Protein AF-A0A182QJS8-F1 (afdb_monomer)

Secondary structure (DSSP, 8-state):
-----PPPP-------------------TTHHHHHHHHHHHHHHHHHHHHHHHHHHT---PPPP-HHHHHHHHHHHHHHHHHHHHHSSS--TTT-HHHHHHHHHHHHHHHHHHT-TTTGGGSSSSSS-HHHHHHHHHHHHHHHTTHHHHHHSHHHHHHHHHHHHHHHHHHHH-SSHHHHSHHHHHHHHHHHHHHHHHTTSGGGS-HHHHHHHHHHHHIIIIIS-TTHHHHHHHHHHHHHHHHHHHHHHHHHHHHHHHHHHHHHHHHHHHHHHTT------------------------------------------------------------------------------------------------------------

pLDDT: mean 70.99, std 24.36, range [30.59, 97.75]

Structure (mmCIF, N/CA/C/O backbone):
data_AF-A0A182QJS8-F1
#
_entry.id   AF-A0A182QJS8-F1
#
loop_
_atom_site.group_PDB
_atom_site.id
_atom_site.type_symbol
_atom_site.label_atom_id
_atom_site.label_alt_id
_atom_site.label_comp_id
_atom_site.label_asym_id
_atom_site.label_entity_id
_atom_site.label_seq_id
_atom_site.pdbx_PDB_ins_code
_atom_site.Cartn_x
_atom_site.Cartn_y
_atom_site.Cartn_z
_atom_site.occupancy
_atom_site.B_iso_or_equiv
_atom_site.auth_seq_id
_atom_site.auth_comp_id
_atom_site.auth_asym_id
_atom_site.auth_atom_id
_atom_site.pdbx_PDB_model_num
ATOM 1 N N . PRO A 1 1 ? -0.386 37.431 39.420 1.00 40.31 1 PRO A N 1
ATOM 2 C CA . PRO A 1 1 ? -1.457 38.268 40.014 1.00 40.31 1 PRO A CA 1
ATOM 3 C C . PRO A 1 1 ? -2.480 37.374 40.727 1.00 40.31 1 PRO A C 1
ATOM 5 O O . PRO A 1 1 ? -3.356 36.795 40.098 1.00 40.31 1 PRO A O 1
ATOM 8 N N . TRP A 1 2 ? -2.277 37.187 42.030 1.00 32.00 2 TRP A N 1
ATOM 9 C CA . TRP A 1 2 ? -3.110 36.366 42.906 1.00 32.00 2 TRP A CA 1
ATOM 10 C C . TRP A 1 2 ? -4.123 37.265 43.612 1.00 32.00 2 TRP A C 1
ATOM 12 O O . TRP A 1 2 ? -3.716 38.256 44.216 1.00 32.00 2 TRP A O 1
ATOM 22 N N . VAL A 1 3 ? -5.414 36.928 43.568 1.00 43.00 3 VAL A N 1
ATOM 23 C CA . VAL A 1 3 ? -6.429 37.569 44.415 1.00 43.00 3 VAL A CA 1
ATOM 24 C C . VAL A 1 3 ? -7.316 36.495 45.037 1.00 43.00 3 VAL A C 1
ATOM 26 O O . VAL A 1 3 ? -8.079 35.806 44.369 1.00 43.00 3 VAL A O 1
ATOM 29 N N . VAL A 1 4 ? -7.154 36.381 46.350 1.00 40.16 4 VAL A N 1
ATOM 30 C CA . VAL A 1 4 ? -7.962 35.643 47.319 1.00 40.16 4 VAL A CA 1
ATOM 31 C C . VAL A 1 4 ? -9.145 36.527 47.718 1.00 40.16 4 VAL A C 1
ATOM 33 O O . VAL A 1 4 ? -8.927 37.700 48.015 1.00 40.16 4 VAL A O 1
ATOM 36 N N . TYR A 1 5 ? -10.361 35.981 47.833 1.00 42.91 5 TYR A N 1
ATOM 37 C CA . TYR A 1 5 ? -11.413 36.618 48.635 1.00 42.91 5 TYR A CA 1
ATOM 38 C C . TYR A 1 5 ? -12.118 35.637 49.576 1.00 42.91 5 TYR A C 1
ATOM 40 O O . TYR A 1 5 ? -12.741 34.660 49.172 1.00 42.91 5 TYR A O 1
ATOM 48 N N . ASN A 1 6 ? -11.986 35.976 50.859 1.00 37.62 6 ASN A N 1
ATOM 49 C CA . ASN A 1 6 ? -12.667 35.451 52.035 1.00 37.62 6 ASN A CA 1
ATOM 50 C C . ASN A 1 6 ? -14.138 35.897 52.074 1.00 37.62 6 ASN A C 1
ATOM 52 O O . ASN A 1 6 ? -14.419 37.082 51.878 1.00 37.62 6 ASN A O 1
ATOM 56 N N . PHE A 1 7 ? -15.045 35.000 52.472 1.00 39.88 7 PHE A N 1
ATOM 57 C CA . PHE A 1 7 ? -16.388 35.364 52.930 1.00 39.88 7 PHE A CA 1
ATOM 58 C C . PHE A 1 7 ? -16.421 35.509 54.457 1.00 39.88 7 PHE A C 1
ATOM 60 O O . PHE A 1 7 ? -15.935 34.667 55.207 1.00 39.88 7 PHE A O 1
ATOM 67 N N . ARG A 1 8 ? -16.980 36.638 54.898 1.00 41.59 8 ARG A N 1
ATOM 68 C CA . ARG A 1 8 ? -17.007 37.144 56.274 1.00 41.59 8 ARG A CA 1
ATOM 69 C C . ARG A 1 8 ? -18.348 36.796 56.933 1.00 41.59 8 ARG A C 1
ATOM 71 O O . ARG A 1 8 ? -19.386 37.276 56.489 1.00 41.59 8 ARG A O 1
ATOM 78 N N . VAL A 1 9 ? -18.305 36.023 58.017 1.00 40.47 9 VAL A N 1
ATOM 79 C CA . VAL A 1 9 ? -19.420 35.790 58.955 1.00 40.47 9 VAL A CA 1
ATOM 80 C C . VAL A 1 9 ? -19.578 37.011 59.872 1.00 40.47 9 VAL A C 1
ATOM 82 O O . VAL A 1 9 ? -18.584 37.621 60.270 1.00 40.47 9 VAL A O 1
ATOM 85 N N . LYS A 1 10 ? -20.818 37.394 60.201 1.00 41.81 10 LYS A N 1
ATOM 86 C CA . LYS A 1 10 ? -21.123 38.474 61.152 1.00 41.81 10 LYS A CA 1
ATOM 87 C C . LYS A 1 10 ? -22.191 38.014 62.150 1.00 41.81 10 LYS A C 1
ATOM 89 O O . LYS A 1 10 ? -23.371 37.970 61.823 1.00 41.81 10 LYS A O 1
ATOM 94 N N . GLU A 1 11 ? -21.750 37.702 63.366 1.00 41.56 11 GLU A N 1
ATOM 95 C CA . GLU A 1 11 ? -22.569 37.637 64.582 1.00 41.56 11 GLU A CA 1
ATOM 96 C C . GLU A 1 11 ? -22.900 39.048 65.093 1.00 41.56 11 GLU A C 1
ATOM 98 O O . GLU A 1 11 ? -22.079 39.966 64.995 1.00 41.56 11 GLU A O 1
ATOM 103 N N . LYS A 1 12 ? -24.068 39.202 65.730 1.00 43.66 12 LYS A N 1
ATOM 104 C CA . LYS A 1 12 ? -24.303 40.206 66.778 1.00 43.66 12 LYS A CA 1
ATOM 105 C C . LYS A 1 12 ? -25.217 39.629 67.860 1.00 43.66 12 LYS A C 1
ATOM 107 O O . LYS A 1 12 ? -26.319 39.175 67.572 1.00 43.66 12 LYS A O 1
ATOM 112 N N . ASN A 1 13 ? -24.728 39.718 69.094 1.00 42.34 13 ASN A N 1
ATOM 113 C CA . ASN A 1 13 ? -25.372 39.320 70.341 1.00 42.34 13 ASN A CA 1
ATOM 114 C C . ASN A 1 13 ? -26.102 40.490 71.035 1.00 42.34 13 ASN A C 1
ATOM 116 O O . ASN A 1 13 ? -25.700 41.642 70.889 1.00 42.34 13 ASN A O 1
ATOM 120 N N . HIS A 1 14 ? -27.079 40.102 71.870 1.00 40.94 14 HIS A N 1
ATOM 121 C CA . HIS A 1 14 ? -27.550 40.684 73.146 1.00 40.94 14 HIS A CA 1
ATOM 122 C C . HIS A 1 14 ? -28.120 42.118 73.229 1.00 40.94 14 HIS A C 1
ATOM 124 O O . HIS A 1 14 ? -27.458 43.088 72.890 1.00 40.94 14 HIS A O 1
ATOM 130 N N . CYS A 1 15 ? -29.269 42.285 73.911 1.00 32.28 15 CYS A N 1
ATOM 131 C CA . CYS A 1 15 ? -29.310 42.491 75.374 1.00 32.28 15 CYS A CA 1
ATOM 132 C C . CYS A 1 15 ? -30.749 42.485 75.952 1.00 32.28 15 CYS A C 1
ATOM 134 O O . CYS A 1 15 ? -31.733 42.589 75.230 1.00 32.28 15 CYS A O 1
ATOM 136 N N . SER A 1 16 ? -30.818 42.335 77.275 1.00 40.53 16 SER A N 1
ATOM 137 C CA . SER A 1 16 ? -31.942 42.011 78.168 1.00 40.53 16 SER A CA 1
ATOM 138 C C . SER A 1 16 ? -32.596 43.243 78.824 1.00 40.53 16 SER A C 1
ATOM 140 O O . SER A 1 16 ? -31.878 44.197 79.121 1.00 40.53 16 SER A O 1
ATOM 142 N N . ARG A 1 17 ? -33.901 43.194 79.171 1.00 36.81 17 ARG A N 1
ATOM 143 C CA . ARG A 1 17 ? -34.431 43.741 80.449 1.00 36.81 17 ARG A CA 1
ATOM 144 C C . ARG A 1 17 ? -35.856 43.265 80.793 1.00 36.81 17 ARG A C 1
ATOM 146 O O . ARG A 1 17 ? -36.649 42.943 79.920 1.00 36.81 17 ARG A O 1
ATOM 153 N N . SER A 1 18 ? -36.115 43.229 82.101 1.00 37.47 18 SER A N 1
ATOM 154 C CA . SER A 1 18 ? -37.189 42.567 82.858 1.00 37.47 18 SER A CA 1
ATOM 155 C C . SER A 1 18 ? -38.224 43.551 83.454 1.00 37.47 18 SER A C 1
ATOM 157 O O . SER A 1 18 ? -37.940 44.748 83.494 1.00 37.47 18 SER A O 1
ATOM 159 N N . GLN A 1 19 ? -39.302 42.973 84.031 1.00 40.16 19 GLN A N 1
ATOM 160 C CA . GLN A 1 19 ? -40.322 43.473 84.995 1.00 40.16 19 GLN A CA 1
ATOM 161 C C . GLN A 1 19 ? -41.682 43.922 84.402 1.00 40.16 19 GLN A C 1
ATOM 163 O O . GLN A 1 19 ? -41.690 44.606 83.392 1.00 40.16 19 GLN A O 1
ATOM 168 N N . HIS A 1 20 ? -42.881 43.688 84.976 1.00 35.94 20 HIS A N 1
ATOM 169 C CA . HIS A 1 20 ? -43.450 42.755 85.978 1.00 35.94 20 HIS A CA 1
ATOM 170 C C . HIS A 1 20 ? -45.004 42.995 86.026 1.00 35.94 20 HIS A C 1
ATOM 172 O O . HIS A 1 20 ? -45.427 44.135 85.889 1.00 35.94 20 HIS A O 1
ATOM 178 N N . ILE A 1 21 ? -45.805 41.945 86.312 1.00 38.50 21 ILE A N 1
ATOM 179 C CA . ILE A 1 21 ? -47.176 41.888 86.929 1.00 38.50 21 ILE A CA 1
ATOM 180 C C . ILE A 1 21 ? -48.408 42.472 86.178 1.00 38.50 21 ILE A C 1
ATOM 182 O O . ILE A 1 21 ? -48.592 43.678 86.136 1.00 38.50 21 ILE A O 1
ATOM 186 N N . GLN A 1 22 ? -49.368 41.617 85.774 1.00 34.94 22 GLN A N 1
ATOM 187 C CA . GLN A 1 22 ? -50.683 41.459 86.447 1.00 34.94 22 GLN A CA 1
ATOM 188 C C . GLN A 1 22 ? -51.555 40.358 85.820 1.00 34.94 22 GLN A C 1
ATOM 190 O O . GLN A 1 22 ? -51.659 40.204 84.607 1.00 34.94 22 GLN A O 1
ATOM 195 N N . SER A 1 23 ? -52.154 39.579 86.715 1.00 40.09 23 SER A N 1
ATOM 196 C CA . SER A 1 23 ? -52.915 38.355 86.500 1.00 40.09 23 SER A CA 1
ATOM 197 C C . SER A 1 23 ? -54.391 38.641 86.216 1.00 40.09 23 SER A C 1
ATOM 199 O O . SER A 1 23 ? -55.023 39.328 87.010 1.00 40.09 23 SER A O 1
ATOM 201 N N . TYR A 1 24 ? -54.962 38.008 85.187 1.00 40.00 24 TYR A N 1
ATOM 202 C CA . TYR A 1 24 ? -56.395 37.696 85.121 1.00 40.00 24 TYR A CA 1
ATOM 203 C C . TYR A 1 24 ? -56.581 36.280 84.563 1.00 40.00 24 TYR A C 1
ATOM 205 O O . TYR A 1 24 ? -56.183 35.964 83.445 1.00 40.00 24 TYR A O 1
ATOM 213 N N . PHE A 1 25 ? -57.145 35.418 85.405 1.00 41.78 25 PHE A N 1
ATOM 214 C CA . PHE A 1 25 ? -57.534 34.040 85.120 1.00 41.78 25 PHE A CA 1
ATOM 215 C C . PHE A 1 25 ? -58.857 34.042 84.337 1.00 41.78 25 PHE A C 1
ATOM 217 O O . PHE A 1 25 ? -59.861 34.540 84.842 1.00 41.78 25 PHE A O 1
ATOM 224 N N . VAL A 1 26 ? -58.879 33.440 83.144 1.00 49.09 26 VAL A N 1
ATOM 225 C CA . VAL A 1 26 ? -60.112 33.033 82.445 1.00 49.09 26 VAL A CA 1
ATOM 226 C C . VAL A 1 26 ? -59.910 31.596 81.939 1.00 49.09 26 VAL A C 1
ATOM 228 O O . VAL A 1 26 ? -58.908 31.328 81.272 1.00 49.09 26 VAL A O 1
ATOM 231 N N . PRO A 1 27 ? -60.806 30.643 82.253 1.00 47.09 27 PRO A N 1
ATOM 232 C CA . PRO A 1 27 ? -60.629 29.245 81.891 1.00 47.09 27 PRO A CA 1
ATOM 233 C C . PRO A 1 27 ? -61.106 29.021 80.450 1.00 47.09 27 PRO A C 1
ATOM 235 O O . PRO A 1 27 ? -62.300 28.987 80.181 1.00 47.09 27 PRO A O 1
ATOM 238 N N . CYS A 1 28 ? -60.178 28.846 79.508 1.00 44.00 28 CYS A N 1
ATOM 239 C CA . CYS A 1 28 ? -60.490 28.456 78.127 1.00 44.00 28 CYS A CA 1
ATOM 240 C C . CYS A 1 28 ? -59.743 27.159 77.771 1.00 44.00 28 CYS A C 1
ATOM 242 O O . CYS A 1 28 ? -58.882 27.119 76.896 1.00 44.00 28 CYS A O 1
ATOM 244 N N . SER A 1 29 ? -60.002 26.096 78.541 1.00 54.66 29 SER A N 1
ATOM 245 C CA . SER A 1 29 ? -59.193 24.863 78.530 1.00 54.66 29 SER A CA 1
ATOM 246 C C . SER A 1 29 ? -59.692 23.765 77.578 1.00 54.66 29 SER A C 1
ATOM 248 O O . SER A 1 29 ? -59.092 22.702 77.517 1.00 54.66 29 SER A O 1
ATOM 250 N N . THR A 1 30 ? -60.744 23.990 76.786 1.00 52.28 30 THR A N 1
ATOM 251 C CA . THR A 1 30 ? -61.268 22.955 75.863 1.00 52.28 30 THR A CA 1
ATOM 252 C C . THR A 1 30 ? -61.242 23.360 74.388 1.00 52.28 30 THR A C 1
ATOM 254 O O . THR A 1 30 ? -61.037 22.504 73.531 1.00 52.28 30 THR A O 1
ATOM 257 N N . ALA A 1 31 ? -61.324 24.654 74.062 1.00 52.06 31 ALA A N 1
ATOM 258 C CA . ALA A 1 31 ? -61.231 25.129 72.675 1.00 52.06 31 ALA A CA 1
ATOM 259 C C . ALA A 1 31 ? -59.788 25.119 72.122 1.00 52.06 31 ALA A C 1
ATOM 261 O O . ALA A 1 31 ? -59.573 24.916 70.927 1.00 52.06 31 ALA A O 1
ATOM 262 N N . CYS A 1 32 ? -58.781 25.282 72.987 1.00 49.44 32 CYS A N 1
ATOM 263 C CA . CYS A 1 32 ? -57.377 25.352 72.5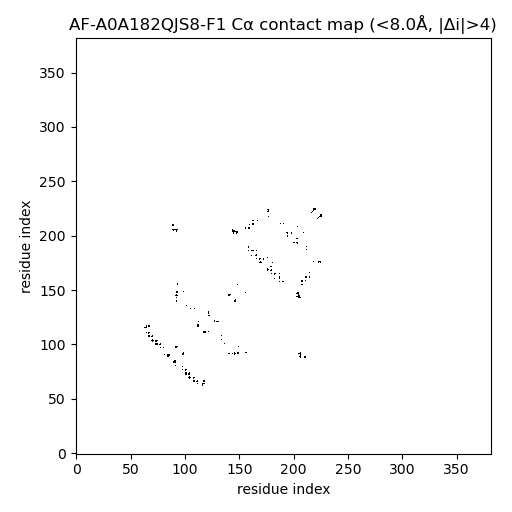66 1.00 49.44 32 CYS A CA 1
ATOM 264 C C . CYS A 1 32 ? -56.795 23.969 72.194 1.00 49.44 32 CYS A C 1
ATOM 266 O O . CYS A 1 32 ? -56.005 23.854 71.259 1.00 49.44 32 CYS A O 1
ATOM 268 N N . LEU A 1 33 ? -57.253 22.895 72.852 1.00 52.44 33 LEU A N 1
ATOM 269 C CA . LEU A 1 33 ? -56.851 21.509 72.554 1.00 52.44 33 LEU A CA 1
ATOM 270 C C . LEU A 1 33 ? -57.423 20.994 71.217 1.00 52.44 33 LEU A C 1
ATOM 272 O O . LEU A 1 33 ? -56.751 20.246 70.505 1.00 52.44 33 LEU A O 1
ATOM 276 N N . LEU A 1 34 ? -58.619 21.444 70.821 1.00 54.69 34 LEU A N 1
ATOM 277 C CA . LEU A 1 34 ? -59.205 21.136 69.505 1.00 54.69 34 LEU A CA 1
ATOM 278 C C . LEU A 1 34 ? -58.522 21.911 68.360 1.00 54.69 34 LEU A C 1
ATOM 280 O O . LEU A 1 34 ? -58.351 21.384 67.265 1.00 54.69 34 LEU A O 1
ATOM 284 N N . SER A 1 35 ? -58.061 23.136 68.624 1.00 57.69 35 SER A N 1
ATOM 285 C CA . SER A 1 35 ? -57.258 23.932 67.681 1.00 57.69 35 SER A CA 1
ATOM 286 C C . SER A 1 35 ? -55.878 23.307 67.428 1.00 57.69 35 SER A C 1
ATOM 288 O O . SER A 1 35 ? -55.468 23.123 66.281 1.00 57.69 35 SER A O 1
ATOM 290 N N . LEU A 1 36 ? -55.179 22.900 68.493 1.00 58.09 36 LEU A N 1
ATOM 291 C CA . LEU A 1 36 ? -53.841 22.312 68.392 1.00 58.09 36 LEU A CA 1
ATOM 292 C C . LEU A 1 36 ? -53.846 20.949 67.687 1.00 58.09 36 LEU A C 1
ATOM 294 O O . LEU A 1 36 ? -52.950 20.676 66.892 1.00 58.09 36 LEU A O 1
ATOM 298 N N . THR A 1 37 ? -54.869 20.118 67.903 1.00 64.56 37 THR A N 1
ATOM 299 C CA . THR A 1 37 ? -55.010 18.829 67.198 1.00 64.56 37 THR A CA 1
ATOM 300 C C . THR A 1 37 ? -55.298 19.010 65.704 1.00 64.56 37 THR A C 1
ATOM 302 O O . THR A 1 37 ? -54.734 18.287 64.883 1.00 64.56 37 THR A O 1
ATOM 305 N N . ALA A 1 38 ? -56.076 20.029 65.322 1.00 68.56 38 ALA A N 1
ATOM 306 C CA . ALA A 1 38 ? -56.316 20.369 63.918 1.00 68.56 38 ALA A CA 1
ATOM 307 C C . ALA A 1 38 ? -55.063 20.932 63.214 1.00 68.56 38 ALA A C 1
ATOM 309 O O . ALA A 1 38 ? -54.799 20.599 62.057 1.00 68.56 38 ALA A O 1
ATOM 310 N N . ILE A 1 39 ? -54.266 21.753 63.906 1.00 74.06 39 ILE A N 1
ATOM 311 C CA . ILE A 1 39 ? -53.011 22.312 63.375 1.00 74.06 39 ILE A CA 1
ATOM 312 C C . ILE A 1 39 ? -51.949 21.215 63.224 1.00 74.06 39 ILE A C 1
ATOM 314 O O . ILE A 1 39 ? -51.302 21.132 62.181 1.00 74.06 39 ILE A O 1
ATOM 318 N N . MET A 1 40 ? -51.826 20.325 64.214 1.00 73.62 40 MET A N 1
ATOM 319 C CA . MET A 1 40 ? -50.929 19.164 64.157 1.00 73.62 40 MET A CA 1
ATOM 320 C C . MET A 1 40 ? -51.317 18.200 63.027 1.00 73.62 40 MET A C 1
ATOM 322 O O . MET A 1 40 ? -50.444 17.721 62.308 1.00 73.62 40 MET A O 1
ATOM 326 N N . GLY A 1 41 ? -52.617 17.973 62.800 1.00 77.81 41 GLY A N 1
ATOM 327 C CA . GLY A 1 41 ? -53.102 17.165 61.676 1.00 77.81 41 GLY A CA 1
ATOM 328 C C . GLY A 1 41 ? -52.755 17.767 60.309 1.00 77.81 41 GLY A C 1
ATOM 329 O O . GLY A 1 41 ? -52.288 17.056 59.422 1.00 77.81 41 GLY A O 1
ATOM 330 N N . ARG A 1 42 ? -52.900 19.089 60.141 1.00 81.44 42 ARG A N 1
ATOM 331 C CA . ARG A 1 42 ? -52.512 19.783 58.898 1.00 81.44 42 ARG A CA 1
ATOM 332 C C . ARG A 1 42 ? -50.999 19.774 58.678 1.00 81.44 42 ARG A C 1
ATOM 334 O O . ARG A 1 42 ? -50.563 19.561 57.552 1.00 81.44 42 ARG A O 1
ATOM 341 N N . LEU A 1 43 ? -50.206 19.942 59.738 1.00 79.06 43 LEU A N 1
ATOM 342 C CA . LEU A 1 43 ? -48.745 19.837 59.675 1.00 79.06 43 LEU A CA 1
ATOM 343 C C . LEU A 1 43 ? -48.285 18.429 59.285 1.00 79.06 43 LEU A C 1
ATOM 345 O O . LEU A 1 43 ? -47.375 18.308 58.472 1.00 79.06 43 LEU A O 1
ATOM 349 N N . LEU A 1 44 ? -48.936 17.378 59.790 1.00 78.88 44 LEU A N 1
ATOM 350 C CA . LEU A 1 44 ? -48.628 15.994 59.414 1.00 78.88 44 LEU A CA 1
ATOM 351 C C . LEU A 1 44 ? -48.982 15.691 57.953 1.00 78.88 44 LEU A C 1
ATOM 353 O O . LEU A 1 44 ? -48.201 15.035 57.269 1.00 78.88 44 LEU A O 1
ATOM 357 N N . ILE A 1 45 ? -50.110 16.204 57.450 1.00 81.69 45 ILE A N 1
ATOM 358 C CA . ILE A 1 45 ? -50.494 16.038 56.039 1.00 81.69 45 ILE A CA 1
ATOM 359 C C . ILE A 1 45 ? -49.504 16.766 55.124 1.00 81.69 45 ILE A C 1
ATOM 361 O O . ILE A 1 45 ? -49.049 16.189 54.140 1.00 81.69 45 ILE A O 1
ATOM 365 N N . VAL A 1 46 ? -49.121 18.001 55.465 1.00 82.62 46 VAL A N 1
ATOM 366 C CA . VAL A 1 46 ? -48.136 18.770 54.688 1.00 82.62 46 VAL A CA 1
ATOM 367 C C . VAL A 1 46 ? -46.759 18.110 54.751 1.00 82.62 46 VAL A C 1
ATOM 369 O O . VAL A 1 46 ? -46.127 17.943 53.714 1.00 82.62 46 VAL A O 1
ATOM 372 N N . ALA A 1 47 ? -46.310 17.661 55.927 1.00 81.38 47 ALA A N 1
ATOM 373 C CA . ALA A 1 47 ? -45.042 16.949 56.071 1.00 81.38 47 ALA A CA 1
ATOM 374 C C . ALA A 1 47 ? -45.029 15.634 55.278 1.00 81.38 47 ALA A C 1
ATOM 376 O O . ALA A 1 47 ? -44.030 15.325 54.636 1.00 81.38 47 ALA A O 1
ATOM 377 N N . SER A 1 48 ? -46.143 14.894 55.260 1.00 80.88 48 SER A N 1
ATOM 378 C CA . SER A 1 48 ? -46.286 13.666 54.473 1.00 80.88 48 SER A CA 1
ATOM 379 C C . SER A 1 48 ? -46.275 13.942 52.966 1.00 80.88 48 SER A C 1
ATOM 381 O O . SER A 1 48 ? -45.592 13.233 52.233 1.00 80.88 48 SER A O 1
ATOM 383 N N . PHE A 1 49 ? -46.934 15.010 52.504 1.00 79.25 49 PHE A N 1
ATOM 384 C CA . PHE A 1 49 ? -46.874 15.440 51.102 1.00 79.25 49 PHE A CA 1
ATOM 385 C C . PHE A 1 49 ? -45.466 15.888 50.690 1.00 79.25 49 PHE A C 1
ATOM 387 O O . PHE A 1 49 ? -45.008 15.546 49.604 1.00 79.25 49 PHE A O 1
ATOM 394 N N . VAL A 1 50 ? -44.751 16.604 51.564 1.00 78.94 50 VAL A N 1
ATOM 395 C CA . VAL A 1 50 ? -43.364 17.029 51.319 1.00 78.94 50 VAL A CA 1
ATOM 396 C C . VAL A 1 50 ? -42.421 15.824 51.277 1.00 78.94 50 VAL A C 1
ATOM 398 O O . VAL A 1 50 ? -41.579 15.756 50.385 1.00 78.94 50 VAL A O 1
ATOM 401 N N . LEU A 1 51 ? -42.592 14.842 52.170 1.00 75.75 51 LEU A N 1
ATOM 402 C CA . LEU A 1 51 ? -41.821 13.594 52.134 1.00 75.75 51 LEU A CA 1
ATOM 403 C C . LEU A 1 51 ? -42.128 12.768 50.878 1.00 75.75 51 LEU A C 1
ATOM 405 O O . LEU A 1 51 ? -41.206 12.253 50.254 1.00 75.75 51 LEU A O 1
ATOM 409 N N . MET A 1 52 ? -43.397 12.682 50.465 1.00 74.81 52 MET A N 1
ATOM 410 C CA . MET A 1 52 ? -43.782 11.953 49.254 1.00 74.81 52 MET A CA 1
ATOM 411 C C . MET A 1 52 ? -43.220 12.628 47.992 1.00 74.81 52 MET A C 1
ATOM 413 O O . MET A 1 52 ? -42.638 11.951 47.148 1.00 74.81 52 MET A O 1
ATOM 417 N N . CYS A 1 53 ? -43.288 13.960 47.893 1.00 70.06 53 CYS A N 1
ATOM 418 C CA . CYS A 1 53 ? -42.656 14.713 46.804 1.00 70.06 53 CYS A CA 1
ATOM 419 C C . CYS A 1 53 ? -41.124 14.580 46.804 1.00 70.06 53 CYS A C 1
ATOM 421 O O . CYS A 1 53 ? -40.525 14.481 45.735 1.00 70.06 53 CYS A O 1
ATOM 423 N N . ALA A 1 54 ? -40.481 14.525 47.976 1.00 70.00 54 ALA A N 1
ATOM 424 C CA . ALA A 1 54 ? -39.038 14.299 48.080 1.00 70.00 54 ALA A CA 1
ATOM 425 C C . ALA A 1 54 ? -38.626 12.878 47.644 1.00 70.00 54 ALA A C 1
ATOM 427 O O . ALA A 1 54 ? -37.557 12.710 47.063 1.00 70.00 54 ALA A O 1
ATOM 428 N N . CYS A 1 55 ? -39.478 11.867 47.853 1.00 62.38 55 CYS A N 1
ATOM 429 C CA . CYS A 1 55 ? -39.239 10.505 47.365 1.00 62.38 55 CYS A CA 1
ATOM 430 C C . CYS A 1 55 ? -39.448 10.366 45.845 1.00 62.38 55 CYS A C 1
ATOM 432 O O . CYS A 1 55 ? -38.714 9.617 45.202 1.00 62.38 55 CYS A O 1
ATOM 434 N N . ILE A 1 56 ? -40.391 11.108 45.254 1.00 65.62 56 ILE A N 1
ATOM 435 C CA . ILE A 1 56 ? -40.656 11.084 43.801 1.00 65.62 56 ILE A CA 1
ATOM 436 C C . ILE A 1 56 ? -39.568 11.844 43.010 1.00 65.62 56 ILE A C 1
ATOM 438 O O . ILE A 1 56 ? -39.322 11.541 41.847 1.00 65.62 56 ILE A O 1
ATOM 442 N N . GLY A 1 57 ? -38.864 12.793 43.640 1.00 57.78 57 GLY A N 1
ATOM 443 C CA . GLY A 1 57 ? -37.816 13.604 43.006 1.00 57.78 57 GLY A CA 1
ATOM 444 C C . GLY A 1 57 ? -36.461 12.919 42.799 1.00 57.78 57 GLY A C 1
ATOM 445 O O . GLY A 1 57 ? -35.583 13.513 42.173 1.00 57.78 57 GLY A O 1
ATOM 446 N N . THR A 1 58 ? -36.259 11.688 43.284 1.00 60.28 58 THR A N 1
ATOM 447 C CA . THR A 1 58 ? -35.043 10.927 42.951 1.00 60.28 58 THR A CA 1
ATOM 448 C C . THR A 1 58 ? -35.181 10.328 41.553 1.00 60.28 58 THR A C 1
ATOM 450 O O . THR A 1 58 ? -35.413 9.139 41.373 1.00 60.28 58 THR A O 1
ATOM 453 N N . VAL A 1 59 ? -35.072 11.180 40.532 1.00 60.97 59 VAL A N 1
ATOM 454 C CA . VAL A 1 59 ? -34.773 10.735 39.170 1.00 60.97 59 VAL A CA 1
ATOM 455 C C . VAL A 1 59 ? -33.357 10.177 39.226 1.00 60.97 59 VAL A C 1
ATOM 457 O O . VAL A 1 59 ? -32.381 10.924 39.230 1.00 60.97 59 VAL A O 1
ATOM 460 N N . TRP A 1 60 ? -33.242 8.859 39.371 1.00 59.38 60 TRP A N 1
ATOM 461 C CA . TRP A 1 60 ? -31.969 8.169 39.229 1.00 59.38 60 TRP A CA 1
ATOM 462 C C . TRP A 1 60 ? -31.523 8.384 37.786 1.00 59.38 60 TRP A C 1
ATOM 464 O O . TRP A 1 60 ? -32.100 7.804 36.868 1.00 59.38 60 TRP A O 1
ATOM 474 N N . ALA A 1 61 ? -30.556 9.282 37.586 1.00 61.78 61 ALA A N 1
ATOM 475 C CA . ALA A 1 61 ? -29.890 9.430 36.305 1.00 61.78 61 ALA A CA 1
ATOM 476 C C . ALA A 1 61 ? -29.331 8.055 35.928 1.00 61.78 61 ALA A C 1
ATOM 478 O O . ALA A 1 61 ? -28.533 7.474 36.668 1.00 61.78 61 ALA A O 1
ATOM 479 N N . GLU A 1 62 ? -29.839 7.498 34.833 1.00 67.25 62 GLU A N 1
ATOM 480 C CA . GLU A 1 62 ? -29.392 6.206 34.336 1.00 67.25 62 GLU A CA 1
ATOM 481 C C . GLU A 1 62 ? -27.902 6.335 33.969 1.00 67.25 62 GLU A C 1
ATOM 483 O O . GLU A 1 62 ? -27.510 7.349 33.387 1.00 67.25 62 GLU A O 1
ATOM 488 N N . PRO A 1 63 ? -27.039 5.386 34.365 1.00 78.69 63 PRO A N 1
ATOM 489 C CA . PRO A 1 63 ? -25.613 5.498 34.094 1.00 78.69 63 PRO A CA 1
ATOM 490 C C . PRO A 1 63 ? -25.350 5.445 32.584 1.00 78.69 63 PRO A C 1
ATOM 492 O O . PRO A 1 63 ? -25.592 4.423 31.943 1.00 78.69 63 PRO A O 1
ATOM 495 N N . ASP A 1 64 ? -24.822 6.537 32.027 1.00 83.88 64 ASP A N 1
ATOM 496 C CA . ASP A 1 64 ? -24.423 6.602 30.622 1.00 83.88 64 ASP A CA 1
ATOM 497 C C . ASP A 1 64 ? -23.265 5.634 30.332 1.00 83.88 64 ASP A C 1
ATOM 499 O O . ASP A 1 64 ? -22.277 5.543 31.071 1.00 83.88 64 ASP A O 1
ATOM 503 N N . CYS A 1 65 ? -23.350 4.922 29.207 1.00 89.88 65 CYS A N 1
ATOM 504 C CA . CYS A 1 65 ? -22.272 4.046 28.759 1.00 89.88 65 CYS A CA 1
ATOM 505 C C . CYS A 1 65 ? -21.103 4.875 28.190 1.00 89.88 65 CYS A C 1
ATOM 507 O O . CYS A 1 65 ? -21.026 5.164 26.995 1.00 89.88 65 CYS A O 1
ATOM 509 N N . ALA A 1 66 ? -20.131 5.209 29.044 1.00 91.50 66 ALA A N 1
ATOM 510 C CA . ALA A 1 66 ? -18.935 5.967 28.659 1.00 91.50 66 ALA A CA 1
ATOM 511 C C . ALA A 1 66 ? -18.098 5.300 27.544 1.00 91.50 66 ALA A C 1
ATOM 513 O O . ALA A 1 66 ? -17.379 5.983 26.813 1.00 91.50 66 ALA A O 1
ATOM 514 N N . MET A 1 67 ? -18.185 3.973 27.389 1.00 91.75 67 MET A N 1
ATOM 515 C CA . MET A 1 67 ? -17.420 3.223 26.382 1.00 91.75 67 MET A CA 1
ATOM 516 C C . MET A 1 67 ? -17.893 3.499 24.951 1.00 91.75 67 MET A C 1
ATOM 518 O O . MET A 1 67 ? -17.060 3.540 24.048 1.00 91.75 67 MET A O 1
ATOM 522 N N . ILE A 1 68 ? -19.186 3.790 24.750 1.00 92.69 68 ILE A N 1
ATOM 523 C CA . ILE A 1 68 ? -19.724 4.198 23.441 1.00 92.69 68 ILE A CA 1
ATOM 524 C C . ILE A 1 68 ? -19.030 5.471 22.963 1.00 92.69 68 ILE A C 1
ATOM 526 O O . ILE A 1 68 ? -18.570 5.541 21.826 1.00 92.69 68 ILE A O 1
ATOM 530 N N . HIS A 1 69 ? -18.905 6.468 23.839 1.00 93.12 69 HIS A N 1
ATOM 531 C CA . HIS A 1 69 ? -18.266 7.733 23.486 1.00 93.12 69 HIS A CA 1
ATOM 532 C C . HIS A 1 69 ? -16.794 7.546 23.113 1.00 93.12 69 HIS A C 1
ATOM 534 O O . HIS A 1 69 ? -16.332 8.162 22.156 1.00 93.12 69 HIS A O 1
ATOM 540 N N . LYS A 1 70 ? -16.070 6.663 23.813 1.00 95.44 70 LYS A N 1
ATOM 541 C CA . LYS A 1 70 ? -14.672 6.346 23.486 1.00 95.44 70 LYS A CA 1
ATOM 542 C C . LYS A 1 70 ? -14.544 5.625 22.143 1.00 95.44 70 LYS A C 1
ATOM 544 O O . LYS A 1 70 ? -13.721 6.029 21.327 1.00 95.44 70 LYS A O 1
ATOM 549 N N . PHE A 1 71 ? -15.386 4.625 21.881 1.00 96.12 71 PHE A N 1
ATOM 550 C CA . PHE A 1 71 ? -15.425 3.922 20.595 1.00 96.12 71 PHE A CA 1
ATOM 551 C C . PHE A 1 71 ? -15.710 4.877 19.426 1.00 96.12 71 PHE A C 1
ATOM 553 O O . PHE A 1 71 ? -14.984 4.885 18.429 1.00 96.12 71 PHE A O 1
ATOM 560 N N . LEU A 1 72 ? -16.731 5.727 19.565 1.00 95.38 72 LEU A N 1
ATOM 561 C CA . LEU A 1 72 ? -17.097 6.709 18.544 1.00 95.38 72 LEU A CA 1
ATOM 562 C C . LEU A 1 72 ? -16.015 7.773 18.346 1.00 95.38 72 LEU A C 1
ATOM 564 O O . LEU A 1 72 ? -15.765 8.176 17.212 1.00 95.38 72 LEU A O 1
ATOM 568 N N . HIS A 1 73 ? -15.360 8.211 19.423 1.00 96.38 73 HIS A N 1
ATOM 569 C CA . HIS A 1 73 ? -14.248 9.154 19.344 1.00 96.38 73 HIS A CA 1
ATOM 570 C C . HIS A 1 73 ? -13.093 8.582 18.515 1.00 96.38 73 HIS A C 1
ATOM 572 O O . HIS A 1 73 ? -12.644 9.236 17.576 1.00 96.38 73 HIS A O 1
ATOM 578 N N . GLN A 1 74 ? -12.658 7.351 18.811 1.00 96.69 74 GLN A N 1
ATOM 579 C CA . GLN A 1 74 ? -11.571 6.710 18.062 1.00 96.69 74 GLN A CA 1
ATOM 580 C C . GLN A 1 74 ? -11.955 6.438 16.607 1.00 96.69 74 GLN A C 1
ATOM 582 O O . GLN A 1 74 ? -11.196 6.757 15.697 1.00 96.69 74 GLN A O 1
ATOM 587 N N . THR A 1 75 ? -13.175 5.951 16.369 1.00 96.06 75 THR A N 1
ATOM 588 C CA . THR A 1 75 ? -13.691 5.746 15.007 1.00 96.06 75 THR A CA 1
ATOM 589 C C . THR A 1 75 ? -13.705 7.051 14.210 1.00 96.06 75 THR A C 1
ATOM 591 O O . THR A 1 75 ? -13.307 7.078 13.051 1.00 96.06 75 THR A O 1
ATOM 594 N N . SER A 1 76 ? -14.158 8.150 14.818 1.00 96.88 76 SER A N 1
ATOM 595 C CA . SER A 1 76 ? -14.194 9.465 14.172 1.00 96.88 76 SER A CA 1
ATOM 596 C C . SER A 1 76 ? -12.795 9.965 13.816 1.00 96.88 76 SER A C 1
ATOM 598 O O . SER A 1 76 ? -12.607 10.508 12.728 1.00 96.88 76 SER A O 1
ATOM 600 N N . SER A 1 77 ? -11.815 9.756 14.701 1.00 96.25 77 SER A N 1
ATOM 601 C CA . SER A 1 77 ? -10.411 10.090 14.436 1.00 96.25 77 SER A CA 1
ATOM 602 C C . SER A 1 77 ? -9.874 9.313 13.230 1.00 96.25 77 SER A C 1
ATOM 604 O O . SER A 1 77 ? -9.438 9.921 12.250 1.00 96.25 77 SER A O 1
ATOM 606 N N . LEU A 1 78 ? -10.088 7.994 13.220 1.00 95.06 78 LEU A N 1
ATOM 607 C CA . LEU A 1 78 ? -9.677 7.113 12.130 1.00 95.06 78 LEU A CA 1
ATOM 608 C C . LEU A 1 78 ? -10.315 7.512 10.790 1.00 95.06 78 LEU A C 1
ATOM 610 O O . LEU A 1 78 ? -9.629 7.627 9.775 1.00 95.06 78 LEU A O 1
ATOM 614 N N . LEU A 1 79 ? -11.625 7.787 10.777 1.00 94.94 79 LEU A N 1
ATOM 615 C CA . LEU A 1 79 ? -12.339 8.221 9.570 1.00 94.94 79 LEU A CA 1
ATOM 616 C C . LEU A 1 79 ? -11.830 9.567 9.034 1.00 94.94 79 LEU A C 1
ATOM 618 O O . LEU A 1 79 ? -11.791 9.759 7.819 1.00 94.94 79 LEU A O 1
ATOM 622 N N . LYS A 1 80 ? -11.425 10.494 9.912 1.00 95.19 80 LYS A N 1
ATOM 623 C CA . LYS A 1 80 ? -10.818 11.774 9.508 1.00 95.19 80 LYS A CA 1
ATOM 624 C C . LYS A 1 80 ? -9.421 11.593 8.919 1.00 95.19 80 LYS A C 1
ATOM 626 O O . LYS A 1 80 ? -9.040 12.375 8.051 1.00 95.19 80 LYS A O 1
ATOM 631 N N . ALA A 1 81 ? -8.682 10.584 9.371 1.00 93.50 81 ALA A N 1
ATOM 632 C CA . ALA A 1 81 ? -7.350 10.275 8.870 1.00 93.50 81 ALA A CA 1
ATOM 633 C C . ALA A 1 81 ? -7.394 9.627 7.470 1.00 93.50 81 ALA A C 1
ATOM 635 O O . ALA A 1 81 ? -6.511 9.885 6.651 1.00 93.50 81 ALA A O 1
ATOM 636 N N . LEU A 1 82 ? -8.444 8.854 7.147 1.00 92.81 82 LEU A N 1
ATOM 637 C CA . LEU A 1 82 ? -8.541 8.077 5.898 1.00 92.81 82 LEU A CA 1
ATOM 638 C C . LEU A 1 82 ? -8.103 8.828 4.628 1.00 92.81 82 LEU A C 1
ATOM 640 O O . LEU A 1 82 ? -7.228 8.305 3.940 1.00 92.81 82 LEU A O 1
ATOM 644 N N . PRO A 1 83 ? -8.602 10.041 4.304 1.00 93.94 83 PRO A N 1
ATOM 645 C CA . PRO A 1 83 ? -8.236 10.709 3.054 1.00 93.94 83 PRO A CA 1
ATOM 646 C C . PRO A 1 83 ? -6.730 10.958 2.909 1.00 93.94 83 PRO A C 1
ATOM 648 O O . PRO A 1 83 ? -6.207 10.892 1.799 1.00 93.94 83 PRO A O 1
ATOM 651 N N . GLN A 1 84 ? -6.034 11.210 4.023 1.00 93.50 84 GLN A N 1
ATOM 652 C CA . GLN A 1 84 ? -4.590 11.468 4.057 1.00 93.50 84 GLN A CA 1
ATOM 653 C C . GLN A 1 84 ? -3.766 10.181 3.925 1.00 93.50 84 GLN A C 1
ATOM 655 O O . GLN A 1 84 ? -2.635 10.221 3.446 1.00 93.50 84 GLN A O 1
ATOM 660 N N . HIS A 1 85 ? -4.348 9.047 4.320 1.00 94.25 85 HIS A N 1
ATOM 661 C CA . HIS A 1 85 ? -3.705 7.734 4.309 1.00 94.25 85 HIS A CA 1
ATOM 662 C C . HIS A 1 85 ? -4.159 6.835 3.156 1.00 94.25 85 HIS A C 1
ATOM 664 O O . HIS A 1 85 ? -3.668 5.718 3.038 1.00 94.25 85 HIS A O 1
ATOM 670 N N . THR A 1 86 ? -5.080 7.291 2.302 1.00 92.31 86 THR A N 1
ATOM 671 C CA . THR A 1 86 ? -5.513 6.561 1.096 1.00 92.31 86 THR A CA 1
ATOM 672 C C . THR A 1 86 ? -4.979 7.166 -0.200 1.00 92.31 86 THR A C 1
ATOM 674 O O . THR A 1 86 ? -4.964 6.493 -1.227 1.00 92.31 86 THR A O 1
ATOM 677 N N . TYR A 1 87 ? -4.566 8.438 -0.186 1.00 87.19 87 TYR A N 1
ATOM 678 C CA . TYR A 1 87 ? -4.087 9.146 -1.373 1.00 87.19 87 TYR A CA 1
ATOM 679 C C . TYR A 1 87 ? -3.060 10.229 -0.994 1.00 87.19 87 TYR A C 1
ATOM 681 O O . TYR A 1 87 ? -3.297 10.966 -0.038 1.00 87.19 87 TYR A O 1
ATOM 689 N N . PRO A 1 88 ? -1.947 10.399 -1.742 1.00 86.19 88 PRO A N 1
ATOM 690 C CA . PRO A 1 88 ? -1.568 9.701 -2.979 1.00 86.19 88 PRO A CA 1
ATOM 691 C C . PRO A 1 88 ? -0.943 8.318 -2.767 1.00 86.19 88 PRO A C 1
ATOM 693 O O . PRO A 1 88 ? -0.799 7.566 -3.727 1.00 86.19 88 PRO A O 1
ATOM 696 N N . VAL A 1 89 ? -0.557 7.982 -1.536 1.00 87.19 89 VAL A N 1
ATOM 697 C CA . VAL A 1 89 ? -0.025 6.662 -1.191 1.00 87.19 89 VAL A CA 1
ATOM 698 C C . VAL A 1 89 ? -0.817 6.083 -0.046 1.00 87.19 89 VAL A C 1
ATOM 700 O O . VAL A 1 89 ? -1.112 6.798 0.911 1.00 87.19 89 VAL A O 1
ATOM 703 N N . PHE A 1 90 ? -1.126 4.796 -0.145 1.00 92.81 90 PHE A N 1
ATOM 704 C CA . PHE A 1 90 ? -1.818 4.099 0.917 1.00 92.81 90 PHE A CA 1
ATOM 705 C C . PHE A 1 90 ? -0.859 3.808 2.089 1.00 92.81 90 PHE A C 1
ATOM 707 O O . PHE A 1 90 ? 0.153 3.127 1.915 1.00 92.81 90 PHE A O 1
ATOM 714 N N . THR A 1 91 ? -1.141 4.375 3.266 1.00 94.50 91 THR A N 1
ATOM 715 C CA . THR A 1 91 ? -0.308 4.272 4.488 1.00 94.50 91 THR A CA 1
ATOM 716 C C . THR A 1 91 ? -1.118 3.919 5.741 1.00 94.50 91 THR A C 1
ATOM 718 O O . THR A 1 91 ? -0.695 4.182 6.867 1.00 94.50 91 THR A O 1
ATOM 721 N N . LEU A 1 92 ? -2.307 3.343 5.557 1.00 94.69 92 LEU A N 1
ATOM 722 C CA . LEU A 1 92 ? -3.233 3.042 6.647 1.00 94.69 92 LEU A CA 1
ATOM 723 C C . LEU A 1 92 ? -2.679 1.991 7.621 1.00 94.69 92 LEU A C 1
ATOM 725 O O . LEU A 1 92 ? -2.885 2.102 8.827 1.00 94.69 92 LEU A O 1
ATOM 729 N N . CYS A 1 93 ? -1.994 0.967 7.108 1.00 95.50 93 CYS A N 1
ATOM 730 C CA . CYS A 1 93 ? -1.500 -0.146 7.918 1.00 95.50 93 CYS A CA 1
ATOM 731 C C . CYS A 1 93 ? -0.133 0.135 8.566 1.00 95.50 93 CYS A C 1
ATOM 733 O O . CYS A 1 93 ? 0.277 -0.590 9.473 1.00 95.50 93 CYS A O 1
ATOM 735 N N . THR A 1 94 ? 0.598 1.136 8.074 1.00 94.56 94 THR A N 1
ATOM 736 C CA . THR A 1 94 ? 1.965 1.465 8.510 1.00 94.56 94 THR A CA 1
ATOM 737 C C . THR A 1 94 ? 2.045 2.701 9.390 1.00 94.56 94 THR A C 1
ATOM 739 O O . THR A 1 94 ? 2.998 2.835 10.162 1.00 94.56 94 THR A O 1
ATOM 742 N N . ASP A 1 95 ? 1.054 3.591 9.332 1.00 94.56 95 ASP A N 1
ATOM 743 C CA . ASP A 1 95 ? 1.016 4.747 10.217 1.00 94.56 95 ASP A CA 1
ATOM 744 C C . ASP A 1 95 ? 0.715 4.334 11.667 1.00 94.56 95 ASP A C 1
ATOM 746 O O . ASP A 1 95 ? -0.340 3.793 11.997 1.00 94.56 95 ASP A O 1
ATOM 750 N N . SER A 1 96 ? 1.659 4.615 12.566 1.00 92.50 96 SER A N 1
ATOM 751 C CA . SER A 1 96 ? 1.559 4.207 13.972 1.00 92.50 96 SER A CA 1
ATOM 752 C C . SER A 1 96 ? 0.371 4.817 14.728 1.00 92.50 96 SER A C 1
ATOM 754 O O . SER A 1 96 ? -0.123 4.199 15.673 1.00 92.50 96 SER A O 1
ATOM 756 N N . ILE A 1 97 ? -0.084 6.011 14.336 1.00 93.06 97 ILE A N 1
ATOM 757 C CA . ILE A 1 97 ? -1.204 6.704 14.977 1.00 93.06 97 ILE A CA 1
ATOM 758 C C . ILE A 1 97 ? -2.500 6.035 14.531 1.00 93.06 97 ILE A C 1
ATOM 760 O O . ILE A 1 97 ? -3.281 5.611 15.378 1.00 93.06 97 ILE A O 1
ATOM 764 N N . VAL A 1 98 ? -2.676 5.846 13.224 1.00 94.50 98 VAL A N 1
ATOM 765 C CA . VAL A 1 98 ? -3.845 5.172 12.637 1.00 94.50 98 VAL A CA 1
ATOM 766 C C . VAL A 1 98 ? -3.999 3.750 13.177 1.00 94.50 98 VAL A C 1
ATOM 768 O O . VAL A 1 98 ? -5.079 3.357 13.622 1.00 94.50 98 VAL A O 1
ATOM 771 N N . VAL A 1 99 ? -2.907 2.979 13.196 1.00 94.56 99 VAL A N 1
ATOM 772 C CA . VAL A 1 99 ? -2.887 1.609 13.733 1.00 94.56 99 VAL A CA 1
ATOM 773 C C . VAL A 1 99 ? -3.324 1.594 15.199 1.00 94.56 99 VAL A C 1
ATOM 775 O O . VAL A 1 99 ? -4.060 0.700 15.624 1.00 94.56 99 VAL A O 1
ATOM 778 N N . LYS A 1 100 ? -2.889 2.584 15.986 1.00 95.00 100 LYS A N 1
ATOM 779 C CA . LYS A 1 100 ? -3.290 2.720 17.386 1.00 95.00 100 LYS A CA 1
ATOM 780 C C . LYS A 1 100 ? -4.771 3.074 17.518 1.00 95.00 100 LYS A C 1
ATOM 782 O O . LYS A 1 100 ? -5.462 2.421 18.289 1.00 95.00 100 LYS A O 1
ATOM 787 N N . GLU A 1 101 ? -5.266 4.054 16.767 1.00 95.38 101 GLU A N 1
ATOM 788 C CA . GLU A 1 101 ? -6.680 4.453 16.793 1.00 95.38 101 GLU A CA 1
ATOM 789 C C . GLU A 1 101 ? -7.607 3.289 16.433 1.00 95.38 101 GLU A C 1
ATOM 791 O O . GLU A 1 101 ? -8.623 3.078 17.098 1.00 95.38 101 GLU A O 1
ATOM 796 N N . TYR A 1 102 ? -7.225 2.487 15.434 1.00 96.31 102 TYR A N 1
ATOM 797 C CA . TYR A 1 102 ? -7.931 1.257 15.091 1.00 96.31 102 TYR A CA 1
ATOM 798 C C . TYR A 1 102 ? -7.953 0.271 16.268 1.00 96.31 102 TYR A C 1
ATOM 800 O O . TYR A 1 102 ? -9.028 -0.161 16.683 1.00 96.31 102 TYR A O 1
ATOM 808 N N . ARG A 1 103 ? -6.791 -0.060 16.850 1.00 96.12 103 ARG A N 1
ATOM 809 C CA . ARG A 1 103 ? -6.705 -1.000 17.984 1.00 96.12 103 ARG A CA 1
ATOM 810 C C . ARG A 1 103 ? -7.518 -0.527 19.188 1.00 96.12 103 ARG A C 1
ATOM 812 O O . ARG A 1 103 ? -8.285 -1.315 19.737 1.00 96.12 103 ARG A O 1
ATOM 819 N N . ASP A 1 104 ? -7.402 0.751 19.544 1.00 96.75 104 ASP A N 1
ATOM 820 C CA . ASP A 1 104 ? -8.155 1.363 20.638 1.00 96.75 104 ASP A CA 1
ATOM 821 C C . ASP A 1 104 ? -9.670 1.282 20.362 1.00 96.75 104 ASP A C 1
ATOM 823 O O . ASP A 1 104 ? -10.449 0.941 21.252 1.00 96.75 104 ASP A O 1
ATOM 827 N N . ALA A 1 105 ? -10.117 1.546 19.125 1.00 97.06 105 ALA A N 1
ATOM 828 C CA . ALA A 1 105 ? -11.526 1.424 18.746 1.00 97.06 105 ALA A CA 1
ATOM 829 C C . ALA A 1 105 ? -12.046 -0.015 18.908 1.00 97.06 105 ALA A C 1
ATOM 831 O O . ALA A 1 105 ? -13.108 -0.225 19.501 1.00 97.06 105 ALA A O 1
ATOM 832 N N . ILE A 1 106 ? -11.292 -1.006 18.428 1.00 96.94 106 ILE A N 1
ATOM 833 C CA . ILE A 1 106 ? -11.636 -2.427 18.566 1.00 96.94 106 ILE A CA 1
ATOM 834 C C . ILE A 1 106 ? -11.704 -2.830 20.045 1.00 96.94 106 ILE A C 1
ATOM 836 O O . ILE A 1 106 ? -12.667 -3.473 20.468 1.00 96.94 106 ILE A O 1
ATOM 840 N N . GLU A 1 107 ? -10.742 -2.395 20.860 1.00 96.75 107 GLU A N 1
ATOM 841 C CA . GLU A 1 107 ? -10.730 -2.656 22.300 1.00 96.75 107 GLU A CA 1
ATOM 842 C C . GLU A 1 107 ? -11.944 -2.030 23.006 1.00 96.75 107 GLU A C 1
ATOM 844 O O . GLU A 1 107 ? -12.634 -2.699 23.784 1.00 96.75 107 GLU A O 1
ATOM 849 N N . PHE A 1 108 ? -12.263 -0.763 22.718 1.00 96.00 108 PHE A N 1
ATOM 850 C CA . PHE A 1 108 ? -13.438 -0.110 23.298 1.00 96.00 108 PHE A CA 1
ATOM 851 C C . PHE A 1 108 ? -14.738 -0.794 22.893 1.00 96.00 108 PHE A C 1
ATOM 853 O O . PHE A 1 108 ? -15.633 -0.909 23.733 1.00 96.00 108 PHE A O 1
ATOM 860 N N . TYR A 1 109 ? -14.835 -1.286 21.656 1.00 95.56 109 TYR A N 1
ATOM 861 C CA . TYR A 1 109 ? -15.991 -2.051 21.209 1.00 95.56 109 TYR A CA 1
ATOM 862 C C . TYR A 1 109 ? -16.150 -3.354 22.004 1.00 95.56 109 TYR A C 1
ATOM 864 O O . TYR A 1 109 ? -17.218 -3.596 22.566 1.00 95.56 109 TYR A O 1
ATOM 872 N N . HIS A 1 110 ? -15.087 -4.153 22.142 1.00 94.94 110 HIS A N 1
ATOM 873 C CA . HIS A 1 110 ? -15.136 -5.398 22.919 1.00 94.94 110 HIS A CA 1
ATOM 874 C C . HIS A 1 110 ? -15.467 -5.159 24.397 1.00 94.94 110 HIS A C 1
ATOM 876 O O . HIS A 1 110 ? -16.276 -5.869 24.999 1.00 94.94 110 HIS A O 1
ATOM 882 N N . ASN A 1 111 ? -14.890 -4.119 24.995 1.00 94.25 111 ASN A N 1
ATOM 883 C CA . ASN A 1 111 ? -15.191 -3.763 26.376 1.00 94.25 111 ASN A CA 1
ATOM 884 C C . ASN A 1 111 ? -16.645 -3.292 26.543 1.00 94.25 111 ASN A C 1
ATOM 886 O O . ASN A 1 111 ? -17.302 -3.623 27.533 1.00 94.25 111 ASN A O 1
ATOM 890 N N . MET A 1 112 ? -17.176 -2.558 25.563 1.00 92.50 112 MET A N 1
ATOM 891 C CA . MET A 1 112 ? -18.575 -2.139 25.527 1.00 92.50 112 MET A CA 1
ATOM 892 C C . MET A 1 112 ? -19.523 -3.343 25.416 1.00 92.50 112 MET A C 1
ATOM 894 O O . MET A 1 112 ? -20.494 -3.398 26.166 1.00 92.50 112 MET A O 1
ATOM 898 N N . THR A 1 113 ? -19.233 -4.330 24.558 1.00 92.31 113 THR A N 1
ATOM 899 C CA . THR A 1 113 ? -20.065 -5.544 24.416 1.00 92.31 113 THR A CA 1
ATOM 900 C C . THR A 1 113 ? -20.082 -6.410 25.674 1.00 92.31 113 THR A C 1
ATOM 902 O O . THR A 1 113 ? -21.070 -7.086 25.940 1.00 92.31 113 THR A O 1
ATOM 905 N N . ASN A 1 114 ? -19.019 -6.351 26.479 1.00 91.69 114 ASN A N 1
ATOM 906 C CA . ASN A 1 114 ? -18.900 -7.107 27.727 1.00 91.69 114 ASN A CA 1
ATOM 907 C C . ASN A 1 114 ? -19.498 -6.379 28.946 1.00 91.69 114 ASN A C 1
ATOM 909 O O . ASN A 1 114 ? -19.567 -6.950 30.034 1.00 91.69 114 ASN A O 1
ATOM 913 N N . THR A 1 115 ? -19.922 -5.120 28.793 1.00 90.69 115 THR A N 1
ATOM 914 C CA . THR A 1 115 ? -20.424 -4.301 29.902 1.00 90.69 115 THR A CA 1
ATOM 915 C C . THR A 1 115 ? -21.958 -4.314 29.941 1.00 90.69 115 THR A C 1
ATOM 917 O O . THR A 1 115 ? -22.593 -3.845 28.994 1.00 90.69 115 THR A O 1
ATOM 920 N N . PRO A 1 116 ? -22.599 -4.737 31.050 1.00 87.88 116 PRO A N 1
ATOM 921 C CA . PRO A 1 116 ? -24.059 -4.857 31.121 1.00 87.88 116 PRO A CA 1
ATOM 922 C C . PRO A 1 116 ? -24.780 -3.506 31.008 1.00 87.88 116 PRO A C 1
ATOM 924 O O . PRO A 1 116 ? -25.864 -3.434 30.441 1.00 87.88 116 PRO A O 1
ATOM 927 N N . VAL A 1 117 ? -24.155 -2.419 31.476 1.00 88.69 117 VAL A N 1
ATOM 928 C CA . VAL A 1 117 ? -24.679 -1.045 31.340 1.00 88.69 117 VAL A CA 1
ATOM 929 C C . VAL A 1 117 ? -24.830 -0.645 29.866 1.00 88.69 117 VAL A C 1
ATOM 931 O O . VAL A 1 117 ? -25.752 0.074 29.495 1.00 88.69 117 VAL A O 1
ATOM 934 N N . CYS A 1 118 ? -23.949 -1.148 29.002 1.00 88.44 118 CYS A N 1
ATOM 935 C CA . CYS A 1 118 ? -23.930 -0.822 27.581 1.00 88.44 118 CYS A CA 1
ATOM 936 C C . CYS A 1 118 ? -24.839 -1.736 26.745 1.00 88.44 118 CYS A C 1
ATOM 938 O O . CYS A 1 118 ? -25.186 -1.382 25.620 1.00 88.44 118 CYS A O 1
ATOM 940 N N . ALA A 1 119 ? -25.282 -2.872 27.296 1.00 86.44 119 ALA A N 1
ATOM 941 C CA . ALA A 1 119 ? -26.121 -3.846 26.595 1.00 86.44 119 ALA A CA 1
ATOM 942 C C . ALA A 1 119 ? -27.452 -3.249 26.102 1.00 86.44 119 ALA A C 1
ATOM 944 O O . ALA A 1 119 ? -27.953 -3.642 25.057 1.00 86.44 119 ALA A O 1
ATOM 945 N N . LYS A 1 120 ? -27.999 -2.238 26.790 1.00 85.38 120 LYS A N 1
ATOM 946 C CA . LYS A 1 120 ? -29.201 -1.508 26.344 1.00 85.38 120 LYS A CA 1
ATOM 947 C C . LYS A 1 120 ? -29.028 -0.856 24.963 1.00 85.38 120 LYS A C 1
ATOM 949 O O . LYS A 1 120 ? -29.991 -0.742 24.209 1.00 85.38 120 LYS A O 1
ATOM 954 N N . TYR A 1 121 ? -27.811 -0.436 24.622 1.00 83.38 121 TYR A N 1
ATOM 955 C CA . TYR A 1 121 ? -27.490 0.215 23.349 1.00 83.38 121 TYR A CA 1
ATOM 956 C C . TYR A 1 121 ? -27.112 -0.786 22.247 1.00 83.38 121 TYR A C 1
ATOM 958 O O . TYR A 1 121 ? -27.064 -0.418 21.074 1.00 83.38 121 TYR A O 1
ATOM 966 N N . LEU A 1 122 ? -26.873 -2.050 22.610 1.00 85.19 122 LEU A N 1
ATOM 967 C CA . LEU A 1 122 ? -26.450 -3.124 21.718 1.00 85.19 122 LEU A CA 1
ATOM 968 C C . LEU A 1 122 ? -27.602 -4.128 21.552 1.00 85.19 122 LEU A C 1
ATOM 970 O O . LEU A 1 122 ? -27.978 -4.834 22.480 1.00 85.19 122 LEU A O 1
ATOM 974 N N . GLY A 1 123 ? -28.208 -4.179 20.365 1.00 74.00 123 GLY A N 1
ATOM 975 C CA . GLY A 1 123 ? -29.210 -5.202 20.025 1.00 74.00 123 GLY A CA 1
ATOM 976 C C . GLY A 1 123 ? -30.675 -4.895 20.368 1.00 74.00 123 GLY A C 1
ATOM 977 O O . GLY A 1 123 ? -31.541 -5.696 20.034 1.00 74.00 123 GLY A O 1
ATOM 978 N N . HIS A 1 124 ? -30.999 -3.740 20.962 1.00 71.50 124 HIS A N 1
ATOM 979 C CA . HIS A 1 124 ? -32.405 -3.326 21.148 1.00 71.50 124 HIS A CA 1
ATOM 980 C C . HIS A 1 124 ? -33.017 -2.670 19.897 1.00 71.50 124 HIS A C 1
ATOM 982 O O . HIS A 1 124 ? -34.237 -2.624 19.750 1.00 71.50 124 HIS A O 1
ATOM 988 N N . ASN A 1 125 ? -32.180 -2.189 18.973 1.00 74.38 125 ASN A N 1
ATOM 989 C CA . ASN A 1 125 ? -32.604 -1.562 17.724 1.00 74.38 125 ASN A CA 1
ATOM 990 C C . ASN A 1 125 ? -32.307 -2.465 16.523 1.00 74.38 125 ASN A C 1
ATOM 992 O O . ASN A 1 125 ? -31.232 -3.052 16.430 1.00 74.38 125 ASN A O 1
ATOM 996 N N . ARG A 1 126 ? -33.243 -2.518 15.561 1.00 77.19 126 ARG A N 1
ATOM 997 C CA . ARG A 1 126 ? -33.111 -3.308 14.316 1.00 77.19 126 ARG A CA 1
ATOM 998 C C . ARG A 1 126 ? -31.916 -2.884 13.456 1.00 77.19 126 ARG A C 1
ATOM 1000 O O . ARG A 1 126 ? -31.431 -3.683 12.668 1.00 77.19 126 ARG A O 1
ATOM 1007 N N . MET A 1 127 ? -31.457 -1.640 13.604 1.00 78.50 127 MET A N 1
ATOM 1008 C CA . MET A 1 127 ? -30.170 -1.188 13.083 1.00 78.50 127 MET A CA 1
ATOM 1009 C C . MET A 1 127 ? -29.166 -1.153 14.231 1.00 78.50 127 MET A C 1
ATOM 1011 O O . MET A 1 127 ? -29.150 -0.202 15.015 1.00 78.50 127 MET A O 1
ATOM 1015 N N . ASN A 1 128 ? -28.335 -2.188 14.344 1.00 86.69 128 ASN A N 1
ATOM 1016 C CA . ASN A 1 128 ? -27.213 -2.177 15.274 1.00 86.69 128 ASN A CA 1
ATOM 1017 C C . ASN A 1 128 ? -26.070 -1.347 14.672 1.00 86.69 128 ASN A C 1
ATOM 1019 O O . ASN A 1 128 ? -25.171 -1.862 14.004 1.00 86.69 128 ASN A O 1
ATOM 1023 N N . VAL A 1 129 ? -26.157 -0.027 14.852 1.00 90.50 129 VAL A N 1
ATOM 1024 C CA . VAL A 1 129 ? -25.221 0.940 14.256 1.00 90.50 129 VAL A CA 1
ATOM 1025 C C . VAL A 1 129 ? -23.786 0.665 14.706 1.00 90.50 129 VAL A C 1
ATOM 1027 O O . VAL A 1 129 ? -22.878 0.678 13.881 1.00 90.50 129 VAL A O 1
ATOM 1030 N N . TYR A 1 130 ? -23.575 0.367 15.989 1.00 91.88 130 TYR A N 1
ATOM 1031 C CA . TYR A 1 130 ? -22.236 0.140 16.536 1.00 91.88 130 TYR A CA 1
ATOM 1032 C C . TYR A 1 130 ? -21.594 -1.133 15.983 1.00 91.88 130 TYR A C 1
ATOM 1034 O O . TYR A 1 130 ? -20.433 -1.105 15.586 1.00 91.88 130 TYR A O 1
ATOM 1042 N N . GLU A 1 131 ? -22.362 -2.221 15.900 1.00 91.88 131 GLU A N 1
ATOM 1043 C CA . GLU A 1 131 ? -21.909 -3.470 15.279 1.00 91.88 131 GLU A CA 1
ATOM 1044 C C . GLU A 1 131 ? -21.614 -3.284 13.790 1.00 91.88 131 GLU A C 1
ATOM 1046 O O . GLU A 1 131 ? -20.614 -3.791 13.290 1.00 91.88 131 GLU A O 1
ATOM 1051 N N . THR A 1 132 ? -22.427 -2.489 13.089 1.00 93.06 132 THR A N 1
ATOM 1052 C CA . THR A 1 132 ? -22.188 -2.168 11.676 1.00 93.06 132 THR A CA 1
ATOM 1053 C C . THR A 1 132 ? -20.873 -1.412 11.501 1.00 93.06 132 THR A C 1
ATOM 1055 O O . THR A 1 132 ? -20.064 -1.790 10.660 1.00 93.06 132 THR A O 1
ATOM 1058 N N . ILE A 1 133 ? -20.626 -0.371 12.305 1.00 94.88 133 ILE A N 1
ATOM 1059 C CA . ILE A 1 133 ? -19.371 0.395 12.265 1.00 94.88 133 ILE A CA 1
ATOM 1060 C C . ILE A 1 133 ? -18.178 -0.523 12.544 1.00 94.88 133 ILE A C 1
ATOM 1062 O O . ILE A 1 133 ? -17.216 -0.521 11.781 1.00 94.88 133 ILE A O 1
ATOM 1066 N N . TYR A 1 134 ? -18.254 -1.338 13.597 1.00 95.62 134 TYR A N 1
ATOM 1067 C CA . TYR A 1 134 ? -17.220 -2.320 13.920 1.00 95.62 134 TYR A CA 1
ATOM 1068 C C . TYR A 1 134 ? -16.959 -3.289 12.755 1.00 95.62 134 TYR A C 1
ATOM 1070 O O . TYR A 1 134 ? -15.807 -3.520 12.384 1.00 95.62 134 TYR A O 1
ATOM 1078 N N . GLY A 1 135 ? -18.019 -3.809 12.131 1.00 96.00 135 GLY A N 1
ATOM 1079 C CA . GLY A 1 135 ? -17.924 -4.687 10.966 1.00 96.00 135 GLY A CA 1
ATOM 1080 C C . GLY A 1 135 ? -17.247 -4.016 9.769 1.00 96.00 135 GLY A C 1
ATOM 1081 O O . GLY A 1 135 ? -16.398 -4.623 9.125 1.00 96.00 135 GLY A O 1
ATOM 1082 N N . GLN A 1 136 ? -17.553 -2.744 9.498 1.00 95.88 136 GLN A N 1
ATOM 1083 C CA . GLN A 1 136 ? -16.890 -1.988 8.430 1.00 95.88 136 GLN A CA 1
ATOM 1084 C C . GLN A 1 136 ? -15.405 -1.746 8.731 1.00 95.88 136 GLN A C 1
ATOM 1086 O O . GLN A 1 136 ? -14.567 -1.928 7.851 1.00 95.88 136 GLN A O 1
ATOM 1091 N N . LEU A 1 137 ? -15.062 -1.383 9.972 1.00 95.88 137 LEU A N 1
ATOM 1092 C CA . LEU A 1 137 ? -13.672 -1.163 10.384 1.00 95.88 137 LEU A CA 1
ATOM 1093 C C . LEU A 1 137 ? -12.831 -2.437 10.264 1.00 95.88 137 LEU A C 1
ATOM 1095 O O . LEU A 1 137 ? -11.757 -2.420 9.666 1.00 95.88 137 LEU A O 1
ATOM 1099 N N . THR A 1 138 ? -13.334 -3.548 10.801 1.00 97.06 138 THR A N 1
ATOM 1100 C CA . THR A 1 138 ? -12.646 -4.846 10.744 1.00 97.06 138 THR A CA 1
ATOM 1101 C C . THR A 1 138 ? -12.550 -5.376 9.317 1.00 97.06 138 THR A C 1
ATOM 1103 O O . THR A 1 138 ? -11.500 -5.882 8.927 1.00 97.06 138 THR A O 1
ATOM 1106 N N . SER A 1 139 ? -13.595 -5.198 8.502 1.00 96.88 139 SER A N 1
ATOM 1107 C CA . SER A 1 139 ? -13.565 -5.571 7.087 1.00 96.88 139 SER A CA 1
ATOM 1108 C C . SER A 1 139 ? -12.531 -4.767 6.302 1.00 96.88 139 SER A C 1
ATOM 1110 O O . SER A 1 139 ? -11.840 -5.346 5.469 1.00 96.88 139 SER A O 1
ATOM 1112 N N . LEU A 1 140 ? -12.412 -3.458 6.546 1.00 94.75 140 LEU A N 1
ATOM 1113 C CA . LEU A 1 140 ? -11.406 -2.617 5.896 1.00 94.75 140 LEU A CA 1
ATOM 1114 C C . LEU A 1 140 ? -9.988 -3.071 6.269 1.00 94.75 140 LEU A C 1
ATOM 1116 O O . LEU A 1 140 ? -9.148 -3.259 5.391 1.00 94.75 140 LEU A O 1
ATOM 1120 N N . TRP A 1 141 ? -9.742 -3.290 7.562 1.00 95.94 141 TRP A N 1
ATOM 1121 C CA . TRP A 1 141 ? -8.450 -3.740 8.082 1.00 95.94 141 TRP A CA 1
ATOM 1122 C C . TRP A 1 141 ? -8.030 -5.103 7.520 1.00 95.94 141 TRP A C 1
ATOM 1124 O O . TRP A 1 141 ? -6.892 -5.276 7.077 1.00 95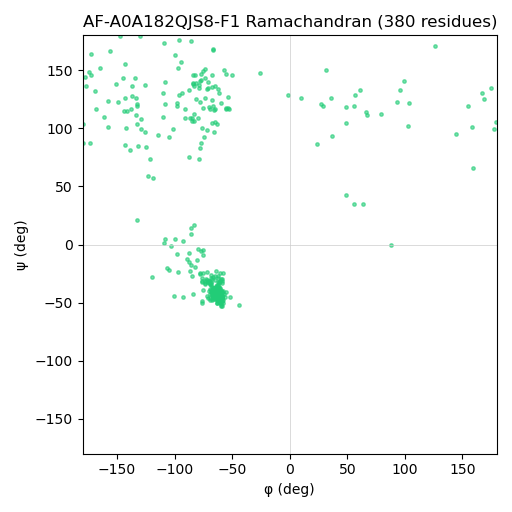.94 141 TRP A O 1
ATOM 1134 N N . ALA A 1 142 ? -8.966 -6.057 7.493 1.00 95.56 142 ALA A N 1
ATOM 1135 C CA . ALA A 1 142 ? -8.740 -7.395 6.960 1.00 95.56 142 ALA A CA 1
ATOM 1136 C C . ALA A 1 142 ? -8.530 -7.381 5.439 1.00 95.56 142 ALA A C 1
ATOM 1138 O O . ALA A 1 142 ? -7.626 -8.050 4.946 1.00 95.56 142 ALA A O 1
ATOM 1139 N N . ALA A 1 143 ? -9.313 -6.592 4.694 1.00 94.56 143 ALA A N 1
ATOM 1140 C CA . ALA A 1 143 ? -9.163 -6.465 3.243 1.00 94.56 143 ALA A CA 1
ATOM 1141 C C . ALA A 1 143 ? -7.811 -5.851 2.845 1.00 94.56 143 ALA A C 1
ATOM 1143 O O . ALA A 1 143 ? -7.222 -6.256 1.847 1.00 94.56 143 ALA A O 1
ATOM 1144 N N . ALA A 1 144 ? -7.301 -4.906 3.639 1.00 94.56 144 ALA A N 1
ATOM 1145 C CA . ALA A 1 144 ? -5.965 -4.342 3.462 1.00 94.56 144 ALA A CA 1
ATOM 1146 C C . ALA A 1 144 ? -4.843 -5.243 4.017 1.00 94.56 144 ALA A C 1
ATOM 1148 O O . ALA A 1 144 ? -3.662 -4.918 3.871 1.00 94.56 144 ALA A O 1
ATOM 1149 N N . ASN A 1 145 ? -5.200 -6.363 4.658 1.00 95.25 145 ASN A N 1
ATOM 1150 C CA . ASN A 1 145 ? -4.282 -7.290 5.309 1.00 95.25 145 ASN A CA 1
ATOM 1151 C C . ASN A 1 145 ? -3.286 -6.564 6.239 1.00 95.25 145 ASN A C 1
ATOM 1153 O O . ASN A 1 145 ? -2.084 -6.837 6.256 1.00 95.25 145 ASN A O 1
ATOM 1157 N N . CYS A 1 146 ? -3.788 -5.588 7.003 1.00 95.25 146 CYS A N 1
ATOM 1158 C CA . CYS A 1 146 ? -2.949 -4.732 7.841 1.00 95.25 146 CYS A CA 1
ATOM 1159 C C . CYS A 1 146 ? -2.228 -5.503 8.958 1.00 95.25 146 CYS A C 1
ATOM 1161 O O . CYS A 1 146 ? -1.170 -5.066 9.415 1.00 95.25 146 CYS A O 1
ATOM 1163 N N . ASP A 1 147 ? -2.739 -6.670 9.360 1.00 93.69 147 ASP A N 1
ATOM 1164 C CA . ASP A 1 147 ? -2.085 -7.541 10.340 1.00 93.69 147 ASP A CA 1
ATOM 1165 C C . ASP A 1 147 ? -0.697 -8.010 9.880 1.00 93.69 147 ASP A C 1
ATOM 1167 O O . ASP A 1 147 ? 0.201 -8.139 10.710 1.00 93.69 147 ASP A O 1
ATOM 1171 N N . ALA A 1 148 ? -0.471 -8.186 8.571 1.00 92.88 148 ALA A N 1
ATOM 1172 C CA . ALA A 1 148 ? 0.843 -8.556 8.042 1.00 92.88 148 ALA A CA 1
ATOM 1173 C C . ALA A 1 148 ? 1.889 -7.449 8.273 1.00 92.88 148 ALA A C 1
ATOM 1175 O O . ALA A 1 148 ? 2.998 -7.721 8.732 1.00 92.88 148 ALA A O 1
ATOM 1176 N N . CYS A 1 149 ? 1.516 -6.187 8.039 1.00 93.06 149 CYS A N 1
ATOM 1177 C CA . CYS A 1 149 ? 2.359 -5.023 8.336 1.00 93.06 149 CYS A CA 1
ATOM 1178 C C . CYS A 1 149 ? 2.571 -4.865 9.853 1.00 93.06 149 CYS A C 1
ATOM 1180 O O . CYS A 1 149 ? 3.685 -4.645 10.327 1.00 93.06 149 CYS A O 1
ATOM 1182 N N . ALA A 1 150 ? 1.493 -4.998 10.629 1.00 90.00 150 ALA A N 1
ATOM 1183 C CA . ALA A 1 150 ? 1.515 -4.803 12.073 1.00 90.00 150 ALA A CA 1
ATOM 1184 C C . ALA A 1 150 ? 2.243 -5.927 12.838 1.00 90.00 150 ALA A C 1
ATOM 1186 O O . ALA A 1 150 ? 2.701 -5.695 13.959 1.00 90.00 150 ALA A O 1
ATOM 1187 N N . GLY A 1 151 ? 2.337 -7.128 12.257 1.00 87.56 151 GLY A N 1
ATOM 1188 C CA . GLY A 1 151 ? 3.076 -8.272 12.794 1.00 87.56 151 GLY A CA 1
ATOM 1189 C C . GLY A 1 151 ? 4.565 -8.279 12.434 1.00 87.56 151 GLY A C 1
ATOM 1190 O O . GLY A 1 151 ? 5.366 -8.795 13.209 1.00 87.56 151 GLY A O 1
ATOM 1191 N N . ALA A 1 152 ? 4.943 -7.663 11.309 1.00 90.00 152 ALA A N 1
ATOM 1192 C CA . ALA A 1 152 ? 6.315 -7.590 10.795 1.00 90.00 152 ALA A CA 1
ATOM 1193 C C . ALA A 1 152 ? 6.793 -6.128 10.696 1.00 90.00 152 ALA A C 1
ATOM 1195 O O . ALA A 1 152 ? 7.122 -5.611 9.624 1.00 90.00 152 ALA A O 1
ATOM 1196 N N . VAL A 1 153 ? 6.759 -5.417 11.829 1.00 89.88 153 VAL A N 1
ATOM 1197 C CA . VAL A 1 153 ? 7.004 -3.963 11.884 1.00 89.88 153 VAL A CA 1
ATOM 1198 C C . VAL A 1 153 ? 8.427 -3.605 11.450 1.00 89.88 153 VAL A C 1
ATOM 1200 O O . VAL A 1 153 ? 8.628 -2.592 10.783 1.00 89.88 153 VAL A O 1
ATOM 1203 N N . ASN A 1 154 ? 9.424 -4.420 11.802 1.00 92.88 154 ASN A N 1
ATOM 1204 C CA . ASN A 1 154 ? 10.824 -4.123 11.488 1.00 92.88 154 ASN A CA 1
ATOM 1205 C C . ASN A 1 154 ? 11.087 -4.222 9.979 1.00 92.88 154 ASN A C 1
ATOM 1207 O O . ASN A 1 154 ? 11.688 -3.327 9.382 1.00 92.88 154 ASN A O 1
ATOM 1211 N N . GLU A 1 155 ? 10.592 -5.287 9.361 1.00 92.31 155 GLU A N 1
ATOM 1212 C CA . GLU A 1 155 ? 10.690 -5.583 7.935 1.00 92.31 155 GLU A CA 1
ATOM 1213 C C . GLU A 1 155 ? 9.928 -4.530 7.125 1.00 92.31 155 GLU A C 1
ATOM 1215 O O . GLU A 1 155 ? 10.474 -3.929 6.197 1.00 92.31 155 GLU A O 1
ATOM 1220 N N . THR A 1 156 ? 8.704 -4.217 7.556 1.00 93.69 156 THR A N 1
ATOM 1221 C CA . THR A 1 156 ? 7.852 -3.186 6.954 1.00 93.69 156 THR A CA 1
ATOM 1222 C C . THR A 1 156 ? 8.512 -1.808 7.004 1.00 93.69 156 THR A C 1
ATOM 1224 O O . THR A 1 156 ? 8.596 -1.122 5.984 1.00 93.69 156 THR A O 1
ATOM 1227 N N . ASN A 1 157 ? 9.054 -1.408 8.159 1.00 94.31 157 ASN A N 1
ATOM 1228 C CA . ASN A 1 157 ? 9.771 -0.139 8.301 1.00 94.31 157 ASN A CA 1
ATOM 1229 C C . ASN A 1 157 ? 11.013 -0.082 7.410 1.00 94.31 157 ASN A C 1
ATOM 1231 O O . ASN A 1 157 ? 11.277 0.942 6.777 1.00 94.31 157 ASN A O 1
ATOM 1235 N N . THR A 1 158 ? 11.755 -1.189 7.325 1.00 95.62 158 THR A N 1
ATOM 1236 C CA . THR A 1 158 ? 12.932 -1.294 6.455 1.00 95.62 158 THR A CA 1
ATOM 1237 C C . THR A 1 158 ? 12.538 -1.105 4.992 1.00 95.62 158 THR A C 1
ATOM 1239 O O . THR A 1 158 ? 13.152 -0.301 4.288 1.00 95.62 158 THR A O 1
ATOM 1242 N N . PHE A 1 159 ? 11.467 -1.764 4.544 1.00 96.31 159 PHE A N 1
ATOM 1243 C CA . PHE A 1 159 ? 10.956 -1.618 3.183 1.00 96.31 159 PHE A CA 1
ATOM 1244 C C . PHE A 1 159 ? 10.490 -0.193 2.875 1.00 96.31 159 PHE A C 1
ATOM 1246 O O . PHE A 1 159 ? 10.863 0.371 1.841 1.00 96.31 159 PHE A O 1
ATOM 1253 N N . MET A 1 160 ? 9.714 0.417 3.772 1.00 95.31 160 MET A N 1
ATOM 1254 C CA . MET A 1 160 ? 9.207 1.776 3.581 1.00 95.31 160 MET A CA 1
ATOM 1255 C C . MET A 1 160 ? 10.343 2.808 3.549 1.00 95.31 160 MET A C 1
ATOM 1257 O O . MET A 1 160 ? 10.324 3.710 2.709 1.00 95.31 160 MET A O 1
ATOM 1261 N N . ALA A 1 161 ? 11.377 2.642 4.380 1.00 96.44 161 ALA A N 1
ATOM 1262 C CA . ALA A 1 161 ? 12.555 3.510 4.388 1.00 96.44 161 ALA A CA 1
ATOM 1263 C C . ALA A 1 161 ? 13.395 3.383 3.102 1.00 96.44 161 ALA A C 1
ATOM 1265 O O . ALA A 1 161 ? 13.791 4.393 2.508 1.00 96.44 161 ALA A O 1
ATOM 1266 N N . GLN A 1 162 ? 13.632 2.154 2.629 1.00 97.38 162 GLN A N 1
ATOM 1267 C CA . GLN A 1 162 ? 14.347 1.908 1.370 1.00 97.38 162 GLN A CA 1
ATOM 1268 C C . GLN A 1 162 ? 13.561 2.452 0.169 1.00 97.38 162 GLN A C 1
ATOM 1270 O O . GLN A 1 162 ? 14.124 3.112 -0.705 1.00 97.38 162 GLN A O 1
ATOM 1275 N N . SER A 1 163 ? 12.239 2.274 0.170 1.00 96.44 163 SER A N 1
ATOM 1276 C CA . SER A 1 163 ? 11.350 2.824 -0.858 1.00 96.44 163 SER A CA 1
ATOM 1277 C C . SER A 1 163 ? 11.371 4.356 -0.884 1.00 96.44 163 SER A C 1
ATOM 1279 O O . SER A 1 163 ? 11.438 4.953 -1.958 1.00 96.44 163 SER A O 1
ATOM 1281 N N . ALA A 1 164 ? 11.370 5.010 0.282 1.00 96.06 164 ALA A N 1
ATOM 1282 C CA . ALA A 1 164 ? 11.491 6.466 0.377 1.00 96.06 164 ALA A CA 1
ATOM 1283 C C . ALA A 1 164 ? 12.853 6.964 -0.138 1.00 96.06 164 ALA A C 1
ATOM 1285 O O . ALA A 1 164 ? 12.927 7.968 -0.849 1.00 96.06 164 ALA A O 1
ATOM 1286 N N . THR A 1 165 ? 13.927 6.229 0.163 1.00 97.62 165 THR A N 1
ATOM 1287 C CA . THR A 1 165 ? 15.282 6.524 -0.329 1.00 97.62 165 THR A CA 1
ATOM 1288 C C . THR A 1 165 ? 15.348 6.444 -1.853 1.00 97.62 165 THR A C 1
ATOM 1290 O O . THR A 1 165 ? 15.846 7.362 -2.507 1.00 97.62 165 THR A O 1
ATOM 1293 N N . LEU A 1 166 ? 14.777 5.389 -2.436 1.00 97.62 166 LEU A N 1
ATOM 1294 C CA . LEU A 1 166 ? 14.666 5.236 -3.883 1.00 97.62 166 LEU A CA 1
ATOM 1295 C C . LEU A 1 166 ? 13.846 6.368 -4.514 1.00 97.62 166 LEU A C 1
ATOM 1297 O O . LEU A 1 166 ? 14.282 6.958 -5.499 1.00 97.62 166 LEU A O 1
ATOM 1301 N N . GLN A 1 167 ? 12.688 6.704 -3.944 1.00 96.38 167 GLN A N 1
ATOM 1302 C CA . GLN A 1 167 ? 11.847 7.791 -4.451 1.00 96.38 167 GLN A CA 1
ATOM 1303 C C . GLN A 1 167 ? 12.599 9.131 -4.453 1.00 96.38 167 GLN A C 1
ATOM 1305 O O . GLN A 1 167 ? 12.526 9.879 -5.429 1.00 96.38 167 GLN A O 1
ATOM 1310 N N . SER A 1 168 ? 13.372 9.406 -3.400 1.00 97.25 168 SER A N 1
ATOM 1311 C CA . SER A 1 168 ? 14.239 10.585 -3.320 1.00 97.25 168 SER A CA 1
ATOM 1312 C C . SER A 1 168 ? 15.333 10.572 -4.397 1.00 97.25 168 SER A C 1
ATOM 1314 O O . SER A 1 168 ? 15.563 11.582 -5.067 1.00 97.25 168 SER A O 1
ATOM 1316 N N . CYS A 1 169 ? 15.964 9.416 -4.638 1.00 97.75 169 CYS A N 1
ATOM 1317 C CA . CYS A 1 169 ? 16.953 9.254 -5.706 1.00 97.75 169 CYS A CA 1
ATOM 1318 C C . CYS A 1 169 ? 16.350 9.541 -7.089 1.00 97.75 169 CYS A C 1
ATOM 1320 O O . CYS A 1 169 ? 16.922 10.312 -7.861 1.00 97.75 169 CYS A O 1
ATOM 1322 N N . LEU A 1 170 ? 15.172 8.977 -7.382 1.00 96.88 170 LEU A N 1
ATOM 1323 C CA . LEU A 1 170 ? 14.474 9.168 -8.657 1.00 96.88 170 LEU A CA 1
ATOM 1324 C C . LEU A 1 170 ? 14.096 10.634 -8.905 1.00 96.88 170 LEU A C 1
ATOM 1326 O O . LEU A 1 170 ? 14.149 11.101 -10.041 1.00 96.88 170 LEU A O 1
ATOM 1330 N N . ALA A 1 171 ? 13.727 11.365 -7.852 1.00 96.19 171 ALA A N 1
ATOM 1331 C CA . ALA A 1 171 ? 13.356 12.773 -7.952 1.00 96.19 171 ALA A CA 1
ATOM 1332 C C . ALA A 1 171 ? 14.561 13.717 -8.111 1.00 96.19 171 ALA A C 1
ATOM 1334 O O . ALA A 1 171 ? 14.432 14.765 -8.738 1.00 96.19 171 ALA A O 1
ATOM 1335 N N . SER A 1 172 ? 15.715 13.371 -7.533 1.00 96.75 172 SER A N 1
ATOM 1336 C CA . SER A 1 172 ? 16.893 14.251 -7.476 1.00 96.75 172 SER A CA 1
ATOM 1337 C C . SER A 1 172 ? 17.937 13.987 -8.564 1.00 96.75 172 SER A C 1
ATOM 1339 O O . SER A 1 172 ? 18.720 14.880 -8.890 1.00 96.75 172 SER A O 1
ATOM 1341 N N . SER A 1 173 ? 17.968 12.781 -9.132 1.00 94.62 173 SER A N 1
ATOM 1342 C CA . SER A 1 173 ? 19.023 12.376 -10.064 1.00 94.62 173 SER A CA 1
ATOM 1343 C C . SER A 1 173 ? 18.757 12.862 -11.494 1.00 94.62 173 SER A C 1
ATOM 1345 O O . SER A 1 173 ? 17.651 12.678 -11.999 1.00 94.62 173 SER A O 1
ATOM 1347 N N . PRO A 1 174 ? 19.769 13.398 -12.208 1.00 92.81 174 PRO A N 1
ATOM 1348 C CA . PRO A 1 174 ? 19.619 13.787 -13.612 1.00 92.81 174 PRO A CA 1
ATOM 1349 C C . PRO A 1 174 ? 19.442 12.574 -14.542 1.00 92.81 174 PRO A C 1
ATOM 1351 O O . PRO A 1 174 ? 18.705 12.658 -15.520 1.00 92.81 174 PRO A O 1
ATOM 1354 N N . ASN A 1 175 ? 20.071 11.439 -14.208 1.00 94.06 175 ASN A N 1
ATOM 1355 C CA . ASN A 1 175 ? 19.955 10.161 -14.917 1.00 94.06 175 ASN A CA 1
ATOM 1356 C C . ASN A 1 175 ? 19.434 9.071 -13.957 1.00 94.06 175 ASN A C 1
ATOM 1358 O O . ASN A 1 175 ? 20.200 8.205 -13.526 1.00 94.06 175 ASN A O 1
ATOM 1362 N N . PRO A 1 176 ? 18.138 9.095 -13.595 1.00 94.19 176 PRO A N 1
ATOM 1363 C CA . PRO A 1 176 ? 17.589 8.266 -12.518 1.00 94.19 176 PRO A CA 1
ATOM 1364 C C . PRO A 1 176 ? 17.731 6.763 -12.781 1.00 94.19 176 PRO A C 1
ATOM 1366 O O . PRO A 1 176 ? 17.950 5.994 -11.851 1.00 94.19 176 PRO A O 1
ATOM 1369 N N . CYS A 1 177 ? 17.671 6.341 -14.044 1.00 94.12 177 CYS A N 1
ATOM 1370 C CA . CYS A 1 177 ? 17.778 4.931 -14.410 1.00 94.12 177 CYS A CA 1
ATOM 1371 C C . CYS A 1 177 ? 19.165 4.336 -14.165 1.00 94.12 177 CYS A C 1
ATOM 1373 O O . CYS A 1 177 ? 19.257 3.144 -13.933 1.00 94.12 177 CYS A O 1
ATOM 1375 N N . GLU A 1 178 ? 20.230 5.134 -14.237 1.00 93.94 178 GLU A N 1
ATOM 1376 C CA . GLU A 1 178 ? 21.598 4.658 -14.003 1.00 93.94 178 GLU A CA 1
ATOM 1377 C C . GLU A 1 178 ? 21.986 4.858 -12.536 1.00 93.94 178 GLU A C 1
ATOM 1379 O O . GLU A 1 178 ? 22.500 3.952 -11.887 1.00 93.94 178 GLU A O 1
ATOM 1384 N N . SER A 1 179 ? 21.677 6.034 -11.981 1.00 96.19 179 SER A N 1
ATOM 1385 C CA . SER A 1 179 ? 22.057 6.385 -10.610 1.00 96.19 179 SER A CA 1
ATOM 1386 C C . SER A 1 179 ? 21.260 5.630 -9.543 1.00 96.19 179 SER A C 1
ATOM 1388 O O . SER A 1 179 ? 21.792 5.373 -8.466 1.00 96.19 179 SER A O 1
ATOM 1390 N N . CYS A 1 180 ? 20.004 5.265 -9.822 1.00 97.38 180 CYS A N 1
ATOM 1391 C CA . CYS A 1 180 ? 19.111 4.636 -8.846 1.00 97.38 180 CYS A CA 1
ATOM 1392 C C . CYS A 1 180 ? 18.850 3.146 -9.115 1.00 97.38 180 CYS A C 1
ATOM 1394 O O . CYS A 1 180 ? 18.046 2.550 -8.400 1.00 97.38 180 CYS A O 1
ATOM 1396 N N . ASP A 1 181 ? 19.504 2.531 -10.111 1.00 95.50 181 ASP A N 1
ATOM 1397 C CA . ASP A 1 181 ? 19.276 1.120 -10.471 1.00 95.50 181 ASP A CA 1
ATOM 1398 C C . ASP A 1 181 ? 19.552 0.172 -9.305 1.00 95.50 181 ASP A C 1
ATOM 1400 O O . ASP A 1 181 ? 18.721 -0.670 -8.973 1.00 95.50 181 ASP A O 1
ATOM 1404 N N . SER A 1 182 ? 20.672 0.365 -8.606 1.00 96.69 182 SER A N 1
ATOM 1405 C CA . SER A 1 182 ? 21.031 -0.457 -7.446 1.00 96.69 182 SER A CA 1
ATOM 1406 C C . SER A 1 182 ? 19.990 -0.368 -6.324 1.00 96.69 182 SER A C 1
ATOM 1408 O O . SER A 1 182 ? 19.620 -1.390 -5.745 1.00 96.69 182 SER A O 1
ATOM 1410 N N . LEU A 1 183 ? 19.460 0.830 -6.055 1.00 97.44 183 LEU A N 1
ATOM 1411 C CA . LEU A 1 183 ? 18.390 1.046 -5.076 1.00 97.44 183 LEU A CA 1
ATOM 1412 C C . LEU A 1 183 ? 17.080 0.392 -5.525 1.00 97.44 183 LEU A C 1
ATOM 1414 O O . LEU A 1 183 ? 16.404 -0.245 -4.718 1.00 97.44 183 LEU A O 1
ATOM 1418 N N . TYR A 1 184 ? 16.730 0.505 -6.808 1.00 97.06 184 TYR A N 1
ATOM 1419 C CA . TYR A 1 184 ? 15.539 -0.132 -7.366 1.00 97.06 184 TYR A CA 1
ATOM 1420 C C . TYR A 1 184 ? 15.620 -1.661 -7.273 1.00 97.06 184 TYR A C 1
ATOM 1422 O O . TYR A 1 184 ? 14.667 -2.305 -6.827 1.00 97.06 184 TYR A O 1
ATOM 1430 N N . GLN A 1 185 ? 16.767 -2.244 -7.631 1.00 96.81 185 GLN A N 1
ATOM 1431 C CA . GLN A 1 185 ? 17.010 -3.678 -7.494 1.00 96.81 185 GLN A CA 1
ATOM 1432 C C . GLN A 1 185 ? 16.938 -4.123 -6.032 1.00 96.81 185 GLN A C 1
ATOM 1434 O O . GLN A 1 185 ? 16.326 -5.150 -5.745 1.00 96.81 185 GLN A O 1
ATOM 1439 N N . HIS A 1 186 ? 17.499 -3.344 -5.104 1.00 97.44 186 HIS A N 1
ATOM 1440 C CA . HIS A 1 186 ? 17.450 -3.660 -3.679 1.00 97.44 186 HIS A CA 1
ATOM 1441 C C . HIS A 1 186 ? 16.014 -3.656 -3.132 1.00 97.44 186 HIS A C 1
ATOM 1443 O O . HIS A 1 186 ? 15.608 -4.613 -2.475 1.00 97.44 186 HIS A O 1
ATOM 1449 N N . VAL A 1 187 ? 15.210 -2.639 -3.469 1.00 97.56 187 VAL A N 1
ATOM 1450 C CA . VAL A 1 187 ? 13.786 -2.582 -3.088 1.00 97.56 187 VAL A CA 1
ATOM 1451 C C . VAL A 1 187 ? 13.006 -3.760 -3.682 1.00 97.56 187 VAL A C 1
ATOM 1453 O O . VAL A 1 187 ? 12.184 -4.353 -2.985 1.00 97.56 187 VAL A O 1
ATOM 1456 N N . GLN A 1 188 ? 13.284 -4.160 -4.930 1.00 96.75 188 GLN A N 1
ATOM 1457 C CA . GLN A 1 188 ? 12.644 -5.345 -5.514 1.00 96.75 188 GLN A CA 1
ATOM 1458 C C . GLN A 1 188 ? 13.035 -6.650 -4.834 1.00 96.75 188 GLN A C 1
ATOM 1460 O O . GLN A 1 188 ? 12.191 -7.525 -4.651 1.00 96.75 188 GLN A O 1
ATOM 1465 N N . GLN A 1 189 ? 14.309 -6.804 -4.479 1.00 96.62 189 GLN A N 1
ATOM 1466 C CA . GLN A 1 189 ? 14.773 -7.986 -3.763 1.00 96.62 189 GLN A CA 1
ATOM 1467 C C . GLN A 1 189 ? 14.103 -8.086 -2.395 1.00 96.62 189 GLN A C 1
ATOM 1469 O O . GLN A 1 189 ? 13.635 -9.163 -2.041 1.00 96.62 189 GLN A O 1
ATOM 1474 N N . LEU A 1 190 ? 14.001 -6.969 -1.670 1.00 95.12 190 LEU A N 1
ATOM 1475 C CA . LEU A 1 190 ? 13.326 -6.922 -0.377 1.00 95.12 190 LEU A CA 1
ATOM 1476 C C . LEU A 1 190 ? 11.837 -7.272 -0.508 1.00 95.12 190 LEU A C 1
ATOM 1478 O O . LEU A 1 190 ? 11.342 -8.111 0.236 1.00 95.12 190 LEU A O 1
ATOM 1482 N N . TYR A 1 191 ? 11.144 -6.717 -1.507 1.00 95.50 191 TYR A N 1
ATOM 1483 C CA . TYR A 1 191 ? 9.753 -7.082 -1.793 1.00 95.50 191 TYR A CA 1
ATOM 1484 C C . TYR A 1 191 ? 9.598 -8.581 -2.095 1.00 95.50 191 TYR A C 1
ATOM 1486 O O . TYR A 1 191 ? 8.735 -9.242 -1.526 1.00 95.50 191 TYR A O 1
ATOM 1494 N N . GLY A 1 192 ? 10.467 -9.143 -2.941 1.00 93.88 192 GLY A N 1
ATOM 1495 C CA . GLY A 1 192 ? 10.436 -10.568 -3.279 1.00 93.88 192 GLY A CA 1
ATOM 1496 C C . GLY A 1 192 ? 10.813 -11.496 -2.116 1.00 93.88 192 GLY A C 1
ATOM 1497 O O . GLY A 1 192 ? 10.387 -12.648 -2.097 1.00 93.88 192 GLY A O 1
ATOM 1498 N N . GLN A 1 193 ? 11.604 -11.028 -1.144 1.00 92.62 193 GLN A N 1
ATOM 1499 C CA . GLN A 1 193 ? 11.857 -11.756 0.106 1.00 92.62 193 GLN A CA 1
ATOM 1500 C C . GLN A 1 193 ? 10.598 -11.785 0.972 1.00 92.62 193 GLN A C 1
ATOM 1502 O O . GLN A 1 193 ? 10.168 -12.863 1.375 1.00 92.62 193 GLN A O 1
ATOM 1507 N N . MET A 1 194 ? 9.953 -10.632 1.156 1.00 91.44 194 MET A N 1
ATOM 1508 C CA . MET A 1 194 ? 8.704 -10.530 1.910 1.00 91.44 194 MET A CA 1
ATOM 1509 C C . MET A 1 194 ? 7.580 -11.379 1.306 1.00 91.44 194 MET A C 1
ATOM 1511 O O . MET A 1 194 ? 6.860 -12.051 2.038 1.00 91.44 194 MET A O 1
ATOM 1515 N N . GLU A 1 195 ? 7.460 -11.407 -0.023 1.00 90.56 195 GLU A N 1
ATOM 1516 C CA . GLU A 1 195 ? 6.484 -12.243 -0.733 1.00 90.56 195 GLU A CA 1
ATOM 1517 C C . GLU A 1 195 ? 6.681 -13.739 -0.447 1.00 90.56 195 GLU A C 1
ATOM 1519 O O . GLU A 1 195 ? 5.716 -14.476 -0.237 1.00 90.56 195 GLU A O 1
ATOM 1524 N N . LYS A 1 196 ? 7.938 -14.194 -0.390 1.00 88.31 196 LYS A N 1
ATOM 1525 C CA . LYS A 1 196 ? 8.277 -15.590 -0.079 1.00 88.31 196 LYS A CA 1
ATOM 1526 C C . LYS A 1 196 ? 8.008 -15.924 1.383 1.00 88.31 196 LYS A C 1
ATOM 1528 O O . LYS A 1 196 ? 7.418 -16.963 1.676 1.00 88.31 196 LYS A O 1
ATOM 1533 N N . GLU A 1 197 ? 8.425 -15.050 2.292 1.00 84.75 197 GLU A N 1
ATOM 1534 C CA . GLU A 1 197 ? 8.237 -15.237 3.732 1.00 84.75 197 GLU A CA 1
ATOM 1535 C C . GLU A 1 197 ? 6.753 -15.264 4.105 1.00 84.75 197 GLU A C 1
ATOM 1537 O O . GLU A 1 197 ? 6.334 -16.113 4.888 1.00 84.75 197 GLU A O 1
ATOM 1542 N N . GLN A 1 198 ? 5.937 -14.418 3.472 1.00 79.06 198 GLN A N 1
ATOM 1543 C CA . GLN A 1 198 ? 4.499 -14.322 3.737 1.00 79.06 198 GLN A CA 1
ATOM 1544 C C . GLN A 1 198 ? 3.653 -15.335 2.945 1.00 79.06 198 GLN A C 1
ATOM 1546 O O . GLN A 1 198 ? 2.431 -15.290 3.013 1.00 79.06 198 GLN A O 1
ATOM 1551 N N . HIS A 1 199 ? 4.276 -16.304 2.264 1.00 70.69 199 HIS A N 1
ATOM 1552 C CA . HIS A 1 199 ? 3.601 -17.388 1.529 1.00 70.69 199 HIS A CA 1
ATOM 1553 C C . HIS A 1 199 ? 2.744 -16.905 0.341 1.00 70.69 199 HIS A C 1
ATOM 1555 O O . HIS A 1 199 ? 1.713 -17.505 0.033 1.00 70.69 199 HIS A O 1
ATOM 1561 N N . GLY A 1 200 ? 3.184 -15.853 -0.355 1.00 71.44 200 GLY A N 1
ATOM 1562 C CA . GLY A 1 200 ? 2.636 -15.433 -1.646 1.00 71.44 200 GLY A CA 1
ATOM 1563 C C . GLY A 1 200 ? 2.193 -13.964 -1.725 1.00 71.44 200 GLY A C 1
ATOM 1564 O O . GLY A 1 200 ? 2.126 -13.269 -0.709 1.00 71.44 200 GLY A O 1
ATOM 1565 N N . PRO A 1 201 ? 1.860 -13.487 -2.941 1.00 68.50 201 PRO A N 1
ATOM 1566 C CA . PRO A 1 201 ? 1.505 -12.087 -3.208 1.00 68.50 201 PRO A CA 1
ATOM 1567 C C . PRO A 1 201 ? 0.251 -11.624 -2.458 1.00 68.50 201 PRO A C 1
ATOM 1569 O O . PRO A 1 201 ? 0.180 -10.472 -2.032 1.00 68.50 201 PRO A O 1
ATOM 1572 N N . ASP A 1 202 ? -0.707 -12.526 -2.234 1.00 75.69 202 ASP A N 1
ATOM 1573 C CA . ASP A 1 202 ? -1.998 -12.220 -1.598 1.00 75.69 202 ASP A CA 1
ATOM 1574 C C . ASP A 1 202 ? -1.899 -12.016 -0.078 1.00 75.69 202 ASP A C 1
ATOM 1576 O O . ASP A 1 202 ? -2.885 -11.699 0.590 1.00 75.69 202 ASP A O 1
ATOM 1580 N N . ARG A 1 203 ? -0.712 -12.233 0.494 1.00 85.25 203 ARG A N 1
ATOM 1581 C CA . ARG A 1 203 ? -0.451 -12.148 1.936 1.00 85.25 203 ARG A CA 1
ATOM 1582 C C . ARG A 1 203 ? 0.401 -10.948 2.328 1.00 85.25 203 ARG A C 1
ATOM 1584 O O . ARG A 1 203 ? 0.638 -10.758 3.519 1.00 85.25 203 ARG A O 1
ATOM 1591 N N . ILE A 1 204 ? 0.779 -10.113 1.362 1.00 92.38 204 ILE A N 1
ATOM 1592 C CA . ILE A 1 204 ? 1.436 -8.832 1.616 1.00 92.38 204 ILE A CA 1
ATOM 1593 C C . ILE A 1 204 ? 0.393 -7.802 2.055 1.00 92.38 204 ILE A C 1
ATOM 1595 O O . ILE A 1 204 ? -0.731 -7.782 1.551 1.00 92.38 204 ILE A O 1
ATOM 1599 N N . CYS A 1 205 ? 0.738 -6.949 3.021 1.00 94.56 205 CYS A N 1
ATOM 1600 C CA . CYS A 1 205 ? -0.136 -5.842 3.403 1.00 94.56 205 CYS A CA 1
ATOM 1601 C C . CYS A 1 205 ? -0.243 -4.800 2.284 1.00 94.56 205 CYS A C 1
ATOM 1603 O O . CYS A 1 205 ? 0.714 -4.516 1.554 1.00 94.56 205 CYS A O 1
ATOM 1605 N N . PHE A 1 206 ? -1.421 -4.194 2.173 1.00 94.81 206 PHE A N 1
ATOM 1606 C CA . PHE A 1 206 ? -1.762 -3.334 1.048 1.00 94.81 206 PHE A CA 1
ATOM 1607 C C . PHE A 1 206 ? -0.840 -2.110 0.912 1.00 94.81 206 PHE A C 1
ATOM 1609 O O . PHE A 1 206 ? -0.455 -1.783 -0.206 1.00 94.81 206 PHE A O 1
ATOM 1616 N N . ASP A 1 207 ? -0.398 -1.491 2.015 1.00 95.69 207 ASP A N 1
ATOM 1617 C CA . ASP A 1 207 ? 0.575 -0.381 2.010 1.00 95.69 207 ASP A CA 1
ATOM 1618 C C . ASP A 1 207 ? 1.853 -0.714 1.214 1.00 95.69 207 ASP A C 1
ATOM 1620 O O . ASP A 1 207 ? 2.334 0.084 0.405 1.00 95.69 207 ASP A O 1
ATOM 1624 N N . ILE A 1 208 ? 2.409 -1.911 1.425 1.00 95.69 208 ILE A N 1
ATOM 1625 C CA . ILE A 1 208 ? 3.645 -2.367 0.773 1.00 95.69 208 ILE A CA 1
ATOM 1626 C C . ILE A 1 208 ? 3.383 -2.671 -0.701 1.00 95.69 208 ILE A C 1
ATOM 1628 O O . ILE A 1 208 ? 4.163 -2.265 -1.569 1.00 95.69 208 ILE A O 1
ATOM 1632 N N . ALA A 1 209 ? 2.275 -3.355 -0.995 1.00 94.88 209 ALA A N 1
ATOM 1633 C CA . ALA A 1 209 ? 1.876 -3.670 -2.361 1.00 94.88 209 ALA A CA 1
ATOM 1634 C C . ALA A 1 209 ? 1.636 -2.395 -3.190 1.00 94.88 209 ALA A C 1
ATOM 1636 O O . ALA A 1 209 ? 2.158 -2.277 -4.304 1.00 94.88 209 ALA A O 1
ATOM 1637 N N . ASP A 1 210 ? 0.922 -1.412 -2.635 1.00 95.50 210 ASP A N 1
ATOM 1638 C CA . ASP A 1 210 ? 0.680 -0.121 -3.277 1.00 95.50 210 ASP A CA 1
ATOM 1639 C C . ASP A 1 210 ? 1.995 0.641 -3.489 1.00 95.50 210 ASP A C 1
ATOM 1641 O O . ASP A 1 210 ? 2.307 1.043 -4.613 1.00 95.50 210 ASP A O 1
ATOM 1645 N N . ARG A 1 211 ? 2.850 0.740 -2.461 1.00 95.88 211 ARG A N 1
ATOM 1646 C CA . ARG A 1 211 ? 4.171 1.383 -2.573 1.00 95.88 211 ARG A CA 1
ATOM 1647 C C . ARG A 1 211 ? 5.042 0.754 -3.663 1.00 95.88 211 ARG A C 1
ATOM 1649 O O . ARG A 1 211 ? 5.692 1.476 -4.430 1.00 95.88 211 ARG A O 1
ATOM 1656 N N . MET A 1 212 ? 5.055 -0.574 -3.764 1.00 95.69 212 MET A N 1
ATOM 1657 C CA . MET A 1 212 ? 5.808 -1.290 -4.794 1.00 95.69 212 MET A CA 1
ATOM 1658 C C . MET A 1 212 ? 5.209 -1.060 -6.188 1.00 95.69 212 MET A C 1
ATOM 1660 O O . MET A 1 212 ? 5.951 -0.844 -7.148 1.00 95.69 212 MET A O 1
ATOM 1664 N N . ASN A 1 213 ? 3.879 -1.055 -6.317 1.00 95.38 213 ASN A N 1
ATOM 1665 C CA . ASN A 1 213 ? 3.187 -0.776 -7.575 1.00 95.38 213 ASN A CA 1
ATOM 1666 C C . ASN A 1 213 ? 3.471 0.650 -8.072 1.00 95.38 213 ASN A C 1
ATOM 1668 O O . ASN A 1 213 ? 3.816 0.849 -9.239 1.00 95.38 213 ASN A O 1
ATOM 1672 N N . GLN A 1 214 ? 3.420 1.639 -7.179 1.00 95.06 214 GLN A N 1
ATOM 1673 C CA . GLN A 1 214 ? 3.793 3.016 -7.49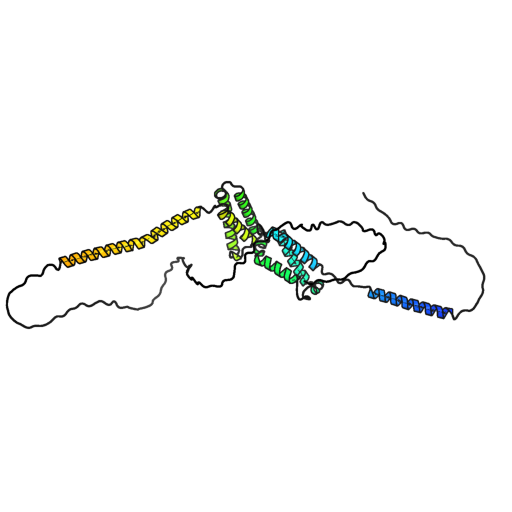5 1.00 95.06 214 GLN A CA 1
ATOM 1674 C C . GLN A 1 214 ? 5.260 3.124 -7.916 1.00 95.06 214 GLN A C 1
ATOM 1676 O O . GLN A 1 214 ? 5.557 3.727 -8.945 1.00 95.06 214 GLN A O 1
ATOM 1681 N N . THR A 1 215 ? 6.170 2.468 -7.193 1.00 95.88 215 THR A N 1
ATOM 1682 C CA . THR A 1 215 ? 7.594 2.406 -7.553 1.00 95.88 215 THR A CA 1
ATOM 1683 C C . THR A 1 215 ? 7.806 1.795 -8.942 1.00 95.88 215 THR A C 1
ATOM 1685 O O . THR A 1 215 ? 8.536 2.355 -9.759 1.00 95.88 215 THR A O 1
ATOM 1688 N N . ARG A 1 216 ? 7.130 0.680 -9.262 1.00 96.00 216 ARG A N 1
ATOM 1689 C CA . ARG A 1 216 ? 7.184 0.044 -10.593 1.00 96.00 216 ARG A CA 1
ATOM 1690 C C . ARG A 1 216 ? 6.663 0.976 -11.686 1.00 96.00 216 ARG A C 1
ATOM 1692 O O . ARG A 1 216 ? 7.280 1.062 -12.749 1.00 96.00 216 ARG A O 1
ATOM 1699 N N . ARG A 1 217 ? 5.556 1.687 -11.443 1.00 95.12 217 ARG A N 1
ATOM 1700 C CA . ARG A 1 217 ? 4.997 2.675 -12.384 1.00 95.12 217 ARG A CA 1
ATOM 1701 C C . ARG A 1 217 ? 5.936 3.860 -12.585 1.00 95.12 217 ARG A C 1
ATOM 1703 O O . ARG A 1 217 ? 6.180 4.235 -13.728 1.00 95.12 217 ARG A O 1
ATOM 1710 N N . ALA A 1 218 ? 6.506 4.404 -11.513 1.00 95.12 218 ALA A N 1
ATOM 1711 C CA . ALA A 1 218 ? 7.487 5.479 -11.601 1.00 95.12 218 ALA A CA 1
ATOM 1712 C C . ALA A 1 218 ? 8.697 5.029 -12.437 1.00 95.12 218 ALA A C 1
ATOM 1714 O O . ALA A 1 218 ? 9.028 5.650 -13.445 1.00 95.12 218 ALA A O 1
ATOM 1715 N N . TRP A 1 219 ? 9.296 3.887 -12.095 1.00 95.75 219 TRP A N 1
ATOM 1716 C CA . TRP A 1 219 ? 10.459 3.337 -12.794 1.00 95.75 219 TRP A CA 1
ATOM 1717 C C . TRP A 1 219 ? 10.210 3.090 -14.290 1.00 95.75 219 TRP A C 1
ATOM 1719 O O . TRP A 1 219 ? 10.983 3.521 -15.149 1.00 95.75 219 TRP A O 1
ATOM 1729 N N . SER A 1 220 ? 9.117 2.395 -14.618 1.00 93.69 220 SER A N 1
ATOM 1730 C CA . SER A 1 220 ? 8.844 1.939 -15.985 1.00 93.69 220 SER A CA 1
ATOM 1731 C C . SER A 1 220 ? 8.169 2.987 -16.867 1.00 93.69 220 SER A C 1
ATOM 1733 O O . SER A 1 220 ? 8.563 3.125 -18.020 1.00 93.69 220 SER A O 1
ATOM 1735 N N . ALA A 1 221 ? 7.179 3.722 -16.354 1.00 92.69 221 ALA A N 1
ATOM 1736 C CA . ALA A 1 221 ? 6.347 4.621 -17.152 1.00 92.69 221 ALA A CA 1
ATOM 1737 C C . ALA A 1 221 ? 6.780 6.087 -17.031 1.00 92.69 221 ALA A C 1
ATOM 1739 O O . ALA A 1 221 ? 6.874 6.781 -18.041 1.00 92.69 221 ALA A O 1
ATOM 1740 N N . GLN A 1 222 ? 7.071 6.562 -15.816 1.00 94.12 222 GLN A N 1
ATOM 1741 C CA . GLN A 1 222 ? 7.443 7.964 -15.602 1.00 94.12 222 GLN A CA 1
ATOM 1742 C C . GLN A 1 222 ? 8.885 8.236 -16.049 1.00 94.12 222 GLN A C 1
ATOM 1744 O O . GLN A 1 222 ? 9.129 9.165 -16.816 1.00 94.12 222 GLN A O 1
ATOM 1749 N N . TYR A 1 223 ? 9.830 7.393 -15.626 1.00 93.75 223 TYR A N 1
ATOM 1750 C CA . TYR A 1 223 ? 11.256 7.552 -15.931 1.00 93.75 223 TYR A CA 1
ATOM 1751 C C . TYR A 1 223 ? 11.740 6.704 -17.119 1.00 93.75 223 TYR A C 1
ATOM 1753 O O . TYR A 1 223 ? 12.843 6.920 -17.615 1.00 93.75 223 TYR A O 1
ATOM 1761 N N . ASN A 1 224 ? 10.908 5.795 -17.648 1.00 92.38 224 ASN A N 1
ATOM 1762 C CA . ASN A 1 224 ? 11.212 4.969 -18.827 1.00 92.38 224 ASN A CA 1
ATOM 1763 C C . ASN A 1 224 ? 12.500 4.132 -18.710 1.00 92.38 224 ASN A C 1
ATOM 1765 O O . ASN A 1 224 ? 13.189 3.887 -19.707 1.00 92.38 224 ASN A O 1
ATOM 1769 N N . CYS A 1 225 ? 12.808 3.644 -17.507 1.00 91.50 225 CYS A N 1
ATOM 1770 C CA . CYS A 1 225 ? 14.042 2.909 -17.231 1.00 91.50 225 CYS A CA 1
ATOM 1771 C C . CYS A 1 225 ? 14.050 1.468 -17.771 1.00 91.50 225 CYS A C 1
ATOM 1773 O O . CYS A 1 225 ? 15.092 0.831 -17.833 1.00 91.50 225 CYS A O 1
ATOM 1775 N N . CYS A 1 226 ? 12.919 0.944 -18.255 1.00 85.62 226 CYS A N 1
ATOM 1776 C CA . CYS A 1 226 ? 12.830 -0.410 -18.823 1.00 85.62 226 CYS A CA 1
ATOM 1777 C C . CYS A 1 226 ? 13.264 -0.525 -20.302 1.00 85.62 226 CYS A C 1
ATOM 1779 O O . CYS A 1 226 ? 12.927 -1.512 -20.962 1.00 85.62 226 CYS A O 1
ATOM 1781 N N . LYS A 1 227 ? 13.988 0.459 -20.858 1.00 68.56 227 LYS A N 1
ATOM 1782 C CA . LYS A 1 227 ? 14.341 0.491 -22.293 1.00 68.56 227 LYS A CA 1
ATOM 1783 C C . LYS A 1 227 ? 15.161 -0.714 -22.766 1.00 68.56 227 LYS A C 1
ATOM 1785 O O . LYS A 1 227 ? 14.986 -1.128 -23.914 1.00 68.56 227 LYS A O 1
ATOM 1790 N N . ASP A 1 228 ? 15.970 -1.327 -21.905 1.00 63.41 228 ASP A N 1
ATOM 1791 C CA . ASP A 1 228 ? 16.821 -2.457 -22.298 1.00 63.41 228 ASP A CA 1
ATOM 1792 C C . ASP A 1 228 ? 16.035 -3.725 -22.664 1.00 63.41 228 ASP A C 1
ATOM 1794 O O . ASP A 1 228 ? 16.425 -4.444 -23.589 1.00 63.41 228 ASP A O 1
ATOM 1798 N N . LYS A 1 229 ? 14.851 -3.947 -22.073 1.00 59.88 229 LYS A N 1
ATOM 1799 C CA . LYS A 1 229 ? 13.966 -5.065 -22.465 1.00 59.88 229 LYS A CA 1
ATOM 1800 C C . LYS A 1 229 ? 13.482 -4.966 -23.914 1.00 59.88 229 LYS A C 1
ATOM 1802 O O . LYS A 1 229 ? 13.220 -5.983 -24.550 1.00 59.88 229 LYS A O 1
ATOM 1807 N N . ARG A 1 230 ? 13.386 -3.758 -24.481 1.00 61.34 230 ARG A N 1
ATOM 1808 C CA . ARG A 1 230 ? 12.968 -3.591 -25.882 1.00 61.34 230 ARG A CA 1
ATOM 1809 C C . ARG A 1 230 ? 14.027 -4.112 -26.849 1.00 61.34 230 ARG A C 1
ATOM 1811 O O . ARG A 1 230 ? 13.686 -4.651 -27.897 1.00 61.34 230 ARG A O 1
ATOM 1818 N N . ARG A 1 231 ? 15.308 -3.971 -26.495 1.00 63.31 231 ARG A N 1
ATOM 1819 C CA . ARG A 1 231 ? 16.423 -4.448 -27.319 1.00 63.31 231 ARG A CA 1
ATOM 1820 C C . ARG A 1 231 ? 16.489 -5.977 -27.330 1.00 63.31 231 ARG A C 1
ATOM 1822 O O . ARG A 1 231 ? 16.695 -6.551 -28.394 1.00 63.31 231 ARG A O 1
ATOM 1829 N N . SER A 1 232 ? 16.248 -6.635 -26.193 1.00 72.62 232 SER A N 1
ATOM 1830 C CA . SER A 1 232 ? 16.240 -8.104 -26.134 1.00 72.62 232 SER A CA 1
ATOM 1831 C C . SER A 1 232 ? 15.066 -8.721 -26.897 1.00 72.62 232 SER A C 1
ATOM 1833 O O . SER A 1 232 ? 15.248 -9.748 -27.544 1.00 72.62 232 SER A O 1
ATOM 1835 N N . MET A 1 233 ? 13.897 -8.072 -26.908 1.00 81.12 233 MET A N 1
ATOM 1836 C CA . MET A 1 233 ? 12.731 -8.552 -27.658 1.00 81.12 233 MET A CA 1
ATOM 1837 C C . MET A 1 233 ? 12.987 -8.587 -29.172 1.00 81.12 233 MET A C 1
ATOM 1839 O O . MET A 1 233 ? 12.575 -9.529 -29.843 1.00 81.12 233 MET A O 1
ATOM 1843 N N . VAL A 1 234 ? 13.718 -7.603 -29.706 1.00 84.69 234 VAL A N 1
ATOM 1844 C CA . VAL A 1 234 ? 14.114 -7.581 -31.126 1.00 84.69 234 VAL A CA 1
ATOM 1845 C C . VAL A 1 234 ? 15.085 -8.719 -31.440 1.00 84.69 234 VAL A C 1
ATOM 1847 O O . VAL A 1 234 ? 14.913 -9.410 -32.443 1.00 84.69 234 VAL A O 1
ATOM 1850 N N . SER A 1 235 ? 16.074 -8.960 -30.574 1.00 86.50 235 SER A N 1
ATOM 1851 C CA . SER A 1 235 ? 17.007 -10.080 -30.740 1.00 86.50 235 SER A CA 1
ATOM 1852 C C . SER A 1 235 ? 16.296 -11.433 -30.673 1.00 86.50 235 SER A C 1
ATOM 1854 O O . SER A 1 235 ? 16.539 -12.293 -31.515 1.00 86.50 235 SER A O 1
ATOM 1856 N N . PHE A 1 236 ? 15.381 -11.608 -29.718 1.00 90.50 236 PHE A N 1
ATOM 1857 C CA . PHE A 1 236 ? 14.585 -12.825 -29.582 1.00 90.50 236 PHE A CA 1
ATOM 1858 C C . PHE A 1 236 ? 13.699 -13.065 -30.811 1.00 90.50 236 PHE A C 1
ATOM 1860 O O . PHE A 1 236 ? 13.727 -14.153 -31.379 1.00 90.50 236 PHE A O 1
ATOM 1867 N N . ALA A 1 237 ? 12.984 -12.038 -31.282 1.00 91.44 237 ALA A N 1
ATOM 1868 C CA . ALA A 1 237 ? 12.155 -12.131 -32.483 1.00 91.44 237 ALA A CA 1
ATOM 1869 C C . ALA A 1 237 ? 12.981 -12.469 -33.737 1.00 91.44 237 ALA A C 1
ATOM 1871 O O . ALA A 1 237 ? 12.538 -13.247 -34.580 1.00 91.44 237 ALA A O 1
ATOM 1872 N N . SER A 1 238 ? 14.195 -11.924 -33.846 1.00 93.44 238 SER A N 1
ATOM 1873 C CA . SER A 1 238 ? 15.122 -12.238 -34.937 1.00 93.44 238 SER A CA 1
ATOM 1874 C C . SER A 1 238 ? 15.531 -13.715 -34.929 1.00 93.44 238 SER A C 1
ATOM 1876 O O . SER A 1 238 ? 15.392 -14.402 -35.941 1.00 93.44 238 SER A O 1
ATOM 1878 N N . ILE A 1 239 ? 15.964 -14.233 -33.775 1.00 95.25 239 ILE A N 1
ATOM 1879 C CA . ILE A 1 239 ? 16.367 -15.639 -33.627 1.00 95.25 239 ILE A CA 1
ATOM 1880 C C . ILE A 1 239 ? 15.177 -16.571 -33.882 1.00 95.25 239 ILE A C 1
ATOM 1882 O O . ILE A 1 239 ? 15.313 -17.539 -34.630 1.00 95.25 239 ILE A O 1
ATOM 1886 N N . GLY A 1 240 ? 14.006 -16.250 -33.325 1.00 96.44 240 GLY A N 1
ATOM 1887 C CA . GLY A 1 240 ? 12.773 -17.004 -33.552 1.00 96.44 240 GLY A CA 1
ATOM 1888 C C . GLY A 1 240 ? 12.389 -17.059 -35.032 1.00 96.44 240 GLY A C 1
ATOM 1889 O O . GLY A 1 240 ? 12.098 -18.132 -35.550 1.00 96.44 240 GLY A O 1
ATOM 1890 N N . SER A 1 241 ? 12.483 -15.934 -35.747 1.00 95.56 241 SER A N 1
ATOM 1891 C CA . SER A 1 241 ? 12.212 -15.872 -37.189 1.00 95.56 241 SER A CA 1
ATOM 1892 C C . SER A 1 241 ? 13.139 -16.787 -37.999 1.00 95.56 241 SER A C 1
ATOM 1894 O O . SER A 1 241 ? 12.676 -17.547 -38.850 1.00 95.56 241 SER A O 1
ATOM 1896 N N . VAL A 1 242 ? 14.444 -16.782 -37.698 1.00 96.56 242 VAL A N 1
ATOM 1897 C CA . VAL A 1 242 ? 15.412 -17.673 -38.359 1.00 96.56 242 VAL A CA 1
ATOM 1898 C C . VAL A 1 242 ? 15.105 -19.138 -38.047 1.00 96.56 242 VAL A C 1
ATOM 1900 O O . VAL A 1 242 ? 15.069 -19.955 -38.966 1.00 96.56 242 VAL A O 1
ATOM 1903 N N . ALA A 1 243 ? 14.831 -19.470 -36.784 1.00 96.75 243 ALA A N 1
ATOM 1904 C CA . ALA A 1 243 ? 14.486 -20.829 -36.374 1.00 96.75 243 ALA A CA 1
ATOM 1905 C C . ALA A 1 243 ? 13.220 -21.344 -37.084 1.00 96.75 243 ALA A C 1
ATOM 1907 O O . ALA A 1 243 ? 13.204 -22.487 -37.534 1.00 96.75 243 ALA A O 1
ATOM 1908 N N . CYS A 1 244 ? 12.200 -20.499 -37.270 1.00 96.25 244 CYS A N 1
ATOM 1909 C CA . CYS A 1 244 ? 10.992 -20.844 -38.026 1.00 96.25 244 CYS A CA 1
ATOM 1910 C C . CYS A 1 244 ? 11.233 -20.957 -39.541 1.00 96.25 244 CYS A C 1
ATOM 1912 O O . CYS A 1 244 ? 10.588 -21.763 -40.212 1.00 96.25 244 CYS A O 1
ATOM 1914 N N . ALA A 1 245 ? 12.157 -20.173 -40.102 1.00 95.69 245 ALA A N 1
ATOM 1915 C CA . ALA A 1 245 ? 12.468 -20.212 -41.530 1.00 95.69 245 ALA A CA 1
ATOM 1916 C C . ALA A 1 245 ? 13.254 -21.470 -41.937 1.00 95.69 245 ALA A C 1
ATOM 1918 O O . ALA A 1 245 ? 13.113 -21.940 -43.066 1.00 95.69 245 ALA A O 1
ATOM 1919 N N . VAL A 1 246 ? 14.062 -22.039 -41.037 1.00 96.81 246 VAL A N 1
ATOM 1920 C CA . VAL A 1 246 ? 14.911 -23.207 -41.333 1.00 96.81 246 VAL A CA 1
ATOM 1921 C C . VAL A 1 246 ? 14.099 -24.437 -41.784 1.00 96.81 246 VAL A C 1
ATOM 1923 O O . VAL A 1 246 ? 14.412 -24.964 -42.856 1.00 96.81 246 VAL A O 1
ATOM 1926 N N . PRO A 1 247 ? 13.036 -24.880 -41.078 1.00 96.12 247 PRO A N 1
ATOM 1927 C CA . PRO A 1 247 ? 12.182 -25.974 -41.544 1.00 96.12 247 PRO A CA 1
ATOM 1928 C C . PRO A 1 247 ? 11.523 -25.686 -42.896 1.00 96.12 247 PRO A C 1
ATOM 1930 O O . PRO A 1 247 ? 11.514 -26.549 -43.770 1.00 96.12 247 PRO A O 1
ATOM 1933 N N . LEU A 1 248 ? 11.020 -24.464 -43.108 1.00 96.19 248 LEU A N 1
ATOM 1934 C CA . LEU A 1 248 ? 10.393 -24.071 -44.375 1.00 96.19 248 LEU A CA 1
ATOM 1935 C C . LEU A 1 248 ? 11.384 -24.169 -45.539 1.00 96.19 248 LEU A C 1
ATOM 1937 O O . LEU A 1 248 ? 11.077 -24.758 -46.576 1.00 96.19 248 LEU A O 1
ATOM 1941 N N . MET A 1 249 ? 12.598 -23.653 -45.349 1.00 95.69 249 MET A N 1
ATOM 1942 C CA . MET A 1 249 ? 13.664 -23.743 -46.344 1.00 95.69 249 MET A CA 1
ATOM 1943 C C . MET A 1 249 ? 14.073 -25.193 -46.609 1.00 95.69 249 MET A C 1
ATOM 1945 O O . MET A 1 249 ? 14.273 -25.560 -47.766 1.00 95.69 249 MET A O 1
ATOM 1949 N N . PHE A 1 250 ? 14.147 -26.034 -45.574 1.00 96.69 250 PHE A N 1
ATOM 1950 C CA . PHE A 1 250 ? 14.429 -27.460 -45.729 1.00 96.69 250 PHE A CA 1
ATOM 1951 C C . PHE A 1 250 ? 13.379 -28.158 -46.603 1.00 96.69 250 PHE A C 1
ATOM 1953 O O . PHE A 1 250 ? 13.746 -28.838 -47.563 1.00 96.69 250 PHE A O 1
ATOM 1960 N N . TYR A 1 251 ? 12.086 -27.937 -46.343 1.00 96.75 251 TYR A N 1
ATOM 1961 C CA . TYR A 1 251 ? 11.008 -28.514 -47.154 1.00 96.75 251 TYR A CA 1
ATOM 1962 C C . TYR A 1 251 ? 11.052 -28.040 -48.606 1.00 96.75 251 TYR A C 1
ATOM 1964 O O . TYR A 1 251 ? 10.924 -28.853 -49.522 1.00 96.75 251 TYR A O 1
ATOM 1972 N N . VAL A 1 252 ? 11.299 -26.748 -48.834 1.00 95.81 252 VAL A N 1
ATOM 1973 C CA . VAL A 1 252 ? 11.438 -26.194 -50.187 1.00 95.81 252 VAL A CA 1
ATOM 1974 C C . VAL A 1 252 ? 12.615 -26.840 -50.925 1.00 95.81 252 VAL A C 1
ATOM 1976 O O . VAL A 1 252 ? 12.463 -27.278 -52.066 1.00 95.81 252 VAL A O 1
ATOM 1979 N N . VAL A 1 253 ? 13.780 -26.960 -50.280 1.00 96.31 253 VAL A N 1
ATOM 1980 C CA . VAL A 1 253 ? 14.964 -27.603 -50.874 1.00 96.31 253 VAL A CA 1
ATOM 1981 C C . VAL A 1 253 ? 14.693 -29.075 -51.181 1.00 96.31 253 VAL A C 1
ATOM 1983 O O . VAL A 1 253 ? 14.981 -29.524 -52.292 1.00 96.31 253 VAL A 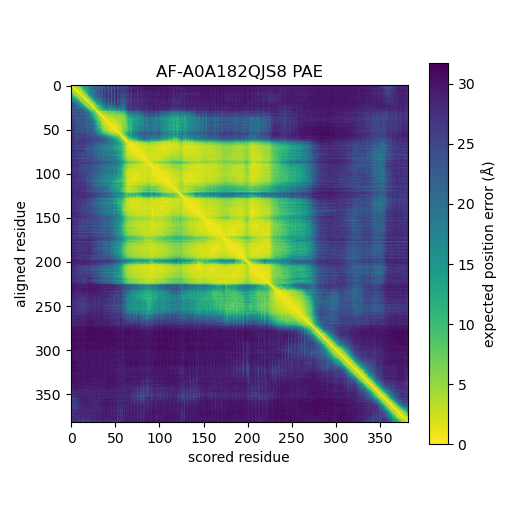O 1
ATOM 1986 N N . MET A 1 254 ? 14.102 -29.816 -50.243 1.00 95.31 254 MET A N 1
ATOM 1987 C CA . MET A 1 254 ? 13.749 -31.224 -50.439 1.00 95.31 254 MET A CA 1
ATOM 1988 C C . MET A 1 254 ? 12.773 -31.410 -51.602 1.00 95.31 254 MET A C 1
ATOM 1990 O O . MET A 1 254 ? 12.997 -32.277 -52.446 1.00 95.31 254 MET A O 1
ATOM 1994 N N . HIS A 1 255 ? 11.756 -30.554 -51.708 1.00 95.25 255 HIS A N 1
ATOM 1995 C CA . HIS A 1 255 ? 10.805 -30.564 -52.816 1.00 95.25 255 HIS A CA 1
ATOM 1996 C C . HIS A 1 255 ? 11.498 -30.334 -54.171 1.00 95.25 255 HIS A C 1
ATOM 1998 O O . HIS A 1 255 ? 11.293 -31.093 -55.119 1.00 95.25 255 HIS A O 1
ATOM 2004 N N . PHE A 1 256 ? 12.388 -29.339 -54.276 1.00 94.62 256 PHE A N 1
ATOM 2005 C CA . PHE A 1 256 ? 13.151 -29.103 -55.509 1.00 94.62 256 PHE A CA 1
ATOM 2006 C C . PHE A 1 256 ? 14.092 -30.261 -55.868 1.00 94.62 256 PHE A C 1
ATOM 2008 O O . PHE A 1 256 ? 14.273 -30.570 -57.051 1.00 94.62 256 PHE A O 1
ATOM 2015 N N . VAL A 1 257 ? 14.706 -30.904 -54.873 1.00 93.38 257 VAL A N 1
ATOM 2016 C CA . VAL A 1 257 ? 15.561 -32.078 -55.092 1.00 93.38 257 VAL A CA 1
ATOM 2017 C C . VAL A 1 257 ? 14.737 -33.270 -55.577 1.00 93.38 257 VAL A C 1
ATOM 2019 O O . VAL A 1 257 ? 15.169 -33.933 -56.521 1.00 93.38 257 VAL A O 1
ATOM 2022 N N . ALA A 1 258 ? 13.563 -33.521 -54.990 1.00 91.69 258 ALA A N 1
ATOM 2023 C CA . ALA A 1 258 ? 12.651 -34.584 -55.412 1.00 91.69 258 ALA A CA 1
ATOM 2024 C C . ALA A 1 258 ? 12.215 -34.397 -56.874 1.00 91.69 258 ALA A C 1
ATOM 2026 O O . ALA A 1 258 ? 12.492 -35.259 -57.708 1.00 91.69 258 ALA A O 1
ATOM 2027 N N . MET A 1 259 ? 11.713 -33.208 -57.221 1.00 90.62 259 MET A N 1
ATOM 2028 C CA . MET A 1 259 ? 11.317 -32.862 -58.593 1.00 90.62 259 MET A CA 1
ATOM 2029 C C . MET A 1 259 ? 12.453 -33.066 -59.609 1.00 90.62 259 MET A C 1
ATOM 2031 O O . MET A 1 259 ? 12.248 -33.577 -60.710 1.00 90.62 259 MET A O 1
ATOM 2035 N N . ARG A 1 260 ? 13.695 -32.701 -59.256 1.00 89.44 260 ARG A N 1
ATOM 2036 C CA . ARG A 1 260 ? 14.857 -32.932 -60.135 1.00 89.44 260 ARG A CA 1
ATOM 2037 C C . ARG A 1 260 ? 15.214 -34.409 -60.283 1.00 89.44 260 ARG A C 1
ATOM 2039 O O . ARG A 1 260 ? 15.706 -34.795 -61.344 1.00 89.44 260 ARG A O 1
ATOM 2046 N N . ARG A 1 261 ? 15.038 -35.224 -59.240 1.00 86.31 261 ARG A N 1
ATOM 2047 C CA . ARG A 1 261 ? 15.282 -36.673 -59.311 1.00 86.31 261 ARG A CA 1
ATOM 2048 C C . ARG A 1 261 ? 14.272 -37.342 -60.235 1.00 86.31 261 ARG A C 1
ATOM 2050 O O . ARG A 1 261 ? 14.690 -38.101 -61.103 1.00 86.31 261 ARG A O 1
ATOM 2057 N N . GLU A 1 262 ? 13.000 -36.982 -60.122 1.00 87.44 262 GLU A N 1
ATOM 2058 C CA . GLU A 1 262 ? 11.931 -37.479 -60.995 1.00 87.44 262 GLU A CA 1
ATOM 2059 C C . GLU A 1 262 ? 12.169 -37.091 -62.464 1.00 87.44 262 GLU A C 1
ATOM 2061 O O . GLU A 1 262 ? 12.087 -37.935 -63.359 1.00 87.44 262 GLU A O 1
ATOM 2066 N N . ALA A 1 263 ? 12.586 -35.847 -62.726 1.00 82.56 263 ALA A N 1
ATOM 2067 C CA . ALA A 1 263 ? 12.950 -35.399 -64.074 1.00 82.56 263 ALA A CA 1
ATOM 2068 C C . ALA A 1 263 ? 14.146 -36.175 -64.666 1.00 82.56 263 ALA A C 1
ATOM 2070 O O . ALA A 1 263 ? 14.197 -36.441 -65.864 1.00 82.56 263 ALA A O 1
ATOM 2071 N N . ARG A 1 264 ? 15.124 -36.570 -63.840 1.00 81.31 264 ARG A N 1
ATOM 2072 C CA . ARG A 1 264 ? 16.260 -37.393 -64.297 1.00 81.31 264 ARG A CA 1
ATOM 2073 C C . ARG A 1 264 ? 15.869 -38.852 -64.518 1.00 81.31 264 ARG A C 1
ATOM 2075 O O . ARG A 1 264 ? 16.333 -39.455 -65.481 1.00 81.31 264 ARG A O 1
ATOM 2082 N N . GLN A 1 265 ? 15.029 -39.418 -63.654 1.00 81.81 265 GLN A N 1
ATOM 2083 C CA . GLN A 1 265 ? 14.534 -40.790 -63.802 1.00 81.81 265 GLN A CA 1
ATOM 2084 C C . GLN A 1 265 ? 13.686 -40.949 -65.067 1.00 81.81 265 GLN A C 1
ATOM 2086 O O . GLN A 1 265 ? 13.888 -41.900 -65.817 1.00 81.81 265 GLN A O 1
ATOM 2091 N N . THR A 1 266 ? 12.805 -39.990 -65.355 1.00 76.50 266 THR A N 1
ATOM 2092 C CA . THR A 1 266 ? 12.004 -39.983 -66.591 1.00 76.50 266 THR A CA 1
ATOM 2093 C C . THR A 1 266 ? 12.873 -39.889 -67.849 1.00 76.50 266 THR A C 1
ATOM 2095 O O . THR A 1 266 ? 12.627 -40.620 -68.806 1.00 76.50 266 THR A O 1
ATOM 2098 N N . MET A 1 267 ? 13.947 -39.087 -67.840 1.00 75.38 267 MET A N 1
ATOM 2099 C CA . MET A 1 267 ? 14.916 -39.057 -68.948 1.00 75.38 267 MET A CA 1
ATOM 2100 C C . MET A 1 267 ? 15.666 -40.387 -69.135 1.00 75.38 267 MET A C 1
ATOM 2102 O O . MET A 1 267 ? 15.843 -40.824 -70.269 1.00 75.38 267 MET A O 1
ATOM 2106 N N . LEU A 1 268 ? 16.094 -41.051 -68.055 1.00 76.19 268 LEU A N 1
ATOM 2107 C CA . LEU A 1 268 ? 16.806 -42.336 -68.144 1.00 76.19 268 LEU A CA 1
ATOM 2108 C C . LEU A 1 268 ? 15.908 -43.482 -68.631 1.00 76.19 268 LEU A C 1
ATOM 2110 O O . LEU A 1 268 ? 16.345 -44.307 -69.434 1.00 76.19 268 LEU A O 1
ATOM 2114 N N . LEU A 1 269 ? 14.650 -43.515 -68.187 1.00 76.31 269 LEU A N 1
ATOM 2115 C CA . LEU A 1 269 ? 13.668 -44.495 -68.656 1.00 76.31 269 LEU A CA 1
ATOM 2116 C C . LEU A 1 269 ? 13.343 -44.287 -70.141 1.00 76.31 269 LEU A C 1
ATOM 2118 O O . LEU A 1 269 ? 13.322 -45.255 -70.895 1.00 76.31 269 LEU A O 1
ATOM 2122 N N . SER A 1 270 ? 13.195 -43.033 -70.584 1.00 72.44 270 SER A N 1
ATOM 2123 C CA . SER A 1 270 ? 12.989 -42.716 -72.004 1.00 72.44 270 SER A CA 1
ATOM 2124 C C . SER A 1 270 ? 14.208 -43.026 -72.880 1.00 72.44 270 SER A C 1
ATOM 2126 O O . SER A 1 270 ? 14.036 -43.294 -74.065 1.00 72.44 270 SER A O 1
ATOM 2128 N N . ALA A 1 271 ? 15.427 -42.985 -72.333 1.00 67.75 271 ALA A N 1
ATOM 2129 C CA . ALA A 1 271 ? 16.642 -43.372 -73.054 1.00 67.75 271 ALA A CA 1
ATOM 2130 C C . ALA A 1 271 ? 16.816 -44.900 -73.150 1.00 67.75 271 ALA A C 1
ATOM 2132 O O . ALA A 1 271 ? 17.461 -45.380 -74.074 1.00 67.75 271 ALA A O 1
ATOM 2133 N N . THR A 1 272 ? 16.229 -45.659 -72.220 1.00 63.28 272 THR A N 1
ATOM 2134 C CA . THR A 1 272 ? 16.281 -47.133 -72.205 1.00 63.28 272 THR A CA 1
ATOM 2135 C C . THR A 1 272 ? 15.167 -47.765 -73.048 1.00 63.28 272 THR A C 1
ATOM 2137 O O . THR A 1 272 ? 15.322 -48.882 -73.523 1.00 63.28 272 THR A O 1
ATOM 2140 N N . SER A 1 273 ? 14.057 -47.063 -73.299 1.00 57.50 273 SER A N 1
ATOM 2141 C CA . SER A 1 273 ? 12.953 -47.568 -74.133 1.00 57.50 273 SER A CA 1
ATOM 2142 C C . SER A 1 273 ? 13.128 -47.314 -75.642 1.00 57.50 273 SER A C 1
ATOM 2144 O O . SER A 1 273 ? 12.148 -47.373 -76.379 1.00 57.50 273 SER A O 1
ATOM 2146 N N . GLY A 1 274 ? 14.335 -46.954 -76.096 1.00 53.19 274 GLY A N 1
ATOM 2147 C CA . GLY A 1 274 ? 14.638 -46.557 -77.479 1.00 53.19 274 GLY A CA 1
ATOM 2148 C C . GLY A 1 274 ? 15.267 -47.637 -78.370 1.00 53.19 274 GLY A C 1
ATOM 2149 O O . GLY A 1 274 ? 15.619 -47.327 -79.504 1.00 53.19 274 GLY A O 1
ATOM 2150 N N . GLU A 1 275 ? 15.411 -48.877 -77.898 1.00 49.31 275 GLU A N 1
ATOM 2151 C CA . GLU A 1 275 ? 15.907 -50.011 -78.693 1.00 49.31 275 GLU A CA 1
ATOM 2152 C C . GLU A 1 275 ? 14.895 -51.164 -78.655 1.00 49.31 275 GLU A C 1
ATOM 2154 O O . GLU A 1 275 ? 14.998 -52.049 -77.818 1.00 49.31 275 GLU A O 1
ATOM 2159 N N . ASP A 1 276 ? 13.883 -51.111 -79.528 1.00 43.94 276 ASP A N 1
ATOM 2160 C CA . ASP A 1 276 ? 13.313 -52.291 -80.200 1.00 43.94 276 ASP A CA 1
ATOM 2161 C C . ASP A 1 276 ? 12.277 -51.852 -81.254 1.00 43.94 276 ASP A C 1
ATOM 2163 O O . ASP A 1 276 ? 11.075 -51.790 -81.006 1.00 43.94 276 ASP A O 1
ATOM 2167 N N . GLU A 1 277 ? 12.746 -51.569 -82.473 1.00 43.69 277 GLU A N 1
ATOM 2168 C CA . GLU A 1 277 ? 11.919 -51.708 -83.677 1.00 43.69 277 GLU A CA 1
ATOM 2169 C C . GLU A 1 277 ? 12.775 -52.213 -84.846 1.00 43.69 277 GLU A C 1
ATOM 2171 O O . GLU A 1 277 ? 13.300 -51.449 -85.653 1.00 43.69 277 GLU A O 1
ATOM 2176 N N . SER A 1 278 ? 12.916 -53.538 -84.938 1.00 38.53 278 SER A N 1
ATOM 2177 C CA . SER A 1 278 ? 13.224 -54.213 -86.204 1.00 38.53 278 SER A CA 1
ATOM 2178 C C . SER A 1 278 ? 12.810 -55.691 -86.178 1.00 38.53 278 SER A C 1
ATOM 2180 O O . SER A 1 278 ? 13.511 -56.551 -85.654 1.00 38.53 278 SER A O 1
ATOM 2182 N N . GLN A 1 279 ? 11.670 -55.986 -86.804 1.00 42.97 279 GLN A N 1
ATOM 2183 C CA . GLN A 1 279 ? 11.370 -57.261 -87.483 1.00 42.97 279 GLN A CA 1
ATOM 2184 C C . GLN A 1 279 ? 11.594 -57.046 -89.005 1.00 42.97 279 GLN A C 1
ATOM 2186 O O . GLN A 1 279 ? 11.566 -55.881 -89.408 1.00 42.97 279 GLN A O 1
ATOM 2191 N N . PRO A 1 280 ? 11.741 -58.072 -89.892 1.00 57.38 280 PRO A N 1
ATOM 2192 C CA . PRO A 1 280 ? 11.154 -59.419 -89.786 1.00 57.38 280 PRO A CA 1
ATOM 2193 C C . PRO A 1 280 ? 11.963 -60.618 -90.367 1.00 57.38 280 PRO A C 1
ATOM 2195 O O . PRO A 1 280 ? 12.972 -60.470 -91.048 1.00 57.38 280 PRO A O 1
ATOM 2198 N N . SER A 1 281 ? 11.351 -61.805 -90.210 1.00 36.75 281 SER A N 1
ATOM 2199 C CA . SER A 1 281 ? 11.392 -63.016 -91.070 1.00 36.75 281 SER A CA 1
ATOM 2200 C C . SER A 1 281 ? 12.250 -64.211 -90.637 1.00 36.75 281 SER A C 1
ATOM 2202 O O . SER A 1 281 ? 13.470 -64.133 -90.584 1.00 36.75 281 SER A O 1
ATOM 2204 N N . GLY A 1 282 ? 11.597 -65.378 -90.478 1.00 34.97 282 GLY A N 1
ATOM 2205 C CA . GLY A 1 282 ? 12.285 -66.678 -90.490 1.00 34.97 282 GLY A CA 1
ATOM 2206 C C . GLY A 1 282 ? 11.581 -67.880 -89.838 1.00 34.97 282 GLY A C 1
ATOM 2207 O O . GLY A 1 282 ? 12.072 -68.404 -88.855 1.00 34.97 282 GLY A O 1
ATOM 2208 N N . SER A 1 283 ? 10.454 -68.327 -90.397 1.00 40.00 283 SER A N 1
ATOM 2209 C CA . SER A 1 283 ? 9.964 -69.722 -90.504 1.00 40.00 283 SER A CA 1
ATOM 2210 C C . SER A 1 283 ? 10.351 -70.839 -89.490 1.00 40.00 283 SER A C 1
ATOM 2212 O O . SER A 1 283 ? 11.445 -71.386 -89.546 1.00 40.00 283 SER A O 1
ATOM 2214 N N . ARG A 1 284 ? 9.287 -71.392 -88.870 1.00 37.56 284 ARG A N 1
ATOM 2215 C CA . ARG A 1 284 ? 8.880 -72.829 -88.825 1.00 37.56 284 ARG A CA 1
ATOM 2216 C C . ARG A 1 284 ? 9.284 -73.723 -87.625 1.00 37.56 284 ARG A C 1
ATOM 2218 O O . ARG A 1 284 ? 10.451 -73.905 -87.321 1.00 37.56 284 ARG A O 1
ATOM 2225 N N . ALA A 1 285 ? 8.242 -74.435 -87.158 1.00 35.56 285 ALA A N 1
ATOM 2226 C CA . ALA A 1 285 ? 8.177 -75.749 -86.485 1.00 35.56 285 ALA A CA 1
ATOM 2227 C C . ALA A 1 285 ? 7.957 -75.794 -84.950 1.00 35.56 285 ALA A C 1
ATOM 2229 O O . ALA A 1 285 ? 8.868 -75.630 -84.153 1.00 35.56 285 ALA A O 1
ATOM 2230 N N . THR A 1 286 ? 6.697 -76.091 -84.590 1.00 37.12 286 THR A N 1
ATOM 2231 C CA . THR A 1 286 ? 6.212 -77.025 -83.543 1.00 37.12 286 THR A CA 1
ATOM 2232 C C . THR A 1 286 ? 7.229 -77.621 -82.563 1.00 37.12 286 THR A C 1
ATOM 2234 O O . THR A 1 286 ? 8.090 -78.366 -83.008 1.00 37.12 286 THR A O 1
ATOM 2237 N N . THR A 1 287 ? 6.997 -77.488 -81.245 1.00 33.72 287 THR A N 1
ATOM 2238 C CA . THR A 1 287 ? 6.483 -78.572 -80.364 1.00 33.72 287 THR A CA 1
ATOM 2239 C C . THR A 1 287 ? 6.266 -78.102 -78.913 1.00 33.72 287 THR A C 1
ATOM 2241 O O . THR A 1 287 ? 7.003 -77.279 -78.392 1.00 33.72 287 THR A O 1
ATOM 2244 N N . ASN A 1 288 ? 5.212 -78.657 -78.313 1.00 42.09 288 ASN A N 1
ATOM 2245 C CA . ASN A 1 288 ? 4.726 -78.645 -76.925 1.00 42.09 288 ASN A CA 1
ATOM 2246 C C . ASN A 1 288 ? 5.739 -78.421 -75.779 1.00 42.09 288 ASN A C 1
ATOM 2248 O O . ASN A 1 288 ? 6.807 -79.022 -75.779 1.00 42.09 288 ASN A O 1
ATOM 2252 N N . GLY A 1 289 ? 5.277 -77.766 -74.700 1.00 34.72 289 GLY A N 1
ATOM 2253 C CA . GLY A 1 289 ? 5.726 -78.089 -73.335 1.00 34.72 289 GLY A CA 1
ATOM 2254 C C . GLY A 1 289 ? 5.874 -76.922 -72.351 1.00 34.72 289 GLY A C 1
ATOM 2255 O O . GLY A 1 289 ? 6.936 -76.333 -72.274 1.00 34.72 289 GLY A O 1
ATOM 2256 N N . ALA A 1 290 ? 4.821 -76.689 -71.560 1.00 35.66 290 ALA A N 1
ATOM 2257 C CA . ALA A 1 290 ? 4.838 -76.534 -70.097 1.00 35.66 290 ALA A CA 1
ATOM 2258 C C . ALA A 1 290 ? 5.712 -75.454 -69.390 1.00 35.66 290 ALA A C 1
ATOM 2260 O O . ALA A 1 290 ? 6.932 -75.482 -69.441 1.00 35.66 290 ALA A O 1
ATOM 2261 N N . VAL A 1 291 ? 5.028 -74.694 -68.511 1.00 37.03 291 VAL A N 1
ATOM 2262 C CA . VAL A 1 291 ? 5.450 -74.352 -67.126 1.00 37.03 291 VAL A CA 1
ATOM 2263 C C . VAL A 1 291 ? 6.490 -73.224 -66.956 1.00 37.03 291 VAL A C 1
ATOM 2265 O O . VAL A 1 291 ? 7.652 -73.369 -67.293 1.00 37.03 291 VAL A O 1
ATOM 2268 N N . VAL A 1 292 ? 6.064 -72.091 -66.377 1.00 38.00 292 VAL A N 1
ATOM 2269 C CA . VAL A 1 292 ? 6.472 -71.549 -65.055 1.00 38.00 292 VAL A CA 1
ATOM 2270 C C . VAL A 1 292 ? 5.967 -70.102 -64.925 1.00 38.00 292 VAL A C 1
ATOM 2272 O O . VAL A 1 292 ? 6.229 -69.225 -65.739 1.00 38.00 292 VAL A O 1
ATOM 2275 N N . GLN A 1 293 ? 5.236 -69.896 -63.840 1.00 44.72 293 GLN A N 1
ATOM 2276 C CA . GLN A 1 293 ? 4.674 -68.673 -63.283 1.00 44.72 293 GLN A CA 1
ATOM 2277 C C . GLN A 1 293 ? 5.735 -67.920 -62.461 1.00 44.72 293 GLN A C 1
ATOM 2279 O O . GLN A 1 293 ? 6.505 -68.580 -61.765 1.00 44.72 293 GLN A O 1
ATOM 2284 N N . ARG A 1 294 ? 5.728 -66.576 -62.449 1.00 37.75 294 ARG A N 1
ATOM 2285 C CA . ARG A 1 294 ? 6.054 -65.787 -61.238 1.00 37.75 294 ARG A CA 1
ATOM 2286 C C . ARG A 1 294 ? 5.712 -64.294 -61.355 1.00 37.75 294 ARG A C 1
ATOM 2288 O O . ARG A 1 294 ? 6.290 -63.571 -62.159 1.00 37.75 294 ARG A O 1
ATOM 2295 N N . GLN A 1 295 ? 4.782 -63.879 -60.493 1.00 45.06 295 GLN A N 1
ATOM 2296 C CA . GLN A 1 295 ? 4.675 -62.541 -59.897 1.00 45.06 295 GLN A CA 1
ATOM 2297 C C . GLN A 1 295 ? 5.868 -62.262 -58.959 1.00 45.06 295 GLN A C 1
ATOM 2299 O O . GLN A 1 295 ? 6.576 -63.195 -58.569 1.00 45.06 295 GLN A O 1
ATOM 2304 N N . PRO A 1 296 ? 6.044 -60.996 -58.553 1.00 49.41 296 PRO A N 1
ATOM 2305 C CA . PRO A 1 296 ? 5.957 -60.662 -57.119 1.00 49.41 296 PRO A CA 1
ATOM 2306 C C . PRO A 1 296 ? 5.066 -59.414 -56.929 1.00 49.41 296 PRO A C 1
ATOM 2308 O O . PRO A 1 296 ? 5.210 -58.434 -57.652 1.00 49.41 296 PRO A O 1
ATOM 2311 N N . GLU A 1 297 ? 3.961 -59.434 -56.183 1.00 35.41 297 GLU A N 1
ATOM 2312 C CA . GLU A 1 297 ? 3.746 -59.626 -54.734 1.00 35.41 297 GLU A CA 1
ATOM 2313 C C . GLU A 1 297 ? 4.297 -58.477 -53.866 1.00 35.41 297 GLU A C 1
ATOM 2315 O O . GLU A 1 297 ? 5.502 -58.241 -53.785 1.00 35.41 297 GLU A O 1
ATOM 2320 N N . MET A 1 298 ? 3.353 -57.738 -53.268 1.00 40.19 298 MET A N 1
ATOM 2321 C CA . MET A 1 298 ? 3.556 -56.653 -52.310 1.00 40.19 298 MET A CA 1
ATOM 2322 C C . MET A 1 298 ? 3.854 -57.235 -50.927 1.00 40.19 298 MET A C 1
ATOM 2324 O O . MET A 1 298 ? 3.135 -58.118 -50.466 1.00 40.19 298 MET A O 1
ATOM 2328 N N . ALA A 1 299 ? 4.858 -56.690 -50.241 1.00 42.19 299 ALA A N 1
ATOM 2329 C CA . ALA A 1 299 ? 5.124 -57.009 -48.846 1.00 42.19 299 ALA A CA 1
ATOM 2330 C C . ALA A 1 299 ? 4.286 -56.108 -47.925 1.00 42.19 299 ALA A C 1
ATOM 2332 O O . ALA A 1 299 ? 4.530 -54.907 -47.806 1.00 42.19 299 ALA A O 1
ATOM 2333 N N . SER A 1 300 ? 3.293 -56.737 -47.300 1.00 36.53 300 SER A N 1
ATOM 2334 C CA . SER A 1 300 ? 2.655 -56.339 -46.047 1.00 36.53 300 SER A CA 1
ATOM 2335 C C . SER A 1 300 ? 3.663 -56.499 -44.905 1.00 36.53 300 SER A C 1
ATOM 2337 O O . SER A 1 300 ? 4.346 -57.520 -44.853 1.00 36.53 300 SER A O 1
ATOM 2339 N N . ILE A 1 301 ? 3.758 -55.522 -44.000 1.00 43.91 301 ILE A N 1
ATOM 2340 C CA . ILE A 1 301 ? 4.467 -55.683 -42.724 1.00 43.91 301 ILE A CA 1
ATOM 2341 C C . ILE A 1 301 ? 3.413 -55.738 -41.622 1.00 43.91 301 ILE A C 1
ATOM 2343 O O . ILE A 1 301 ? 2.580 -54.845 -41.488 1.00 43.91 301 ILE A O 1
ATOM 2347 N N . GLU A 1 302 ? 3.468 -56.867 -40.934 1.00 47.88 302 GLU A N 1
ATOM 2348 C CA . GLU A 1 302 ? 2.633 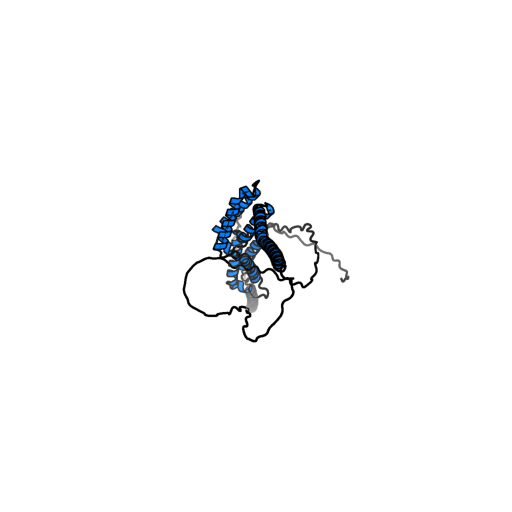-57.381 -39.860 1.00 47.88 302 GLU A CA 1
ATOM 2349 C C . GLU A 1 302 ? 3.005 -56.715 -38.528 1.00 47.88 302 GLU A C 1
ATOM 2351 O O . GLU A 1 302 ? 4.184 -56.503 -38.236 1.00 47.88 302 GLU A O 1
ATOM 2356 N N . GLU A 1 303 ? 1.980 -56.357 -37.754 1.00 45.47 303 GLU A N 1
ATOM 2357 C CA . GLU A 1 303 ? 2.082 -55.958 -36.352 1.00 45.47 303 GLU A CA 1
ATOM 2358 C C . GLU A 1 303 ? 2.426 -57.182 -35.496 1.00 45.47 303 GLU A C 1
ATOM 2360 O O . GLU A 1 303 ? 1.805 -58.235 -35.635 1.00 45.47 303 GLU A O 1
ATOM 2365 N N . SER A 1 304 ? 3.373 -57.025 -34.574 1.00 45.25 304 SER A N 1
ATOM 2366 C CA . SER A 1 304 ? 3.627 -57.991 -33.507 1.00 45.25 304 SER A CA 1
ATOM 2367 C C . SER A 1 304 ? 3.665 -57.258 -32.168 1.00 45.25 304 SER A C 1
ATOM 2369 O O . SER A 1 304 ? 4.584 -56.486 -31.889 1.00 45.25 304 SER A O 1
ATOM 2371 N N . ASP A 1 305 ? 2.594 -57.499 -31.420 1.00 51.84 305 ASP A N 1
ATOM 2372 C CA . ASP A 1 305 ? 2.378 -57.313 -29.988 1.00 51.84 305 ASP A CA 1
ATOM 2373 C C . ASP A 1 305 ? 3.185 -58.373 -29.219 1.00 51.84 305 ASP A C 1
ATOM 2375 O O . ASP A 1 305 ? 3.156 -59.528 -29.630 1.00 51.84 305 ASP A O 1
ATOM 2379 N N . ASP A 1 306 ? 3.914 -57.982 -28.170 1.00 54.00 306 ASP A N 1
ATOM 2380 C CA . ASP A 1 306 ? 4.318 -58.833 -27.037 1.00 54.00 306 ASP A CA 1
ATOM 2381 C C . ASP A 1 306 ? 4.908 -57.946 -25.921 1.00 54.00 306 ASP A C 1
ATOM 2383 O O . ASP A 1 306 ? 5.719 -57.045 -26.166 1.00 54.00 306 ASP A O 1
ATOM 2387 N N . GLY A 1 307 ? 4.442 -58.181 -24.693 1.00 49.88 307 GLY A N 1
ATOM 2388 C CA . GLY A 1 307 ? 4.606 -57.306 -23.536 1.00 49.88 307 GLY A CA 1
ATOM 2389 C C . GLY A 1 307 ? 5.764 -57.618 -22.578 1.00 49.88 307 GLY A C 1
ATOM 2390 O O . GLY A 1 307 ? 6.468 -58.610 -22.716 1.00 49.88 307 GLY A O 1
ATOM 2391 N N . GLU A 1 308 ? 5.863 -56.694 -21.613 1.00 52.56 308 GLU A N 1
ATOM 2392 C CA . GLU A 1 308 ? 6.360 -56.756 -20.222 1.00 52.56 308 GLU A CA 1
ATOM 2393 C C . GLU A 1 308 ? 7.728 -57.404 -19.919 1.00 52.56 308 GLU A C 1
ATOM 2395 O O . GLU A 1 308 ? 7.927 -58.594 -20.113 1.00 52.56 308 GLU A O 1
ATOM 2400 N N . ASP A 1 309 ? 8.654 -56.600 -19.364 1.00 49.12 309 ASP A N 1
ATOM 2401 C CA . ASP A 1 309 ? 9.286 -56.851 -18.053 1.00 49.12 309 ASP A CA 1
ATOM 2402 C C . ASP A 1 309 ? 10.182 -55.669 -17.595 1.00 49.12 309 ASP A C 1
ATOM 2404 O O . ASP A 1 309 ? 10.808 -54.962 -18.389 1.00 49.12 309 ASP A O 1
ATOM 2408 N N . ASP A 1 310 ? 10.188 -55.469 -16.275 1.00 42.88 310 ASP A N 1
ATOM 2409 C CA . ASP A 1 310 ? 10.815 -54.431 -15.441 1.00 42.88 310 ASP A CA 1
ATOM 2410 C C . ASP A 1 310 ? 12.353 -54.262 -15.561 1.00 42.88 310 ASP A C 1
ATOM 2412 O O . ASP A 1 310 ? 13.098 -55.223 -15.728 1.00 42.88 310 ASP A O 1
ATOM 2416 N N . GLU A 1 311 ? 12.851 -53.032 -15.339 1.00 41.47 311 GLU A N 1
ATOM 2417 C CA . GLU A 1 311 ? 13.637 -52.645 -14.138 1.00 41.47 311 GLU A CA 1
ATOM 2418 C C . GLU A 1 311 ? 14.589 -51.436 -14.374 1.00 41.47 311 GLU A C 1
ATOM 2420 O O . GLU A 1 311 ? 15.521 -51.451 -15.173 1.00 41.47 311 GLU A O 1
ATOM 2425 N N . SER A 1 312 ? 14.331 -50.380 -13.593 1.00 43.84 312 SER A N 1
ATOM 2426 C CA . SER A 1 312 ? 15.184 -49.287 -13.086 1.00 43.84 312 SER A CA 1
ATOM 2427 C C . SER A 1 312 ? 16.425 -48.771 -13.859 1.00 43.84 312 SER A C 1
ATOM 2429 O O . SER A 1 312 ? 17.484 -49.392 -13.909 1.00 43.84 312 SER A O 1
ATOM 2431 N N . ARG A 1 313 ? 16.395 -47.471 -14.220 1.00 38.12 313 ARG A N 1
ATOM 2432 C CA . ARG A 1 313 ? 17.519 -46.552 -13.933 1.00 38.12 313 ARG A CA 1
ATOM 2433 C C . ARG A 1 313 ? 17.105 -45.076 -13.914 1.00 38.12 313 ARG A C 1
ATOM 2435 O O . ARG A 1 313 ? 16.603 -44.525 -14.883 1.00 38.12 313 ARG A O 1
ATOM 2442 N N . ILE A 1 314 ? 17.405 -44.455 -12.779 1.00 44.00 314 ILE A N 1
ATOM 2443 C CA . ILE A 1 314 ? 17.288 -43.037 -12.428 1.00 44.00 314 ILE A CA 1
ATOM 2444 C C . ILE A 1 314 ? 18.001 -42.121 -13.435 1.00 44.00 314 ILE A C 1
ATOM 2446 O O . ILE A 1 314 ? 19.215 -42.251 -13.600 1.00 44.00 314 ILE A O 1
ATOM 2450 N N . VAL A 1 315 ? 17.291 -41.115 -13.965 1.00 46.22 315 VAL A N 1
ATOM 2451 C CA . VAL A 1 315 ? 17.853 -39.795 -14.307 1.00 46.22 315 VAL A CA 1
ATOM 2452 C C . VAL A 1 315 ? 16.804 -38.715 -14.013 1.00 46.22 315 VAL A C 1
ATOM 2454 O O . VAL A 1 315 ? 15.756 -38.661 -14.644 1.00 46.22 315 VAL A O 1
ATOM 2457 N N . ASN A 1 316 ? 17.113 -37.852 -13.045 1.00 43.84 316 ASN A N 1
ATOM 2458 C CA . ASN A 1 316 ? 16.418 -36.590 -12.807 1.00 43.84 316 ASN A CA 1
ATOM 2459 C C . ASN A 1 316 ? 16.676 -35.632 -13.974 1.00 43.84 316 ASN A C 1
ATOM 2461 O O . ASN A 1 316 ? 17.833 -35.282 -14.205 1.00 43.84 316 ASN A O 1
ATOM 2465 N N . LEU A 1 317 ? 15.625 -35.124 -14.613 1.00 45.06 317 LEU A N 1
ATOM 2466 C CA . LEU A 1 317 ? 15.647 -33.802 -15.231 1.00 45.06 317 LEU A CA 1
ATOM 2467 C C . LEU A 1 317 ? 14.245 -33.192 -15.178 1.00 45.06 317 LEU A C 1
ATOM 2469 O O . LEU A 1 317 ? 13.269 -33.794 -15.607 1.00 45.06 317 LEU A O 1
ATOM 2473 N N . ALA A 1 318 ? 14.206 -32.019 -14.552 1.00 42.72 318 ALA A N 1
ATOM 2474 C CA . ALA A 1 318 ? 13.085 -31.098 -14.472 1.00 42.72 318 ALA A CA 1
ATOM 2475 C C . ALA A 1 318 ? 12.749 -30.497 -15.850 1.00 42.72 318 ALA A C 1
ATOM 2477 O O . ALA A 1 318 ? 13.596 -30.578 -16.742 1.00 42.72 318 ALA A O 1
ATOM 2478 N N . SER A 1 319 ? 11.582 -29.830 -15.918 1.00 40.25 319 SER A N 1
ATOM 2479 C CA . SER A 1 319 ? 10.904 -29.226 -17.091 1.00 40.25 319 SER A CA 1
ATOM 2480 C C . SER A 1 319 ? 9.906 -30.213 -17.715 1.00 40.25 319 SER A C 1
ATOM 2482 O O . SER A 1 319 ? 10.290 -31.334 -18.010 1.00 40.25 319 SER A O 1
ATOM 2484 N N . ASP A 1 320 ? 8.611 -29.952 -17.873 1.00 41.59 320 ASP A N 1
ATOM 2485 C CA . ASP A 1 320 ? 7.824 -28.725 -18.035 1.00 41.59 320 ASP A CA 1
ATOM 2486 C C . ASP A 1 320 ? 6.372 -28.990 -17.575 1.00 41.59 320 ASP A C 1
ATOM 2488 O O . ASP A 1 320 ? 6.018 -30.144 -17.360 1.00 41.59 320 ASP A O 1
ATOM 2492 N N . ASP A 1 321 ? 5.569 -27.935 -17.386 1.00 39.31 321 ASP A N 1
ATOM 2493 C CA . ASP A 1 321 ? 4.199 -27.829 -17.931 1.00 39.31 321 ASP A CA 1
ATOM 2494 C C . ASP A 1 321 ? 3.553 -26.513 -17.456 1.00 39.31 321 ASP A C 1
ATOM 2496 O O . ASP A 1 321 ? 3.043 -26.415 -16.344 1.00 39.31 321 ASP A O 1
ATOM 2500 N N . ASP A 1 322 ? 3.571 -25.498 -18.324 1.00 49.19 322 ASP A N 1
ATOM 2501 C CA . ASP A 1 322 ? 2.553 -24.442 -18.344 1.00 49.19 322 ASP A CA 1
ATOM 2502 C C . ASP A 1 322 ? 1.995 -24.375 -19.772 1.00 49.19 322 ASP A C 1
ATOM 2504 O O . ASP A 1 322 ? 2.565 -23.766 -20.683 1.00 49.19 322 ASP A O 1
ATOM 2508 N N . ASP A 1 323 ? 0.868 -25.061 -19.934 1.00 45.59 323 ASP A N 1
ATOM 2509 C CA . ASP A 1 323 ? -0.037 -25.027 -21.075 1.00 45.59 323 ASP A CA 1
ATOM 2510 C C . ASP A 1 323 ? -0.680 -23.629 -21.178 1.00 45.59 323 ASP A C 1
ATOM 2512 O O . ASP A 1 323 ? -1.441 -23.205 -20.305 1.00 45.59 323 ASP A O 1
ATOM 2516 N N . TYR A 1 324 ? -0.398 -22.897 -22.258 1.00 48.09 324 TYR A N 1
ATOM 2517 C CA . TYR A 1 324 ? -1.167 -21.713 -22.656 1.00 48.09 324 TYR A CA 1
ATOM 2518 C C . TYR A 1 324 ? -2.049 -22.082 -23.850 1.00 48.09 324 TYR A C 1
ATOM 2520 O O . TYR A 1 324 ? -1.638 -21.963 -25.006 1.00 48.09 324 TYR A O 1
ATOM 2528 N N . ASP A 1 325 ? -3.284 -22.492 -23.566 1.00 45.8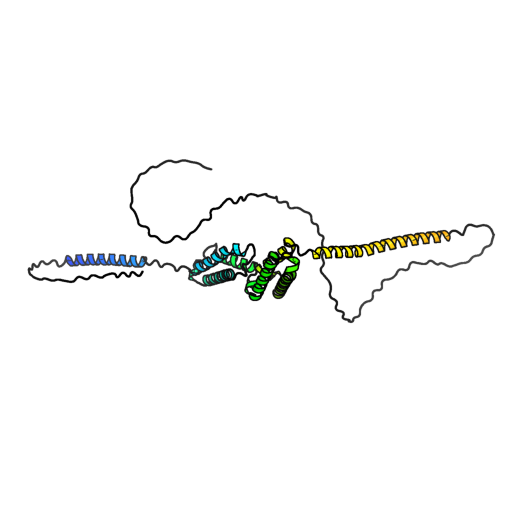1 325 ASP A N 1
ATOM 2529 C CA . ASP A 1 325 ? -4.3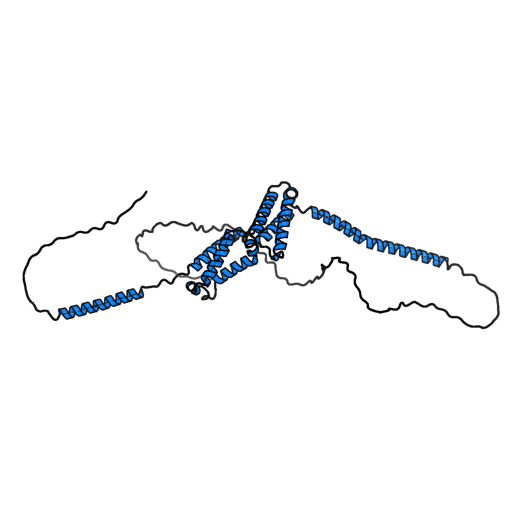37 -22.602 -24.572 1.00 45.81 325 ASP A CA 1
ATOM 2530 C C . ASP A 1 325 ? -5.022 -21.236 -24.743 1.00 45.81 325 ASP A C 1
ATOM 2532 O O . ASP A 1 325 ? -5.765 -20.747 -23.887 1.00 45.81 325 ASP A O 1
ATOM 2536 N N . ALA A 1 326 ? -4.719 -20.579 -25.860 1.00 45.16 326 ALA A N 1
ATOM 2537 C CA . ALA A 1 326 ? -5.373 -19.364 -26.309 1.00 45.16 326 ALA A CA 1
ATOM 2538 C C . ALA A 1 326 ? -6.125 -19.663 -27.606 1.00 45.16 326 ALA A C 1
ATOM 2540 O O . ALA A 1 326 ? -5.550 -19.557 -28.685 1.00 45.16 326 ALA A O 1
ATOM 2541 N N . ASN A 1 327 ? -7.416 -19.991 -27.506 1.00 48.12 327 ASN A N 1
ATOM 2542 C CA . ASN A 1 327 ? -8.451 -19.540 -28.443 1.00 48.12 327 ASN A CA 1
ATOM 2543 C C . ASN A 1 327 ? -9.836 -20.066 -28.052 1.00 48.12 327 ASN A C 1
ATOM 2545 O O . ASN A 1 327 ? -10.219 -21.181 -28.399 1.00 48.12 327 ASN A O 1
ATOM 2549 N N . ARG A 1 328 ? -10.671 -19.195 -27.477 1.00 32.44 328 ARG A N 1
ATOM 2550 C CA . ARG A 1 328 ? -12.113 -19.295 -27.715 1.00 32.44 328 ARG A CA 1
ATOM 2551 C C . ARG A 1 328 ? -12.751 -17.921 -27.837 1.00 32.44 328 ARG A C 1
ATOM 2553 O O . ARG A 1 328 ? -13.020 -17.224 -26.865 1.00 32.44 328 ARG A O 1
ATOM 2560 N N . ILE A 1 329 ? -12.964 -17.562 -29.097 1.00 45.56 329 ILE A N 1
ATOM 2561 C CA . ILE A 1 329 ? -13.896 -16.542 -29.554 1.00 45.56 329 ILE A CA 1
ATOM 2562 C C . ILE A 1 329 ? -15.304 -17.053 -29.242 1.00 45.56 329 ILE A C 1
ATOM 2564 O O . ILE A 1 329 ? -15.713 -18.060 -29.808 1.00 45.56 329 ILE A O 1
ATOM 2568 N N . ASP A 1 330 ? -16.055 -16.331 -28.413 1.00 43.62 330 ASP A N 1
ATOM 2569 C CA . ASP A 1 330 ? -17.515 -16.394 -28.420 1.00 43.62 330 ASP A CA 1
ATOM 2570 C C . ASP A 1 330 ? -18.073 -14.964 -28.499 1.00 43.62 330 ASP A C 1
ATOM 2572 O O . ASP A 1 330 ? -18.137 -14.199 -27.537 1.00 43.62 330 ASP A O 1
ATOM 2576 N N . ASN A 1 331 ? -18.447 -14.599 -29.727 1.00 39.44 331 ASN A N 1
ATOM 2577 C CA . ASN A 1 331 ? -19.340 -13.494 -30.033 1.00 39.44 331 ASN A CA 1
ATOM 2578 C C . ASN A 1 331 ? -20.750 -13.871 -29.562 1.00 39.44 331 ASN A C 1
ATOM 2580 O O . ASN A 1 331 ? -21.327 -14.790 -30.134 1.00 39.44 331 ASN A O 1
ATOM 2584 N N . ASN A 1 332 ? -21.324 -13.139 -28.597 1.00 41.06 332 ASN A N 1
ATOM 2585 C CA . ASN A 1 332 ? -22.709 -12.636 -28.655 1.00 41.06 332 ASN A CA 1
ATOM 2586 C C . ASN A 1 332 ? -23.120 -11.835 -27.397 1.00 41.06 332 ASN A C 1
ATOM 2588 O O . ASN A 1 332 ? -23.465 -12.382 -26.359 1.00 41.06 332 ASN A O 1
ATOM 2592 N N . ARG A 1 333 ? -23.175 -10.508 -27.574 1.00 32.62 333 ARG A N 1
ATOM 2593 C CA . ARG A 1 333 ? -24.326 -9.626 -27.294 1.00 32.62 333 ARG A CA 1
ATOM 2594 C C . ARG A 1 333 ? -25.041 -9.731 -25.928 1.00 32.62 333 ARG A C 1
ATOM 2596 O O . ARG A 1 333 ? -26.004 -10.471 -25.781 1.00 32.62 333 ARG A O 1
ATOM 2603 N N . ALA A 1 334 ? -24.779 -8.741 -25.071 1.00 31.02 334 ALA A N 1
ATOM 2604 C CA . ALA A 1 334 ? -25.840 -7.974 -24.411 1.00 31.02 334 ALA A CA 1
ATOM 2605 C C . A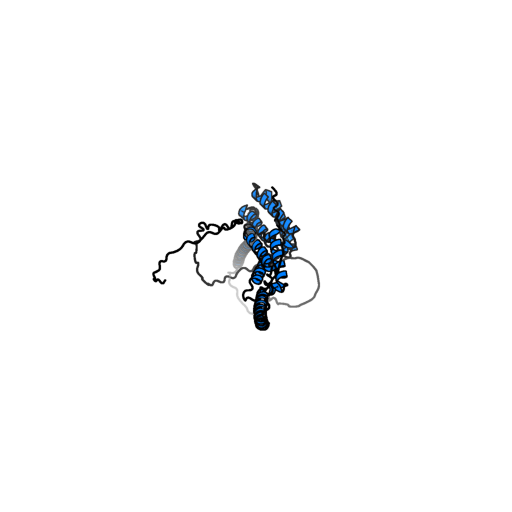LA A 1 334 ? -25.431 -6.494 -24.334 1.00 31.02 334 ALA A C 1
ATOM 2607 O O . ALA A 1 334 ? -24.438 -6.121 -23.722 1.00 31.02 334 ALA A O 1
ATOM 2608 N N . SER A 1 335 ? -26.196 -5.670 -25.043 1.00 36.53 335 SER A N 1
ATOM 2609 C CA . SER A 1 335 ? -26.083 -4.218 -25.128 1.00 36.53 335 SER A CA 1
ATOM 2610 C C . SER A 1 335 ? -26.764 -3.584 -23.918 1.00 36.53 335 SER A C 1
ATOM 2612 O O . SER A 1 335 ? -27.963 -3.788 -23.752 1.00 36.53 335 SER A O 1
ATOM 2614 N N . PHE A 1 336 ? -26.052 -2.747 -23.161 1.00 33.88 336 PHE A N 1
ATOM 2615 C CA . PHE A 1 336 ? -26.658 -1.698 -22.336 1.00 33.88 336 PHE A CA 1
ATOM 2616 C C . PHE A 1 336 ? -25.896 -0.371 -22.509 1.00 33.88 336 PHE A C 1
ATOM 2618 O O . PHE A 1 336 ? -24.687 -0.387 -22.740 1.00 33.88 336 PHE A O 1
ATOM 2625 N N . PRO A 1 337 ? -26.614 0.767 -22.508 1.00 34.81 337 PRO A N 1
ATOM 2626 C CA . PRO A 1 337 ? -26.195 1.983 -23.192 1.00 34.81 337 PRO A CA 1
ATOM 2627 C C . PRO A 1 337 ? -25.235 2.847 -22.370 1.00 34.81 337 PRO A C 1
ATOM 2629 O O . PRO A 1 337 ? -25.366 3.003 -21.159 1.00 34.81 337 PRO A O 1
ATOM 2632 N N . THR A 1 338 ? -24.316 3.491 -23.084 1.00 37.34 338 THR A N 1
ATOM 2633 C CA . THR A 1 338 ? -23.476 4.590 -22.609 1.00 37.34 338 THR A CA 1
ATOM 2634 C C . THR A 1 338 ? -24.333 5.811 -22.277 1.00 37.34 338 THR A C 1
ATOM 2636 O O . THR A 1 338 ? -24.779 6.522 -23.179 1.00 37.34 338 THR A O 1
ATOM 2639 N N . ALA A 1 339 ? -24.530 6.075 -20.988 1.00 33.00 339 ALA A N 1
ATOM 2640 C CA . ALA A 1 339 ? -24.965 7.374 -20.498 1.00 33.00 339 ALA A CA 1
ATOM 2641 C C . ALA A 1 339 ? -23.733 8.230 -20.171 1.00 33.00 339 ALA A C 1
ATOM 2643 O O . ALA A 1 339 ? -22.998 7.989 -19.217 1.00 33.00 339 ALA A O 1
ATOM 2644 N N . SER A 1 340 ? -23.524 9.229 -21.020 1.00 41.09 340 SER A N 1
ATOM 2645 C CA . SER A 1 340 ? -22.721 10.417 -20.765 1.00 41.09 340 SER A CA 1
ATOM 2646 C C . SER A 1 340 ? -23.295 11.187 -19.569 1.00 41.09 340 SER A C 1
ATOM 2648 O O . SER A 1 340 ? -24.445 11.614 -19.617 1.00 41.09 340 SER A O 1
ATOM 2650 N N . LEU A 1 341 ? -22.489 11.398 -18.527 1.00 34.75 341 LEU A N 1
ATOM 2651 C CA . LEU A 1 341 ? -22.706 12.435 -17.515 1.00 34.75 341 LEU A CA 1
ATOM 2652 C C . LEU A 1 341 ? -21.357 13.084 -17.182 1.00 34.75 341 LEU A C 1
ATOM 2654 O O . LEU A 1 341 ? -20.698 12.767 -16.198 1.00 34.75 341 LEU A O 1
ATOM 2658 N N . ASN A 1 342 ? -20.953 14.016 -18.044 1.00 41.06 342 ASN A N 1
ATOM 2659 C CA . ASN A 1 342 ? -20.068 15.109 -17.660 1.00 41.06 342 ASN A CA 1
ATOM 2660 C C . ASN A 1 342 ? -20.957 16.215 -17.090 1.00 41.06 342 ASN A C 1
ATOM 2662 O O . ASN A 1 342 ? -21.686 16.826 -17.863 1.00 41.06 342 ASN A O 1
ATOM 2666 N N . ASN A 1 343 ? -20.922 16.445 -15.775 1.00 40.59 343 ASN A N 1
ATOM 2667 C CA . ASN A 1 343 ? -21.220 17.734 -15.133 1.00 40.59 343 ASN A CA 1
ATOM 2668 C C . ASN A 1 343 ? -21.064 17.615 -13.610 1.00 40.59 343 ASN A C 1
ATOM 2670 O O . ASN A 1 343 ? -22.032 17.392 -12.892 1.00 40.59 343 ASN A O 1
ATOM 2674 N N . LEU A 1 344 ? -19.845 17.820 -13.112 1.00 39.25 344 LEU A N 1
ATOM 2675 C CA . LEU A 1 344 ? -19.621 18.315 -11.752 1.00 39.25 344 LEU A CA 1
ATOM 2676 C C . LEU A 1 344 ? -18.609 19.459 -11.843 1.00 39.25 344 LEU A C 1
ATOM 2678 O O . LEU A 1 344 ? -17.399 19.286 -11.734 1.00 39.25 344 LEU A O 1
ATOM 2682 N N . ASN A 1 345 ? -19.157 20.640 -12.122 1.00 31.81 345 ASN A N 1
ATOM 2683 C CA . ASN A 1 345 ? -18.508 21.924 -11.919 1.00 31.81 345 ASN A CA 1
ATOM 2684 C C . ASN A 1 345 ? -18.466 22.179 -10.405 1.00 31.81 345 ASN A C 1
ATOM 2686 O O . ASN A 1 345 ? -19.471 22.561 -9.807 1.00 31.81 345 ASN A O 1
ATOM 2690 N N . VAL A 1 346 ? -17.323 21.905 -9.776 1.00 42.75 346 VAL A N 1
ATOM 2691 C CA . VAL A 1 346 ? -17.064 22.244 -8.372 1.00 42.75 346 VAL A CA 1
ATOM 2692 C C . VAL A 1 346 ? -16.756 23.739 -8.307 1.00 42.75 346 VAL A C 1
ATOM 2694 O O . VAL A 1 346 ? -15.609 24.165 -8.405 1.00 42.75 346 VAL A O 1
ATOM 2697 N N . GLN A 1 347 ? -17.805 24.549 -8.173 1.00 37.34 347 GLN A N 1
ATOM 2698 C CA . GLN A 1 347 ? -17.687 25.934 -7.733 1.00 37.34 347 GLN A CA 1
ATOM 2699 C C . GLN A 1 347 ? -17.823 25.969 -6.205 1.00 37.34 347 GLN A C 1
ATOM 2701 O O . GLN A 1 347 ? -18.857 25.590 -5.665 1.00 37.34 347 GLN A O 1
ATOM 2706 N N . ASN A 1 348 ? -16.746 26.398 -5.538 1.00 42.47 348 ASN A N 1
ATOM 2707 C CA . ASN A 1 348 ? -16.677 26.946 -4.178 1.00 42.47 348 ASN A CA 1
ATOM 2708 C C . ASN A 1 348 ? -17.808 26.550 -3.212 1.00 42.47 348 ASN A C 1
ATOM 2710 O O . ASN A 1 348 ? -18.750 27.310 -2.995 1.00 42.47 348 ASN A O 1
ATOM 2714 N N . SER A 1 349 ? -17.656 25.412 -2.537 1.00 37.69 349 SER A N 1
ATOM 2715 C CA . SER A 1 349 ? -18.345 25.189 -1.265 1.00 37.69 349 SER A CA 1
ATOM 2716 C C . SER A 1 349 ? -17.523 25.830 -0.149 1.00 37.69 349 SER A C 1
ATOM 2718 O O . SER A 1 349 ? -16.401 25.413 0.131 1.00 37.69 349 SER A O 1
ATOM 2720 N N . GLN A 1 350 ? -18.076 26.884 0.452 1.00 39.16 350 GLN A N 1
ATOM 2721 C CA . GLN A 1 350 ? -17.603 27.449 1.710 1.00 39.16 350 GLN A CA 1
ATOM 2722 C C . GLN A 1 350 ? -17.583 26.336 2.766 1.00 39.16 350 GLN A C 1
ATOM 2724 O O . GLN A 1 350 ? -18.621 25.748 3.070 1.00 39.16 350 GLN A O 1
ATOM 2729 N N . LEU A 1 351 ? -16.396 26.023 3.289 1.00 38.44 351 LEU A N 1
ATOM 2730 C CA . LEU A 1 351 ? -16.256 25.168 4.461 1.00 38.44 351 LEU A CA 1
ATOM 2731 C C . LEU A 1 351 ? -16.960 25.845 5.642 1.00 38.44 351 LEU A C 1
ATOM 2733 O O . LEU A 1 351 ? -16.721 27.019 5.921 1.00 38.44 351 LEU A O 1
ATOM 2737 N N . ILE A 1 352 ? -17.803 25.086 6.339 1.00 36.84 352 ILE A N 1
ATOM 2738 C CA . ILE A 1 352 ? -18.296 25.455 7.664 1.00 36.84 352 ILE A CA 1
ATOM 2739 C C . ILE A 1 352 ? -17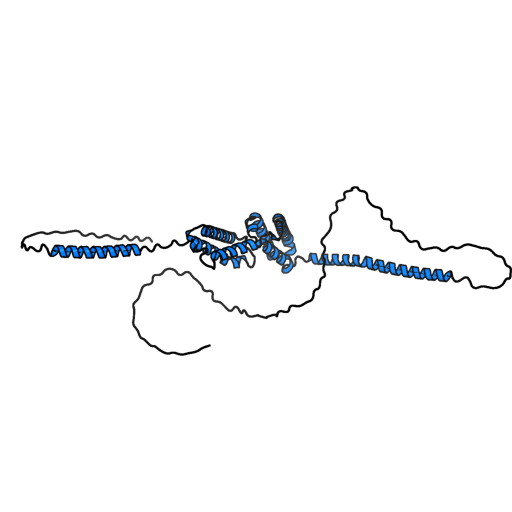.092 25.394 8.608 1.00 36.84 352 ILE A C 1
ATOM 2741 O O . ILE A 1 352 ? -16.613 24.315 8.956 1.00 36.84 352 ILE A O 1
ATOM 2745 N N . ASP A 1 353 ? -16.594 26.569 8.972 1.00 30.83 353 ASP A N 1
ATOM 2746 C CA . ASP A 1 353 ? -15.579 26.768 9.997 1.00 30.83 353 ASP A CA 1
ATOM 2747 C C . ASP A 1 353 ? -16.248 26.611 11.372 1.00 30.83 353 ASP A C 1
ATOM 2749 O O . ASP A 1 353 ? -16.958 27.500 11.841 1.00 30.83 353 ASP A O 1
ATOM 2753 N N . ILE A 1 354 ? -16.095 25.442 12.001 1.00 42.22 354 ILE A N 1
ATOM 2754 C CA . ILE A 1 354 ? -16.437 25.263 13.417 1.00 42.22 354 ILE A CA 1
ATOM 2755 C C . ILE A 1 354 ? -15.193 25.651 14.212 1.00 42.22 354 ILE A C 1
ATOM 2757 O O . ILE A 1 354 ? -14.450 24.802 14.706 1.00 42.22 354 ILE A O 1
ATOM 2761 N N . SER A 1 355 ? -14.964 26.959 14.295 1.00 39.34 355 SER A N 1
ATOM 2762 C CA . SER A 1 355 ? -14.063 27.532 15.282 1.00 39.34 355 SER A CA 1
ATOM 2763 C C . SER A 1 355 ? -14.737 27.470 16.652 1.00 39.34 355 SER A C 1
ATOM 2765 O O . SER A 1 355 ? -15.876 27.893 16.847 1.00 39.34 355 SER A O 1
ATOM 2767 N N . SER A 1 356 ? -14.015 26.879 17.593 1.00 45.38 356 SER A N 1
ATOM 2768 C CA . SER A 1 356 ? -14.267 26.885 19.027 1.00 45.38 356 SER A CA 1
ATOM 2769 C C . SER A 1 356 ? -14.420 28.312 19.552 1.00 45.38 356 SER A C 1
ATOM 2771 O O . SER A 1 356 ? -13.452 29.070 19.517 1.00 45.38 356 SER A O 1
ATOM 2773 N N . GLU A 1 357 ? -15.596 28.653 20.087 1.00 39.84 357 GLU A N 1
ATOM 2774 C CA . GLU A 1 357 ? -15.805 29.930 20.768 1.00 39.84 357 GLU A CA 1
ATOM 2775 C C . GLU A 1 357 ? -15.979 29.757 22.277 1.00 39.84 357 GLU A C 1
ATOM 2777 O O . GLU A 1 357 ? -16.707 28.905 22.794 1.00 39.84 357 GLU A O 1
ATOM 2782 N N . GLU A 1 358 ? -15.193 30.584 22.946 1.00 40.19 358 GLU A N 1
ATOM 2783 C CA . GLU A 1 358 ? -14.899 30.665 24.355 1.00 40.19 358 GLU A CA 1
ATOM 2784 C C . GLU A 1 358 ? -16.049 31.317 25.134 1.00 40.19 358 GLU A C 1
ATOM 2786 O O . GLU A 1 358 ? -16.765 32.204 24.675 1.00 40.19 358 GLU A O 1
ATOM 2791 N N . THR A 1 359 ? -16.207 30.838 26.359 1.00 40.91 359 THR A N 1
ATOM 2792 C CA . THR A 1 359 ? -17.190 31.228 27.368 1.00 40.91 359 THR A CA 1
ATOM 2793 C C . THR A 1 359 ? -17.213 32.740 27.648 1.00 40.91 359 THR A C 1
ATOM 2795 O O . THR A 1 359 ? -16.274 33.266 28.240 1.00 40.91 359 THR A O 1
ATOM 2798 N N . VAL A 1 360 ? -18.335 33.421 27.371 1.00 39.91 360 VAL A N 1
ATOM 2799 C CA . VAL A 1 360 ? -18.667 34.742 27.951 1.00 39.91 360 VAL A CA 1
ATOM 2800 C C . VAL A 1 360 ? -20.153 34.778 28.371 1.00 39.91 360 VAL A C 1
ATOM 2802 O O . VAL A 1 360 ? -21.005 34.269 27.639 1.00 39.91 360 VAL A O 1
ATOM 2805 N N . PRO A 1 361 ? -20.509 35.321 29.558 1.00 40.84 361 PRO A N 1
ATOM 2806 C CA . PRO A 1 361 ? -21.812 35.098 30.177 1.00 40.84 361 PRO A CA 1
ATOM 2807 C C . PRO A 1 361 ? -22.908 36.040 29.663 1.00 40.84 361 PRO A C 1
ATOM 2809 O O . PRO A 1 361 ? -22.720 37.247 29.517 1.00 40.84 361 PRO A O 1
ATOM 2812 N N . ARG A 1 362 ? -24.104 35.474 29.465 1.00 30.59 362 ARG A N 1
ATOM 2813 C CA . ARG A 1 362 ? -25.309 36.163 28.991 1.00 30.59 362 ARG A CA 1
ATOM 2814 C C . ARG A 1 362 ? -25.990 36.923 30.138 1.00 30.59 362 ARG A C 1
ATOM 2816 O O . ARG A 1 362 ? -26.592 36.316 31.021 1.00 30.59 362 ARG A O 1
ATOM 2823 N N . GLN A 1 363 ? -25.915 38.253 30.101 1.00 34.66 363 GLN A N 1
ATOM 2824 C CA . GLN A 1 363 ? -26.820 39.146 30.829 1.00 34.66 363 GLN A CA 1
ATOM 2825 C C . GLN A 1 363 ? -28.138 39.317 30.058 1.00 34.66 363 GLN A C 1
ATOM 2827 O O . GLN A 1 363 ? -28.163 39.434 28.834 1.00 34.66 363 GLN A O 1
ATOM 2832 N N . LEU A 1 364 ? -29.228 39.316 30.820 1.00 41.62 364 LEU A N 1
ATOM 2833 C CA . LEU A 1 364 ? -30.614 39.543 30.415 1.00 41.62 364 LEU A CA 1
ATOM 2834 C C . LEU A 1 364 ? -30.859 41.034 30.110 1.00 41.62 364 LEU A C 1
ATOM 2836 O O . LEU A 1 364 ? -30.390 41.879 30.876 1.00 41.62 364 LEU A O 1
ATOM 2840 N N . PRO A 1 365 ? -31.681 41.369 29.100 1.00 44.59 365 PRO A N 1
ATOM 2841 C CA . PRO A 1 365 ? -32.621 42.471 29.304 1.00 44.59 365 PRO A CA 1
ATOM 2842 C C . PRO A 1 365 ? -34.039 42.205 28.770 1.00 44.59 365 PRO A C 1
ATOM 2844 O O . PRO A 1 365 ? -34.252 41.862 27.613 1.00 44.59 365 PRO A O 1
ATOM 2847 N N . THR A 1 366 ? -34.986 42.417 29.686 1.00 32.75 366 THR A N 1
ATOM 2848 C CA . THR A 1 366 ? -36.262 43.156 29.579 1.00 32.75 366 THR A CA 1
ATOM 2849 C C . THR A 1 366 ? -37.093 43.146 28.291 1.00 32.75 366 THR A C 1
ATOM 2851 O O . THR A 1 366 ? -36.686 43.617 27.233 1.00 32.75 366 THR A O 1
ATOM 2854 N N . ALA A 1 367 ? -38.354 42.766 28.507 1.00 37.50 367 ALA A N 1
ATOM 2855 C CA . ALA A 1 367 ? -39.514 42.891 27.639 1.00 37.50 367 ALA A CA 1
ATOM 2856 C C . ALA A 1 367 ? -39.808 44.324 27.154 1.00 37.50 367 ALA A C 1
ATOM 2858 O O . ALA A 1 367 ? -39.678 45.289 27.910 1.00 37.50 367 ALA A O 1
ATOM 2859 N N . LYS A 1 368 ? -40.328 44.417 25.925 1.00 42.69 368 LYS A N 1
ATOM 2860 C CA . LYS A 1 368 ? -41.246 45.466 25.464 1.00 42.69 368 LYS A CA 1
ATOM 2861 C C . LYS A 1 368 ? -42.251 44.871 24.473 1.00 42.69 368 LYS A C 1
ATOM 2863 O O . LYS A 1 368 ? -41.931 43.953 23.727 1.00 42.69 368 LYS A O 1
ATOM 2868 N N . GLU A 1 369 ? -43.469 45.378 24.580 1.00 36.12 369 GLU A N 1
ATOM 2869 C CA . GLU A 1 369 ? -44.735 44.896 24.026 1.00 36.12 369 GLU A CA 1
ATOM 2870 C C . GLU A 1 369 ? -44.884 45.109 22.502 1.00 36.12 369 GLU A C 1
ATOM 2872 O O . GLU A 1 369 ? -44.308 46.053 21.971 1.00 36.12 369 GLU A O 1
ATOM 2877 N N . ALA A 1 370 ? -45.664 44.209 21.868 1.00 42.06 370 ALA A N 1
ATOM 2878 C CA . ALA A 1 370 ? -46.718 44.361 20.829 1.00 42.06 370 ALA A CA 1
ATOM 2879 C C . ALA A 1 370 ? -46.649 45.514 19.776 1.00 42.06 370 ALA A C 1
ATOM 2881 O O . ALA A 1 370 ? -46.233 46.616 20.120 1.00 42.06 370 ALA A O 1
ATOM 2882 N N . PRO A 1 371 ? -47.178 45.347 18.530 1.00 49.75 371 PRO A N 1
ATOM 2883 C CA . PRO A 1 371 ? -48.432 44.628 18.261 1.00 49.75 371 PRO A CA 1
ATOM 2884 C C . PRO A 1 371 ? -48.543 43.760 16.987 1.00 49.75 371 PRO A C 1
ATOM 2886 O O . PRO A 1 371 ? -47.893 43.964 15.969 1.00 49.75 371 PRO A O 1
ATOM 2889 N N . TYR A 1 372 ? -49.454 42.796 17.135 1.00 35.66 372 TYR A N 1
ATOM 2890 C CA . TYR A 1 372 ? -50.416 42.204 16.197 1.00 35.66 372 TYR A CA 1
ATOM 2891 C C . TYR A 1 372 ? -50.480 42.762 14.759 1.00 35.66 372 TYR A C 1
ATOM 2893 O O . TYR A 1 372 ? -50.703 43.956 14.581 1.00 35.66 372 TYR A O 1
ATOM 2901 N N . ASN A 1 373 ? -50.408 41.856 13.773 1.00 39.41 373 ASN A N 1
ATOM 2902 C CA . ASN A 1 373 ? -51.188 41.867 12.526 1.00 39.41 373 ASN A CA 1
ATOM 2903 C C . ASN A 1 373 ? -51.170 40.450 11.903 1.00 39.41 373 ASN A C 1
ATOM 2905 O O . ASN A 1 373 ? -50.134 39.978 11.442 1.00 39.41 373 ASN A O 1
ATOM 2909 N N . GLU A 1 374 ? -52.324 39.785 11.938 1.00 53.41 374 GLU A N 1
ATOM 2910 C CA . GLU A 1 374 ? -52.813 38.800 10.948 1.00 53.41 374 GLU A CA 1
ATOM 2911 C C . GLU A 1 374 ? -53.529 39.585 9.819 1.00 53.41 374 GLU A C 1
ATOM 2913 O O . GLU A 1 374 ? -53.775 40.781 10.027 1.00 53.41 374 GLU A O 1
ATOM 2918 N N . PRO A 1 375 ? -54.003 38.985 8.708 1.00 59.44 375 PRO A N 1
ATOM 2919 C CA . PRO A 1 375 ? -53.777 37.649 8.136 1.00 59.44 375 PRO A CA 1
ATOM 2920 C C . PRO A 1 375 ? -53.398 37.738 6.630 1.00 59.44 375 PRO A C 1
ATOM 2922 O O . PRO A 1 375 ? -53.281 38.828 6.078 1.00 59.44 375 PRO A O 1
ATOM 2925 N N . ASP A 1 376 ? -53.147 36.606 5.968 1.00 43.38 376 ASP A N 1
ATOM 2926 C CA . ASP A 1 376 ? -53.990 36.156 4.843 1.00 43.38 376 ASP A CA 1
ATOM 2927 C C . ASP A 1 376 ? -53.424 34.903 4.159 1.00 43.38 376 ASP A C 1
ATOM 2929 O O . ASP A 1 376 ? -52.229 34.769 3.882 1.00 43.38 376 ASP A O 1
ATOM 2933 N N . ASP A 1 377 ? -54.363 33.988 3.931 1.00 46.00 377 ASP A N 1
ATOM 2934 C CA . ASP A 1 377 ? -54.315 32.810 3.081 1.00 46.00 377 ASP A CA 1
ATOM 2935 C C . ASP A 1 377 ? -53.817 33.131 1.661 1.00 46.00 377 ASP A C 1
ATOM 2937 O O . ASP A 1 377 ? -54.122 34.185 1.112 1.00 46.00 377 ASP A O 1
ATOM 2941 N N . ASP A 1 378 ? -53.081 32.208 1.035 1.00 43.53 378 ASP A N 1
ATOM 2942 C CA . ASP A 1 378 ? -53.612 31.403 -0.077 1.00 43.53 378 ASP A CA 1
ATOM 2943 C C . ASP A 1 378 ? -52.511 30.637 -0.841 1.00 43.53 378 ASP A C 1
ATOM 2945 O O . ASP A 1 378 ? -51.526 31.197 -1.311 1.00 43.53 378 ASP A O 1
ATOM 2949 N N . SER A 1 379 ? -52.772 29.337 -1.015 1.00 40.34 379 SER A N 1
ATOM 2950 C CA . SER A 1 379 ? -52.710 28.604 -2.289 1.00 40.34 379 SER A CA 1
ATOM 2951 C C . SER A 1 379 ? -51.426 28.581 -3.145 1.00 40.34 379 SER A C 1
ATOM 2953 O O . SER A 1 379 ? -51.036 29.583 -3.730 1.00 40.34 379 SER A O 1
ATOM 2955 N N . LEU A 1 380 ? -50.892 27.361 -3.359 1.00 43.50 380 LEU A N 1
ATOM 2956 C CA . LEU A 1 380 ? -50.482 26.727 -4.647 1.00 43.50 380 LEU A CA 1
ATOM 2957 C C . LEU A 1 380 ? -49.461 25.607 -4.343 1.00 43.50 380 LEU A C 1
ATOM 2959 O O . LEU A 1 380 ? -48.345 25.879 -3.922 1.00 43.50 380 LEU A O 1
ATOM 2963 N N . LEU A 1 381 ? -49.827 24.320 -4.332 1.00 45.69 381 LEU A N 1
ATOM 2964 C CA . LEU A 1 381 ? -49.905 23.426 -5.502 1.00 45.69 381 LEU A CA 1
ATOM 2965 C C . LEU A 1 381 ? -48.804 23.652 -6.553 1.00 45.69 381 LEU A C 1
ATOM 2967 O O . LEU A 1 381 ? -48.997 24.432 -7.486 1.00 45.69 381 LEU A O 1
ATOM 2971 N N . LEU A 1 382 ? -47.714 22.884 -6.431 1.00 46.72 382 LEU A N 1
ATOM 2972 C CA . LEU A 1 382 ? -47.148 22.029 -7.488 1.00 46.72 382 LEU A CA 1
ATOM 2973 C C . LEU A 1 382 ? -46.154 21.020 -6.905 1.00 46.72 382 LEU A C 1
ATOM 2975 O O . LEU A 1 382 ? -45.313 21.437 -6.078 1.00 46.72 382 LEU A O 1
#

Sequence (382 aa):
PWVVYNFRVKEKNHCSRSQHIQSYFVPCSTACLLSLTAIMGRLLIVASFVLMCACIGTVWAEPDCAMIHKFLHQTSSLLKALPQHTYPVFTLCTDSIVVKEYRDAIEFYHNMTNTPVCAKYLGHNRMNVYETIYGQLTSLWAAANCDACAGAVNETNTFMAQSATLQSCLASSPNPCESCDSLYQHVQQLYGQMEKEQHGPDRICFDIADRMNQTRRAWSAQYNCCKDKRRSMVSFASIGSVACAVPLMFYVVMHFVAMRREARQTMLLSATSGEDESQPSGSRATTNGAVVQRQPEMASIEESDDGEDDESRIVNLASDDDDYDANRIDNNRASFPTASLNNLNVQNSQLIDISSEETVPRQLPTAKEAPYNEPDDDSLLL

Organism: NCBI:txid69004

Mean predicted aligned error: 20.23 Å

InterPro domains:
  IPR019172 Osteopetrosis-associated transmembrane protein 1 precursor [PF09777] (67-268)
  IPR019172 Osteopetrosis-associated transmembrane protein 1 precursor [PTHR15644] (59-273)

Radius of gyration: 53.43 Å; Cα contacts (8 Å, |Δi|>4): 154; chains: 1; bounding box: 83×124×178 Å

Foldseek 3Di:
DDDDDDDDDDDDDDDDDDDDDDDDDDDPPPPVVVVVVVVVVVVVVVVVVVVVVVVVPPPPPQDDDPLVVQLVVLLVVLVVCVVVCPPPANCQLQDPSNVVSLVSNLVSLVVLVVDPSNVCLAPPDPDRPSVVSNVVSVVVCVQLLSVLCVVPVVLNVVLVVLLVVLVVLLVPDPQSLVRSVVSLVVSVVSVVVSQVVQVHDSNDGNNNVRSNVVSCCCCCPVNNSVVVVVVVVVVVVVVVVVVVVVVVVVVVVVVVVVVVVVVVVVVVVVVVPPDDDDDDDDDDDDDDDDDDDDDDDDDDDDDDDDDDDDDDDDDDDDDDDDDDDDDDDDDDDDDDDDDDDPDDPPDDDDDPDPDDDDDDDDDDDDDDDDDDDDDDDDDDDD

Solvent-accessible surface area (backbone atoms only — not comparable to full-atom values): 24984 Å² total; per-residue (Å²): 141,88,85,88,84,87,86,85,87,83,88,87,80,88,90,87,90,86,88,83,91,86,89,82,94,74,94,68,82,64,68,54,60,57,49,51,54,53,51,51,52,51,50,51,52,51,50,50,51,51,52,51,52,59,63,69,64,66,72,74,76,75,76,75,51,66,41,58,57,53,23,52,50,27,47,51,51,44,62,68,44,41,67,68,26,60,44,96,54,47,38,54,46,72,36,69,66,52,44,46,32,50,50,52,22,54,50,30,46,56,53,32,75,71,32,76,73,33,42,73,80,55,73,74,47,97,70,45,60,68,61,49,52,50,50,53,54,52,48,52,42,57,75,36,32,25,64,48,33,64,72,37,50,69,61,46,51,51,51,54,52,49,47,51,51,40,53,49,39,53,74,71,40,96,54,32,61,73,78,32,40,69,50,51,53,50,49,50,50,52,51,55,47,50,30,59,76,49,76,32,78,92,47,53,18,42,37,58,54,48,54,50,50,50,50,50,44,42,43,46,69,74,67,48,54,57,58,67,61,60,58,52,51,53,54,50,52,51,54,50,50,51,62,60,44,50,59,56,52,49,52,53,51,50,51,56,52,50,56,53,49,53,56,50,50,53,51,53,52,61,65,66,71,70,82,83,89,82,83,88,89,84,86,91,82,90,81,89,82,83,91,86,87,83,84,84,85,84,86,82,85,80,89,81,89,86,82,88,85,90,84,89,82,92,77,93,75,87,85,86,90,84,86,83,86,86,84,82,92,77,91,78,89,84,90,78,82,91,78,88,78,90,82,82,84,87,72,86,78,81,76,87,78,84,72,90,80,80,93,77,88,87,79,86,79,85,91,82,80,87,81,91,82,86,86,83,88,78,91,79,94,130

=== Feature glossary ===
Legend for the data blocks above and below:

— What the protein is —

The amino-acid sequence is the protein's primary structure: the linear order of residues from the N-terminus to the C-terminus, written in one-letter code. Everything else here — the 3D coordinates, the secondary structure, the domain annotations — is ultimately a consequence of this string.

Functional annotations link the protein to curated databases. InterPro entries identify conserved domains and families by matching the sequence against member-database signatures (Pfam, PROSITE, CDD, …). Gene Ontology (GO) terms describe molecular function, biological process, and cellular component in a controlled vocabulary. CATH places the structure in a hierarchical fold classification (Class/Architecture/Topology/Homologous-superfamily). The organism is the source species.

— Where its atoms are —

Atomic coordinates in PDBx/mmCIF format — the same representation the Protein Data Bank distributes. Each line of the _atom_site loop places one backbone atom in Cartesian space (units: ångströms, origin: arbitrary).

The six renders are orthographic views along the three Cartesian axes in both directions. Representation (cartoon, sticks, or surface) and color scheme (sequence-rainbow or by-chain) vary across proteins so the training set covers all the common visualization conventions.

— Local backbone conformation —

Eight-state secondary structure (DSSP): H is the canonical α-helix, G the tighter 3₁₀-helix, I the wider π-helix; E/B are β-structure, T and S are turns and bends, and '-' is everything else. DSSP derives these from the pattern of main-chain N–H···O=C hydrogen bonds, not from the sequence.

Three-state secondary structure (P-SEA) collapses the eight DSSP classes into helix (a), strand (b), and coil (c). P-SEA assigns these from Cα geometry alone — distances and angles — without requiring backbone oxygens, so it works on any Cα trace.

φ (phi) and ψ (psi) are the two rotatable backbone dihedrals per residue: φ is the C(i-1)–N–Cα–C torsion, ψ is the N–Cα–C–N(i+1) torsion, both in degrees on (−180°, 180°]. α-helical residues cluster near (−60°, −45°); β-strand residues near (−120°, +130°). A Ramachandran plot is simply a scatter of (φ, ψ) for every residue.

— Global shape and packing —

The geometric summary reports three shape descriptors. Rg (radius of gyration) measures how spread out the Cα atoms are about their centre of mass; compact globular proteins have small Rg, elongated or unfolded ones large. Cα contacts (<8 Å, |i−j|>4) count long-range residue pairs in spatial proximity — high for tightly packed folds, near zero for rods or random coil. The bounding-box extents give the protein's footprint along x, y, z in Å.

SASA measures how much of the protein is reachable by solvent. It is computed by rolling a water-sized probe over the atomic surface and summing the exposed area (Å²). Per-residue SASA distinguishes core (buried, low SASA) from surface (exposed, high SASA) residues; total SASA is a whole-molecule size measure.

Plot images: a contact map (which residues are close in 3D, as an N×N binary image), a Ramachandran scatter (backbone torsion angles, revealing secondary-structure composition at a glance), and — for AlphaFold structures — a PAE heatmap (pairwise prediction confidence).

— Structural neighborhood —

A 3Di character summarizes, for each residue, the relative orientation of the Cα frame of its nearest spatial neighbor. Because it encodes fold topology rather than chemistry, 3Di alignments detect remote structural similarity that sequence alignment misses.

The Foldseek neighbor list gives the closest experimentally determined structures in the PDB, ranked by structural alignment. TM-score near 1 means near-identical fold; near 0.3 means only rough topology match. This is how one finds what a novel AlphaFold prediction most resembles in the solved-structure universe.

— Confidence and disorder —

For AlphaFold models, the B-factor field carries pLDDT — the model's own estimate of local accuracy on a 0–100 scale. Regions with pLDDT<50 should be treated as essentially unmodeled; they often correspond to intrinsically disordered segments.

Crystallographic B-factors measure how much each atom's electron density is smeared out, in Å². They rise in mobile loops and surface residues and fall in the buried interior. In AlphaFold models this column is repurposed to hold pLDDT instead.

Predicted Aligned Error (PAE) is an AlphaFold confidence matrix: entry (i, j) is the expected error in the position of residue j, in ångströms, when the prediction is superimposed on the true structure at residue i. Low PAE within a block of residues means that block is internally rigid and well-predicted; high PAE between two blocks means their relative placement is uncertain even if each block individually is confident.